Protein AF-A0A724WM43-F1 (afdb_monomer)

Organism: Salmonella enteritidis PT4 (strain P125109) (NCBI:txid550537)

pLDDT: mean 80.95, std 18.81, range [23.44, 98.94]

Secondary structure (DSSP, 8-state):
--------------------HHHHHHSPEEPPPPPTTT-EEEEEEE--TTSEEEEEEEGGGTTTT-SEEEEE--TT-EEEEESSHHHHHHT---GGGTTSSSEEEEETTB-SEEEEEEE-STT-EEEEEEEEE-PPPEESS-------PPP-EEEEEE-TT--HHHHHHHTT-SEEEEEETTTTEEEEE-SSHHHHHHHHHHHHTSTTEEEEEE-PPPPPS-S-TTGGG-TTT--SSGGGPPTT-S--HHHHHHHHTTS----EEEEEEES---TTBGGGTTTB-GGG-EETTTTEES---SSSHHHHHHHHHH--SSSSSS---S-TTEEEEEEE-S-TTS---HHHHHHHHHHHHHTT-SEEEE----B---HHHHHHHHHHHHTT-EEEEE--SS--SSPPBTTTSTTSEEEEEE-TTSPBPTT---STT--EEEE-SSEEEE-SSS-EEEE-SHHHHHHHHHHHHHHHHHH-TT--HHHHHHHHHHHSB--SSSSSBTTTBT-B--HHHHHHS--

Mean predicted aligned error: 13.03 Å

Sequence (519 aa):
MKQVIVSALIVSAFSTYTWDTTEAATTAKKVPVIEAKTKKGYIKGTFDASGKALFYFDTKMYLSGGTHLKFAFDASKKATVYTSQTEYKQKDPYARYANSKKTLFFPLTWSGRQYIEVTGTKNKAFTIPYKLERLEPIREYATKSTTTGQATSLVIRLNGATKASTLSRTSRAAHHETIDSMLRLEKFSYNSFIQAIAAKRQLEQTKGVRYVELDQPMKLLSTDPFQSVQWALKNTGQRGGVKGADIGYHAMVKRIANKSRSTVRVAVVDTGINPTYADFAGRVRMDLGYDFVHKRQLAYDDHGHGTHVAGVIAAASNNGYGMTGINDRASIIPIKVISRNNYASNSNIAKGILFAVKQKAKVINLSLGGGGVSLAIEDALAEARKKGIFVAAATGNEGASKLSYPARSKYAFSVGATNRSDKRASFSNYGEGLDLVAPGQDIASYLQDGESIFWSGTSMATPHVAGVASVLYSLKPSIKVTGVESILRKSAKDLGKKGRDTTYGYGRLNADRAVQLVK

Radius of gyration: 28.53 Å; Cα contacts (8 Å, |Δi|>4): 1258; chains: 1; bounding box: 98×51×84 Å

Structure (mmCIF, N/CA/C/O backbone):
data_AF-A0A724WM43-F1
#
_entry.id   AF-A0A724WM43-F1
#
loop_
_atom_site.group_PDB
_atom_site.id
_atom_site.type_symbol
_atom_site.label_atom_id
_atom_site.label_alt_id
_atom_site.label_comp_id
_atom_site.label_asym_id
_atom_site.label_entity_id
_atom_site.label_seq_id
_atom_site.pdbx_PDB_ins_code
_atom_site.Cartn_x
_atom_site.Cartn_y
_atom_site.Cartn_z
_atom_site.occupancy
_atom_site.B_iso_or_equiv
_atom_site.auth_seq_id
_atom_site.auth_comp_id
_atom_site.auth_asym_id
_atom_site.auth_atom_id
_atom_site.pdbx_PDB_model_num
ATOM 1 N N . MET A 1 1 ? -42.037 -28.091 -54.304 1.00 31.50 1 MET A N 1
ATOM 2 C CA . MET A 1 1 ? -41.041 -28.967 -54.969 1.00 31.50 1 MET A CA 1
ATOM 3 C C . MET A 1 1 ? -39.687 -28.268 -54.832 1.00 31.50 1 MET A C 1
ATOM 5 O O . MET A 1 1 ? -39.654 -27.085 -55.121 1.00 31.50 1 MET A O 1
ATOM 9 N N . LYS A 1 2 ? -38.702 -28.794 -54.073 1.00 31.80 2 LYS A N 1
ATOM 10 C CA . LYS A 1 2 ? -37.559 -29.630 -54.552 1.00 31.80 2 LYS A CA 1
ATOM 11 C C . LYS A 1 2 ? -36.864 -28.971 -55.771 1.00 31.80 2 LYS A C 1
ATOM 13 O O . LYS A 1 2 ? -37.578 -28.728 -56.727 1.00 31.80 2 LYS A O 1
ATOM 18 N N . GLN A 1 3 ? -35.568 -28.626 -55.851 1.00 27.11 3 GLN A N 1
ATOM 19 C CA . GLN A 1 3 ? -34.262 -29.075 -55.296 1.00 27.11 3 GLN A CA 1
ATOM 20 C C . GLN A 1 3 ? -33.271 -27.868 -55.311 1.00 27.11 3 GLN A C 1
ATOM 22 O O . GLN A 1 3 ? -33.480 -26.957 -56.100 1.00 27.11 3 GLN A O 1
ATOM 27 N N . VAL A 1 4 ? -32.336 -27.648 -54.369 1.00 31.52 4 VAL A N 1
ATOM 28 C CA . VAL A 1 4 ? -30.960 -28.198 -54.160 1.00 31.52 4 VAL A CA 1
ATOM 29 C C . VAL A 1 4 ? -29.993 -28.107 -55.365 1.00 31.52 4 VAL A C 1
ATOM 31 O O . VAL A 1 4 ? -30.295 -28.680 -56.404 1.00 31.52 4 VAL A O 1
ATOM 34 N N . ILE A 1 5 ? -28.812 -27.483 -55.135 1.00 30.23 5 ILE A N 1
ATOM 35 C CA . ILE A 1 5 ? -27.402 -27.802 -55.546 1.00 30.23 5 ILE A CA 1
ATOM 36 C C . ILE A 1 5 ? -26.625 -26.485 -55.872 1.00 30.23 5 ILE A C 1
ATOM 38 O O . ILE A 1 5 ? -26.970 -25.805 -56.825 1.00 30.23 5 ILE A O 1
ATOM 42 N N . VAL A 1 6 ? -25.804 -25.923 -54.960 1.00 27.05 6 VAL A N 1
ATOM 43 C CA . VAL A 1 6 ? -24.336 -26.095 -54.703 1.00 27.05 6 VAL A CA 1
ATOM 44 C C . VAL A 1 6 ? -23.407 -25.171 -55.537 1.00 27.05 6 VAL A C 1
ATOM 46 O O . VAL A 1 6 ? -23.340 -25.274 -56.751 1.00 27.05 6 VAL A O 1
ATOM 49 N N . SER A 1 7 ? -22.635 -24.356 -54.793 1.00 26.88 7 SER A N 1
ATOM 50 C CA . SER A 1 7 ? -21.276 -23.806 -55.025 1.00 26.88 7 SER A CA 1
ATOM 51 C C . SER A 1 7 ? -20.945 -22.896 -56.219 1.00 26.88 7 SER A C 1
ATOM 53 O O . SER A 1 7 ? -20.941 -23.335 -57.359 1.00 26.88 7 SER A O 1
ATOM 55 N N . ALA A 1 8 ? -20.397 -21.708 -55.922 1.00 26.59 8 ALA A N 1
ATOM 56 C CA . ALA A 1 8 ? -18.956 -21.439 -56.084 1.00 26.59 8 ALA A CA 1
ATOM 57 C C . ALA A 1 8 ? -18.552 -20.093 -55.447 1.00 26.59 8 ALA A C 1
ATOM 59 O O . ALA A 1 8 ? -19.118 -19.043 -55.740 1.00 26.59 8 ALA A O 1
ATOM 60 N N . LEU A 1 9 ? -17.552 -20.157 -54.563 1.00 30.98 9 LEU A N 1
ATOM 61 C CA . LEU A 1 9 ? -16.811 -19.025 -54.011 1.00 30.98 9 LEU A CA 1
ATOM 62 C C . LEU A 1 9 ? -16.132 -18.215 -55.124 1.00 30.98 9 LEU A C 1
ATOM 64 O O . LEU A 1 9 ? -15.391 -18.787 -55.918 1.00 30.98 9 LEU A O 1
ATOM 68 N N . ILE A 1 10 ? -16.218 -16.886 -55.045 1.00 27.44 10 ILE A N 1
ATOM 69 C CA . ILE A 1 10 ? -15.127 -15.998 -55.465 1.00 27.44 10 ILE A CA 1
ATOM 70 C C . ILE A 1 10 ? -14.916 -14.985 -54.337 1.00 27.44 10 ILE A C 1
ATOM 72 O O . ILE A 1 10 ? -15.606 -13.975 -54.234 1.00 27.44 10 ILE A O 1
ATOM 76 N N . VAL A 1 11 ? -13.970 -15.295 -53.448 1.00 26.62 11 VAL A N 1
ATOM 77 C CA . VAL A 1 11 ? -13.393 -14.326 -52.512 1.00 26.62 11 VAL A CA 1
ATOM 78 C C . VAL A 1 11 ? -12.260 -13.630 -53.257 1.00 26.62 11 VAL A C 1
ATOM 80 O O . VAL A 1 11 ? -11.219 -14.228 -53.519 1.00 26.62 11 VAL A O 1
ATOM 83 N N . SER A 1 12 ? -12.469 -12.368 -53.617 1.00 28.48 12 SER A N 1
ATOM 84 C CA . SER A 1 12 ? -11.410 -11.483 -54.094 1.00 28.48 12 SER A CA 1
ATOM 85 C C . SER A 1 12 ? -10.451 -11.176 -52.942 1.00 28.48 12 SER A C 1
ATOM 87 O O . SER A 1 12 ? -10.841 -10.579 -51.935 1.00 28.48 12 SER A O 1
ATOM 89 N N . ALA A 1 13 ? -9.201 -11.604 -53.093 1.00 27.84 13 ALA A N 1
ATOM 90 C CA . ALA A 1 13 ? -8.121 -11.386 -52.146 1.00 27.84 13 ALA A CA 1
ATOM 91 C C . ALA A 1 13 ? -7.763 -9.893 -52.037 1.00 27.84 13 ALA A C 1
ATOM 93 O O . ALA A 1 13 ? -7.089 -9.339 -52.901 1.00 27.84 13 ALA A O 1
ATOM 94 N N . PHE A 1 14 ? -8.155 -9.255 -50.934 1.00 29.22 14 PHE A N 1
ATOM 95 C CA . PHE A 1 14 ? -7.421 -8.110 -50.406 1.00 29.22 14 PHE A CA 1
ATOM 96 C C . PHE A 1 14 ? -6.330 -8.648 -49.484 1.00 29.22 14 PHE A C 1
ATOM 98 O O . PHE A 1 14 ? -6.606 -9.131 -48.387 1.00 29.22 14 PHE A O 1
ATOM 105 N N . SER A 1 15 ? -5.079 -8.580 -49.938 1.00 29.30 15 SER A N 1
ATOM 106 C CA . SER A 1 15 ? -3.906 -8.872 -49.121 1.00 29.30 15 SER A CA 1
ATOM 107 C C . SER A 1 15 ? -3.717 -7.770 -48.074 1.00 29.30 15 SER A C 1
ATOM 109 O O . SER A 1 15 ? -2.945 -6.828 -48.263 1.00 29.30 15 SER A O 1
ATOM 111 N N . THR A 1 16 ? -4.416 -7.866 -46.947 1.00 29.64 16 THR A N 1
ATOM 112 C CA . THR A 1 16 ? -3.960 -7.213 -45.723 1.00 29.64 16 THR A CA 1
ATOM 113 C C . THR A 1 16 ? -2.845 -8.083 -45.163 1.00 29.64 16 THR A C 1
ATOM 115 O O . THR A 1 16 ? -3.060 -9.194 -44.692 1.00 29.64 16 THR A O 1
ATOM 118 N N . TYR A 1 17 ? -1.610 -7.600 -45.277 1.00 27.83 17 TYR A N 1
ATOM 119 C CA . TYR A 1 17 ? -0.443 -8.216 -44.656 1.00 27.83 17 TYR A CA 1
ATOM 120 C C . TYR A 1 17 ? -0.576 -8.057 -43.132 1.00 27.83 17 TYR A C 1
ATOM 122 O O . TYR A 1 17 ? 0.009 -7.163 -42.518 1.00 27.83 17 TYR A O 1
ATOM 130 N N . THR A 1 18 ? -1.425 -8.876 -42.511 1.00 31.59 18 THR A N 1
ATOM 131 C CA . THR A 1 18 ? -1.494 -9.019 -41.063 1.00 31.59 18 THR A CA 1
ATOM 132 C C . THR A 1 18 ? -0.233 -9.753 -40.654 1.00 31.59 18 THR A C 1
ATOM 134 O O . THR A 1 18 ? -0.130 -10.964 -40.818 1.00 31.59 18 THR A O 1
ATOM 137 N N . TRP A 1 19 ? 0.756 -9.008 -40.164 1.00 33.44 19 TRP A N 1
ATOM 138 C CA . TRP A 1 19 ? 1.846 -9.600 -39.401 1.00 33.44 19 TRP A CA 1
ATOM 139 C C . TRP A 1 19 ? 1.241 -10.531 -38.353 1.00 33.44 19 TRP A C 1
ATOM 141 O O . TRP A 1 19 ? 0.520 -10.068 -37.465 1.00 33.44 19 TRP A O 1
ATOM 151 N N . ASP A 1 20 ? 1.517 -11.828 -38.465 1.00 38.72 20 ASP A N 1
ATOM 152 C CA . ASP A 1 20 ? 1.144 -12.805 -37.457 1.00 38.72 20 ASP A CA 1
ATOM 153 C C . ASP A 1 20 ? 1.942 -12.503 -36.181 1.00 38.72 20 ASP A C 1
ATOM 155 O O . ASP A 1 20 ? 3.096 -12.890 -35.989 1.00 38.72 20 ASP A O 1
ATOM 159 N N . THR A 1 21 ? 1.329 -11.724 -35.291 1.00 47.41 21 THR A N 1
ATOM 160 C CA . THR A 1 21 ? 1.903 -11.335 -33.995 1.00 47.41 21 THR A CA 1
ATOM 161 C C . THR A 1 21 ? 2.149 -12.532 -33.064 1.00 47.41 21 THR A C 1
ATOM 163 O O . THR A 1 21 ? 2.733 -12.371 -31.986 1.00 47.41 21 THR A O 1
ATOM 166 N N . THR A 1 22 ? 1.731 -13.736 -33.462 1.00 47.22 22 THR A N 1
ATOM 167 C CA . THR A 1 22 ? 2.006 -14.998 -32.770 1.00 47.22 22 THR A CA 1
ATOM 168 C C . THR A 1 22 ? 3.414 -15.507 -33.085 1.00 47.22 22 THR A C 1
ATOM 170 O O . THR A 1 22 ? 4.126 -15.884 -32.155 1.00 47.22 22 THR A O 1
ATOM 173 N N . GLU A 1 23 ? 3.858 -15.405 -34.341 1.00 47.28 23 GLU A N 1
ATOM 174 C CA . GLU A 1 23 ? 5.164 -15.888 -34.819 1.00 47.28 23 GLU A CA 1
ATOM 175 C C . GLU A 1 23 ? 6.332 -14.960 -34.411 1.00 47.28 23 GLU A C 1
ATOM 177 O O . GLU A 1 23 ? 7.438 -15.405 -34.072 1.00 47.28 23 GLU A O 1
ATOM 182 N N . ALA A 1 24 ? 6.074 -13.649 -34.329 1.00 50.44 24 ALA A N 1
ATOM 183 C CA . ALA A 1 24 ? 7.061 -12.653 -33.894 1.00 50.44 24 ALA A CA 1
ATOM 184 C C . ALA A 1 24 ? 7.479 -12.823 -32.418 1.00 50.44 24 ALA A C 1
ATOM 186 O O . ALA A 1 24 ? 8.639 -12.625 -32.061 1.00 50.44 24 ALA A O 1
ATOM 187 N N . ALA A 1 25 ? 6.556 -13.226 -31.538 1.00 54.16 25 ALA A N 1
ATOM 188 C CA . ALA A 1 25 ? 6.855 -13.416 -30.118 1.00 54.16 25 ALA A CA 1
ATOM 189 C C . ALA A 1 25 ? 7.645 -14.709 -29.833 1.00 54.16 25 ALA A C 1
ATOM 191 O O . ALA A 1 25 ? 8.426 -14.749 -28.883 1.00 54.16 25 ALA A O 1
ATOM 192 N N . THR A 1 26 ? 7.477 -15.747 -30.658 1.00 54.94 26 THR A N 1
ATOM 193 C CA . THR A 1 26 ? 8.260 -16.995 -30.597 1.00 54.94 26 THR A CA 1
ATOM 194 C C . THR A 1 26 ? 9.680 -16.837 -31.135 1.00 54.94 26 THR A C 1
ATOM 196 O O . THR A 1 26 ? 10.583 -17.534 -30.680 1.00 54.94 26 THR A O 1
ATOM 199 N N . THR A 1 27 ? 9.901 -15.892 -32.051 1.00 65.56 27 THR A N 1
ATOM 200 C CA . THR A 1 27 ? 11.216 -15.582 -32.645 1.00 65.56 27 THR A CA 1
ATOM 201 C C . THR A 1 27 ? 11.973 -14.467 -31.909 1.00 65.56 27 THR A C 1
ATOM 203 O O . THR A 1 27 ? 13.119 -14.157 -32.252 1.00 65.56 27 THR A O 1
ATOM 206 N N . ALA A 1 28 ? 11.369 -13.881 -30.866 1.00 79.00 28 ALA A N 1
ATOM 207 C CA . ALA A 1 28 ? 11.986 -12.843 -30.050 1.00 79.00 28 ALA A CA 1
ATOM 208 C C . ALA A 1 28 ? 13.302 -13.332 -29.424 1.00 79.00 28 ALA A C 1
ATOM 210 O O . ALA A 1 28 ? 13.372 -14.396 -28.805 1.00 79.00 28 ALA A O 1
ATOM 211 N N . LYS A 1 29 ? 14.360 -12.526 -29.530 1.00 83.88 29 LYS A N 1
ATOM 212 C CA . LYS A 1 29 ? 15.673 -12.874 -28.972 1.00 83.88 29 LYS A CA 1
ATOM 213 C C . LYS A 1 29 ? 15.736 -12.532 -27.487 1.00 83.88 29 LYS A C 1
ATOM 215 O O . LYS A 1 29 ? 15.302 -11.465 -27.065 1.00 83.88 29 LYS A O 1
ATOM 220 N N . LYS A 1 30 ? 16.319 -13.405 -26.668 1.00 84.38 30 LYS A N 1
ATOM 221 C CA . LYS A 1 30 ? 16.513 -13.105 -25.243 1.00 84.38 30 LYS A CA 1
ATOM 222 C C . LYS A 1 30 ? 17.508 -11.951 -25.088 1.00 84.38 30 LYS A C 1
ATOM 224 O O . LYS A 1 30 ? 18.604 -12.008 -25.646 1.00 84.38 30 LYS A O 1
ATOM 229 N N . VAL A 1 31 ? 17.153 -10.919 -24.323 1.00 82.06 31 VAL A N 1
ATOM 230 C CA . VAL A 1 31 ? 18.115 -9.893 -23.900 1.00 82.06 31 VAL A CA 1
ATOM 231 C C . VAL A 1 31 ? 19.168 -10.587 -23.032 1.00 82.06 31 VAL A C 1
ATOM 233 O O . VAL A 1 31 ? 18.798 -11.306 -22.099 1.00 82.06 31 VAL A O 1
ATOM 236 N N . PRO A 1 32 ? 20.472 -10.415 -23.315 1.00 78.75 32 PRO A N 1
ATOM 237 C CA . PRO A 1 32 ? 21.514 -11.030 -22.504 1.00 78.75 32 PRO A CA 1
ATOM 238 C C . PRO A 1 32 ? 21.365 -10.670 -21.020 1.00 78.75 32 PRO A C 1
ATOM 240 O O . PRO A 1 32 ? 20.872 -9.600 -20.664 1.00 78.75 32 PRO A O 1
ATOM 243 N N . VAL A 1 33 ? 21.779 -11.560 -20.128 1.00 67.88 33 VAL A N 1
ATOM 244 C CA . VAL A 1 33 ? 21.822 -11.235 -18.699 1.00 67.88 33 VAL A CA 1
ATOM 245 C C . VAL A 1 33 ? 23.097 -10.440 -18.454 1.00 67.88 33 VAL A C 1
ATOM 247 O O . VAL A 1 33 ? 24.173 -10.848 -18.884 1.00 67.88 33 VAL A O 1
ATOM 250 N N . ILE A 1 34 ? 22.987 -9.292 -17.789 1.00 66.69 34 ILE A N 1
ATOM 251 C CA . ILE A 1 34 ? 24.167 -8.526 -17.387 1.00 66.69 34 ILE A CA 1
ATOM 252 C C . ILE A 1 34 ? 24.803 -9.232 -16.189 1.00 66.69 34 ILE A C 1
ATOM 254 O O . ILE A 1 34 ? 24.153 -9.399 -15.157 1.00 66.69 34 ILE A O 1
ATOM 258 N N . GLU A 1 35 ? 26.086 -9.575 -16.280 1.00 56.59 35 GLU A N 1
ATOM 259 C CA . GLU A 1 35 ? 26.856 -9.971 -15.102 1.00 56.59 35 GLU A CA 1
ATOM 260 C C . GLU A 1 35 ? 26.930 -8.799 -14.110 1.00 56.59 35 GLU A C 1
ATOM 262 O O . GLU A 1 35 ? 27.321 -7.683 -14.465 1.00 56.59 35 GLU A O 1
ATOM 267 N N . ALA A 1 36 ? 26.573 -9.039 -12.842 1.00 50.69 36 ALA A N 1
ATOM 268 C CA . ALA A 1 36 ? 26.412 -8.003 -11.812 1.00 50.69 36 ALA A CA 1
ATOM 269 C C . ALA A 1 36 ? 27.627 -7.059 -11.642 1.00 50.69 36 ALA A C 1
ATOM 271 O O . ALA A 1 36 ? 27.470 -5.935 -11.158 1.00 50.69 36 ALA A O 1
ATOM 272 N N . LYS A 1 37 ? 28.820 -7.492 -12.073 1.00 48.84 37 LYS A N 1
ATOM 273 C CA . LYS A 1 37 ? 30.072 -6.725 -12.034 1.00 48.84 37 LYS A CA 1
ATOM 274 C C . LYS A 1 37 ? 30.109 -5.556 -13.025 1.00 48.84 37 LYS A C 1
ATOM 276 O O . LYS A 1 37 ? 30.627 -4.499 -12.680 1.00 48.84 37 LYS A O 1
ATOM 281 N N . THR A 1 38 ? 29.558 -5.700 -14.233 1.00 59.22 38 THR A N 1
ATOM 282 C CA . THR A 1 38 ? 29.660 -4.653 -15.271 1.00 59.22 38 THR A CA 1
ATOM 283 C C . THR A 1 38 ? 28.507 -3.654 -15.208 1.00 59.22 38 THR A C 1
ATOM 285 O O . THR A 1 38 ? 28.660 -2.504 -15.628 1.00 59.22 38 THR A O 1
ATOM 288 N N . LYS A 1 39 ? 27.340 -4.088 -14.701 1.00 65.44 39 LYS A N 1
ATOM 289 C CA . LYS A 1 39 ? 26.059 -3.352 -14.709 1.00 65.44 39 LYS A CA 1
ATOM 290 C C . LYS A 1 39 ? 25.657 -2.800 -16.084 1.00 65.44 39 LYS A C 1
ATOM 292 O O . LYS A 1 39 ? 24.734 -1.995 -16.154 1.00 65.44 39 LYS A O 1
ATOM 297 N N . LYS A 1 40 ? 26.311 -3.223 -17.168 1.00 73.00 40 LYS A N 1
ATOM 298 C CA . LYS A 1 40 ? 26.127 -2.743 -18.540 1.00 73.00 40 LYS A CA 1
ATOM 299 C C . LYS A 1 40 ? 26.083 -3.936 -19.488 1.00 73.00 40 LYS A C 1
ATOM 301 O O . LYS A 1 40 ? 26.872 -4.865 -19.350 1.00 73.00 40 LYS A O 1
ATOM 306 N N . GLY A 1 41 ? 25.191 -3.878 -20.463 1.00 82.12 41 GLY A N 1
ATOM 307 C CA . GLY A 1 41 ? 25.038 -4.871 -21.516 1.00 82.12 41 GLY A CA 1
ATOM 308 C C . GLY A 1 41 ? 24.711 -4.207 -22.846 1.00 82.12 41 GLY A C 1
ATOM 309 O O . GLY A 1 41 ? 24.496 -2.996 -22.925 1.00 82.12 41 GLY A O 1
ATOM 310 N N . TYR A 1 42 ? 24.679 -5.016 -23.899 1.00 84.75 42 TYR A N 1
ATOM 311 C CA . TYR A 1 42 ? 24.350 -4.560 -25.244 1.00 84.75 42 TYR A CA 1
ATOM 312 C C . TYR A 1 42 ? 23.334 -5.500 -25.877 1.00 84.75 42 TYR A C 1
ATOM 314 O O . TYR A 1 42 ? 23.524 -6.715 -25.870 1.00 84.75 42 TYR A O 1
ATOM 322 N N . ILE A 1 43 ? 22.267 -4.936 -26.434 1.00 86.75 43 ILE A N 1
ATOM 323 C CA . ILE A 1 43 ? 21.403 -5.645 -27.373 1.00 86.75 43 ILE A CA 1
ATOM 324 C C . ILE A 1 43 ? 22.023 -5.466 -28.755 1.00 86.75 43 ILE A C 1
ATOM 326 O O . ILE A 1 43 ? 22.248 -4.336 -29.184 1.00 86.75 43 ILE A O 1
ATOM 330 N N . LYS A 1 44 ? 22.320 -6.573 -29.436 1.00 87.50 44 LYS A N 1
ATOM 331 C CA . LYS A 1 44 ? 22.887 -6.583 -30.789 1.00 87.50 44 LYS A CA 1
ATOM 332 C C . LYS A 1 44 ? 21.986 -7.395 -31.711 1.00 87.50 44 LYS A C 1
ATOM 334 O O . LYS A 1 44 ? 21.448 -8.423 -31.299 1.00 87.50 44 LYS A O 1
ATOM 339 N N . GLY A 1 45 ? 21.835 -6.952 -32.951 1.00 86.12 45 GLY A N 1
ATOM 340 C CA . GLY A 1 45 ? 21.031 -7.657 -33.942 1.00 86.12 45 GLY A CA 1
ATOM 341 C C . GLY A 1 45 ? 21.051 -6.980 -35.302 1.00 86.12 45 GLY A C 1
ATOM 342 O O . GLY A 1 45 ? 21.747 -5.987 -35.498 1.00 86.12 45 GLY A O 1
ATOM 343 N N . THR A 1 46 ? 20.254 -7.523 -36.215 1.00 87.25 46 THR A N 1
ATOM 344 C CA . THR A 1 46 ? 19.990 -6.969 -37.545 1.00 87.25 46 THR A CA 1
ATOM 345 C C . THR A 1 46 ? 18.490 -6.759 -37.661 1.00 87.25 46 THR A C 1
ATOM 347 O O . THR A 1 46 ? 17.729 -7.624 -37.226 1.00 87.25 46 THR A O 1
ATOM 350 N N . PHE A 1 47 ? 18.075 -5.607 -38.185 1.00 86.94 47 PHE A N 1
ATOM 351 C CA . PHE A 1 47 ? 16.666 -5.337 -38.456 1.00 86.94 47 PHE A CA 1
ATOM 352 C C . PHE A 1 47 ? 16.153 -6.225 -39.590 1.00 86.94 47 PHE A C 1
ATOM 354 O O . PHE A 1 47 ? 16.861 -6.427 -40.575 1.00 86.94 47 PHE A O 1
ATOM 361 N N . ASP A 1 48 ? 14.926 -6.718 -39.465 1.00 86.25 48 ASP A N 1
ATOM 362 C CA . ASP A 1 48 ? 14.255 -7.479 -40.519 1.00 86.25 48 ASP A CA 1
ATOM 363 C C . ASP A 1 48 ? 13.850 -6.594 -41.721 1.00 86.25 48 ASP A C 1
ATOM 365 O O . ASP A 1 48 ? 14.114 -5.384 -41.768 1.00 86.25 48 ASP A O 1
ATOM 369 N N . ALA A 1 49 ? 13.173 -7.197 -42.703 1.00 85.75 49 ALA A N 1
ATOM 370 C CA . ALA A 1 49 ? 12.696 -6.518 -43.910 1.00 85.75 49 ALA A CA 1
ATOM 371 C C . ALA A 1 49 ? 11.670 -5.394 -43.635 1.00 85.75 49 ALA A C 1
ATOM 373 O O . ALA A 1 49 ? 11.461 -4.519 -44.481 1.00 85.75 49 ALA A O 1
ATOM 374 N N . SER A 1 50 ? 11.054 -5.369 -42.447 1.00 83.25 50 SER A N 1
ATOM 375 C CA . SER A 1 50 ? 10.185 -4.280 -41.982 1.00 83.25 50 SER A CA 1
ATOM 376 C C . SER A 1 50 ? 10.913 -3.217 -41.161 1.00 83.25 50 SER A C 1
ATOM 378 O O . SER A 1 50 ? 10.318 -2.196 -40.822 1.00 83.25 50 SER A O 1
ATOM 380 N N . GLY A 1 51 ? 12.205 -3.409 -40.885 1.00 85.88 51 GLY A N 1
ATOM 381 C CA . GLY A 1 51 ? 12.998 -2.498 -40.068 1.00 85.88 51 GLY A CA 1
ATOM 382 C C . GLY A 1 51 ? 12.852 -2.759 -38.571 1.00 85.88 51 GLY A C 1
ATOM 383 O O . GLY A 1 51 ? 13.105 -1.850 -37.781 1.00 85.88 51 GLY A O 1
ATOM 384 N N . LYS A 1 52 ? 12.432 -3.965 -38.166 1.00 86.56 52 LYS A N 1
ATOM 385 C CA . LYS A 1 52 ? 12.130 -4.306 -36.770 1.00 86.56 52 LYS A CA 1
ATOM 386 C C . LYS A 1 52 ? 13.044 -5.394 -36.216 1.00 86.56 52 LYS A C 1
ATOM 388 O O . LYS A 1 52 ? 13.641 -6.177 -36.949 1.00 86.56 52 LYS A O 1
ATOM 393 N N . ALA A 1 53 ? 13.181 -5.412 -34.896 1.00 87.75 53 ALA A N 1
ATOM 394 C CA . ALA A 1 53 ? 13.781 -6.504 -34.142 1.00 87.75 53 ALA A CA 1
ATOM 395 C C . ALA A 1 53 ? 13.103 -6.604 -32.771 1.00 87.75 53 ALA A C 1
ATOM 397 O O . ALA A 1 53 ? 12.964 -5.594 -32.078 1.00 87.75 53 ALA A O 1
ATOM 398 N N . LEU A 1 54 ? 12.698 -7.811 -32.371 1.00 89.12 54 LEU A N 1
ATOM 399 C CA . LEU A 1 54 ? 12.021 -8.051 -31.097 1.00 89.12 54 LEU A CA 1
ATOM 400 C C . LEU A 1 54 ? 12.930 -8.808 -30.131 1.00 89.12 54 LEU A C 1
ATOM 402 O O . LEU A 1 54 ? 13.527 -9.830 -30.482 1.00 89.12 54 LEU A O 1
ATOM 406 N N . PHE A 1 55 ? 13.001 -8.322 -28.895 1.00 90.31 55 PHE A N 1
ATOM 407 C CA . PHE A 1 55 ? 13.664 -9.020 -27.801 1.00 90.31 55 PHE A CA 1
ATOM 408 C C . PHE A 1 55 ? 12.723 -9.198 -26.623 1.00 90.31 55 PHE A C 1
ATOM 410 O O . PHE A 1 55 ? 11.750 -8.460 -26.480 1.00 90.31 55 PHE A O 1
ATOM 417 N N . TYR A 1 56 ? 13.051 -10.149 -25.753 1.00 89.44 56 TYR A N 1
ATOM 418 C CA . TYR A 1 56 ? 12.363 -10.332 -24.484 1.00 89.44 56 TYR A CA 1
ATOM 419 C C . TYR A 1 56 ? 13.341 -10.433 -23.317 1.00 89.44 56 TYR A C 1
ATOM 421 O O . TYR A 1 56 ? 14.480 -10.879 -23.470 1.00 89.44 56 TYR A O 1
ATOM 429 N N . PHE A 1 57 ? 12.880 -10.061 -22.131 1.00 84.31 57 PHE A N 1
ATOM 430 C CA . PHE A 1 57 ? 13.604 -10.258 -20.882 1.00 84.31 57 PHE A CA 1
ATOM 431 C C . PHE A 1 57 ? 12.643 -10.677 -19.772 1.00 84.31 57 PHE A C 1
ATOM 433 O O . PHE A 1 57 ? 11.453 -10.383 -19.829 1.00 84.31 57 PHE A O 1
ATOM 440 N N . ASP A 1 58 ? 13.164 -11.402 -18.786 1.00 83.31 58 ASP A N 1
ATOM 441 C CA . ASP A 1 58 ? 12.448 -11.728 -17.552 1.00 83.31 58 ASP A CA 1
ATOM 442 C C . ASP A 1 58 ? 13.067 -10.897 -16.432 1.00 83.31 58 ASP A C 1
ATOM 444 O O . ASP A 1 58 ? 14.256 -11.047 -16.125 1.00 83.31 58 ASP A O 1
ATOM 448 N N . THR A 1 59 ? 12.276 -10.001 -15.847 1.00 76.75 59 THR A N 1
ATOM 449 C CA . THR A 1 59 ? 12.715 -9.076 -14.793 1.00 76.75 59 THR A CA 1
ATOM 450 C C . THR A 1 59 ? 13.397 -9.781 -13.628 1.00 76.75 59 THR A C 1
ATOM 452 O O . THR A 1 59 ? 14.360 -9.231 -13.088 1.00 76.75 59 THR A O 1
ATOM 455 N N . LYS A 1 60 ? 12.990 -11.016 -13.288 1.00 75.19 60 LYS A N 1
ATOM 456 C CA . LYS A 1 60 ? 13.548 -11.795 -12.172 1.00 75.19 60 LYS A CA 1
ATOM 457 C C . LYS A 1 60 ? 15.057 -11.987 -12.299 1.00 75.19 60 LYS A C 1
ATOM 459 O O . LYS A 1 60 ? 15.763 -12.011 -11.293 1.00 75.19 60 LYS A O 1
ATOM 464 N N . MET A 1 61 ? 15.564 -12.070 -13.530 1.00 76.31 61 MET A N 1
ATOM 465 C CA . MET A 1 61 ? 16.993 -12.239 -13.811 1.00 76.31 61 MET A CA 1
ATOM 466 C C . MET A 1 61 ? 17.827 -10.987 -13.488 1.00 76.31 61 MET A C 1
ATOM 468 O O . MET A 1 61 ? 19.048 -11.073 -13.396 1.00 76.31 61 MET A O 1
ATOM 472 N N . TYR A 1 62 ? 17.181 -9.832 -13.312 1.00 76.50 62 TYR A N 1
ATOM 473 C CA . TYR A 1 62 ? 17.825 -8.524 -13.179 1.00 76.50 62 TYR A CA 1
ATOM 474 C C . TYR A 1 62 ? 17.638 -7.880 -11.791 1.00 76.50 62 TYR A C 1
ATOM 476 O O . TYR A 1 62 ? 18.359 -6.931 -11.464 1.00 76.50 62 TYR A O 1
ATOM 484 N N . LEU A 1 63 ? 16.731 -8.407 -10.953 1.00 70.12 63 LEU A N 1
ATOM 485 C CA . LEU A 1 63 ? 16.368 -7.847 -9.635 1.00 70.12 63 LEU A CA 1
ATOM 486 C C . LEU A 1 63 ? 17.552 -7.705 -8.666 1.00 70.12 63 LEU A C 1
ATOM 488 O O . LEU A 1 63 ? 17.601 -6.778 -7.856 1.00 70.12 63 LEU A O 1
ATOM 492 N N . SER A 1 64 ? 18.543 -8.598 -8.751 1.00 67.00 64 SER A N 1
ATOM 493 C CA . SER A 1 64 ? 19.733 -8.538 -7.891 1.00 67.00 64 SER A CA 1
ATOM 494 C C . SER A 1 64 ? 20.605 -7.310 -8.187 1.00 67.00 64 SER A C 1
ATOM 496 O O . SER A 1 64 ? 21.226 -6.744 -7.283 1.00 67.00 64 SER A O 1
ATOM 498 N N . GLY A 1 65 ? 20.628 -6.850 -9.442 1.00 65.81 65 GLY A N 1
ATOM 499 C CA . GLY A 1 65 ? 21.520 -5.786 -9.901 1.00 65.81 65 GLY A CA 1
ATOM 500 C C . GLY A 1 65 ? 20.897 -4.388 -9.938 1.00 65.81 65 GLY A C 1
ATOM 501 O O . GLY A 1 65 ? 21.641 -3.403 -9.943 1.00 65.81 65 GLY A O 1
ATOM 502 N N . GLY A 1 66 ? 19.566 -4.264 -9.909 1.00 72.94 66 GLY A N 1
ATOM 503 C CA . GLY A 1 66 ? 18.890 -2.970 -9.987 1.00 72.94 66 GLY A CA 1
ATOM 504 C C . GLY A 1 66 ? 17.371 -3.039 -9.846 1.00 72.94 66 GLY A C 1
ATOM 505 O O . GLY A 1 66 ? 16.789 -4.091 -9.629 1.00 72.94 66 GLY A O 1
ATOM 506 N N . THR A 1 67 ? 16.746 -1.873 -9.970 1.00 73.38 67 THR A N 1
ATOM 507 C CA . THR A 1 67 ? 15.282 -1.674 -9.983 1.00 73.38 67 THR A CA 1
ATOM 508 C C . THR A 1 67 ? 14.759 -1.356 -11.380 1.00 73.38 67 THR A C 1
ATOM 510 O O . THR A 1 67 ? 13.562 -1.435 -11.613 1.00 73.38 67 THR A O 1
ATOM 513 N N . HIS A 1 68 ? 15.653 -0.953 -12.289 1.00 82.44 68 HIS A N 1
ATOM 514 C CA . HIS A 1 68 ? 15.323 -0.475 -13.623 1.00 82.44 68 HIS A CA 1
ATOM 515 C C . HIS A 1 68 ? 16.339 -0.972 -14.648 1.00 82.44 68 HIS A C 1
ATOM 517 O O . HIS A 1 68 ? 17.544 -1.019 -14.369 1.00 82.44 68 HIS A O 1
ATOM 523 N N . LEU A 1 69 ? 15.860 -1.251 -15.858 1.00 81.50 69 LEU A N 1
ATOM 524 C CA . LEU A 1 69 ? 16.689 -1.332 -17.056 1.00 81.50 69 LEU A CA 1
ATOM 525 C C . LEU A 1 69 ? 16.646 0.012 -17.777 1.00 81.50 69 LEU A C 1
ATOM 527 O O . LEU A 1 69 ? 15.585 0.486 -18.176 1.00 81.50 69 LEU A O 1
ATOM 531 N N . LYS A 1 70 ? 17.814 0.625 -17.948 1.00 82.12 70 LYS A N 1
ATOM 532 C CA . LYS A 1 70 ? 17.972 1.847 -18.730 1.00 82.12 70 LYS A CA 1
ATOM 533 C C . LYS A 1 70 ? 18.569 1.510 -20.080 1.00 82.12 70 LYS A C 1
ATOM 535 O O . LYS A 1 70 ? 19.723 1.089 -20.136 1.00 82.12 70 LYS A O 1
ATOM 540 N N . PHE A 1 71 ? 17.835 1.776 -21.146 1.00 79.81 71 PHE A N 1
ATOM 541 C CA . PHE A 1 71 ? 18.304 1.658 -22.522 1.00 79.81 71 PHE A CA 1
ATOM 542 C C . PHE A 1 71 ? 18.680 3.039 -23.055 1.00 79.81 71 PHE A C 1
ATOM 544 O O . PHE A 1 71 ? 17.970 4.011 -22.794 1.00 79.81 71 PHE A O 1
ATOM 551 N N . ALA A 1 72 ? 19.786 3.145 -23.788 1.00 79.25 72 ALA A N 1
ATOM 552 C CA . ALA A 1 72 ? 20.186 4.385 -24.449 1.00 79.25 72 ALA A CA 1
ATOM 553 C C . ALA A 1 72 ? 20.103 4.225 -25.971 1.00 79.25 72 ALA A C 1
ATOM 555 O O . ALA A 1 72 ? 20.680 3.298 -26.538 1.00 79.25 72 ALA A O 1
ATOM 556 N N . PHE A 1 73 ? 19.381 5.143 -26.613 1.00 73.44 73 PHE A N 1
ATOM 557 C CA . PHE A 1 73 ? 19.103 5.130 -28.049 1.00 73.44 73 PHE A CA 1
ATOM 558 C C . PHE A 1 73 ? 19.711 6.357 -28.722 1.00 73.44 73 PHE A C 1
ATOM 560 O O . PHE A 1 73 ? 19.729 7.450 -28.152 1.00 73.44 73 PHE A O 1
ATOM 567 N N . ASP A 1 74 ? 20.203 6.176 -29.944 1.00 67.19 74 ASP A N 1
ATOM 568 C CA . ASP A 1 74 ? 20.571 7.291 -30.814 1.00 67.19 74 ASP A CA 1
ATOM 569 C C . ASP A 1 74 ? 19.345 7.813 -31.587 1.00 67.19 74 ASP A C 1
ATOM 571 O O . ASP A 1 74 ? 18.280 7.201 -31.579 1.00 67.19 74 ASP A O 1
ATOM 575 N N . ALA A 1 75 ? 19.484 8.957 -32.262 1.00 61.38 75 ALA A N 1
ATOM 576 C CA . ALA A 1 75 ? 18.380 9.591 -32.991 1.00 61.38 75 ALA A CA 1
ATOM 577 C C . ALA A 1 75 ? 17.849 8.763 -34.183 1.00 61.38 75 ALA A C 1
ATOM 579 O O . ALA A 1 75 ? 16.767 9.053 -34.684 1.00 61.38 75 ALA A O 1
ATOM 580 N N . SER A 1 76 ? 18.588 7.743 -34.636 1.00 63.12 76 SER A N 1
ATOM 581 C CA . SER A 1 76 ? 18.228 6.900 -35.786 1.00 63.12 76 SER A CA 1
ATOM 582 C C . SER A 1 76 ? 17.421 5.654 -35.409 1.00 63.12 76 SER A C 1
ATOM 584 O O . SER A 1 76 ? 16.966 4.929 -36.293 1.00 63.12 76 SER A O 1
ATOM 586 N N . LYS A 1 77 ? 17.261 5.371 -34.108 1.00 70.44 77 LYS A N 1
ATOM 587 C CA . LYS A 1 77 ? 16.620 4.154 -33.595 1.00 70.44 77 LYS A CA 1
ATOM 588 C C . LYS A 1 77 ? 15.558 4.521 -32.571 1.00 70.44 77 LYS A C 1
ATOM 590 O O . LYS A 1 77 ? 15.792 5.338 -31.684 1.00 70.44 77 LYS A O 1
ATOM 595 N N . LYS A 1 78 ? 14.400 3.871 -32.655 1.00 72.50 78 LYS A N 1
ATOM 596 C CA . LYS A 1 78 ? 13.365 3.940 -31.615 1.00 72.50 78 LYS A CA 1
ATOM 597 C C . LYS A 1 78 ? 13.248 2.578 -30.960 1.00 72.50 78 LYS A C 1
ATOM 599 O O . LYS A 1 78 ? 13.453 1.559 -31.617 1.00 72.50 78 LYS A O 1
ATOM 604 N N . ALA A 1 79 ? 12.922 2.563 -29.677 1.00 75.19 79 ALA A N 1
ATOM 605 C CA . ALA A 1 79 ? 12.494 1.339 -29.037 1.00 75.19 79 ALA A CA 1
ATOM 606 C C . ALA A 1 79 ? 11.250 1.569 -28.211 1.00 75.19 79 ALA A C 1
ATOM 608 O O . ALA A 1 79 ? 11.054 2.621 -27.600 1.00 75.19 79 ALA A O 1
ATOM 609 N N . THR A 1 80 ? 10.456 0.521 -28.182 1.00 76.75 80 THR A N 1
ATOM 610 C CA . THR A 1 80 ? 9.163 0.481 -27.544 1.00 76.75 80 THR A CA 1
ATOM 611 C C . THR A 1 80 ? 9.145 -0.748 -26.660 1.00 76.75 80 THR A C 1
ATOM 613 O O . THR A 1 80 ? 9.485 -1.842 -27.108 1.00 76.75 80 THR A O 1
ATOM 616 N N . VAL A 1 81 ? 8.802 -0.561 -25.390 1.00 77.31 81 VAL A N 1
ATOM 617 C CA . VAL A 1 81 ? 8.762 -1.654 -24.419 1.00 77.31 81 VAL A CA 1
ATOM 618 C C . VAL A 1 81 ? 7.316 -1.969 -24.077 1.00 77.31 81 VAL A C 1
ATOM 620 O O . VAL A 1 81 ? 6.486 -1.068 -24.013 1.00 77.31 81 VAL A O 1
ATOM 623 N N . TYR A 1 82 ? 7.037 -3.247 -23.863 1.00 78.56 82 TYR A N 1
ATOM 624 C CA . TYR A 1 82 ? 5.732 -3.803 -23.534 1.00 78.56 82 TYR A CA 1
ATOM 625 C C . TYR A 1 82 ? 5.875 -4.645 -22.268 1.00 78.56 82 TYR A C 1
ATOM 627 O O . TYR A 1 82 ? 6.855 -5.387 -22.120 1.00 78.56 82 TYR A O 1
ATOM 635 N N . THR A 1 83 ? 4.919 -4.541 -21.347 1.00 75.12 83 THR A N 1
ATOM 636 C CA . THR A 1 83 ? 5.000 -5.222 -20.046 1.00 75.12 83 THR A CA 1
ATOM 637 C C . THR A 1 83 ? 4.630 -6.705 -20.148 1.00 75.12 83 THR A C 1
ATOM 639 O O . THR A 1 83 ? 5.013 -7.507 -19.292 1.00 75.12 83 THR A O 1
ATOM 642 N N . SER A 1 84 ? 3.948 -7.090 -21.234 1.00 72.62 84 SER A N 1
ATOM 643 C CA . SER A 1 84 ? 3.537 -8.463 -21.523 1.00 72.62 84 SER A CA 1
ATOM 644 C C . SER A 1 84 ? 3.474 -8.766 -23.025 1.00 72.62 84 SER A C 1
ATOM 646 O O . SER A 1 84 ? 3.509 -7.877 -23.878 1.00 72.62 84 SER A O 1
ATOM 648 N N . GLN A 1 85 ? 3.337 -10.053 -23.362 1.00 77.56 85 GLN A N 1
ATOM 649 C CA . GLN A 1 85 ? 3.100 -10.489 -24.743 1.00 77.56 85 GLN A CA 1
ATOM 650 C C . GLN A 1 85 ? 1.746 -9.996 -25.268 1.00 77.56 85 GLN A C 1
ATOM 652 O O . GLN A 1 85 ? 1.626 -9.665 -26.443 1.00 77.56 85 GLN A O 1
ATOM 657 N N . THR A 1 86 ? 0.730 -9.951 -24.404 1.00 73.62 86 THR A N 1
ATOM 658 C CA . THR A 1 86 ? -0.613 -9.475 -24.756 1.00 73.62 86 THR A CA 1
ATOM 659 C C . THR A 1 86 ? -0.573 -8.015 -25.192 1.00 73.62 86 THR A C 1
ATOM 661 O O . THR A 1 86 ? -1.065 -7.695 -26.270 1.00 73.62 86 THR A O 1
ATOM 664 N N . GLU A 1 87 ? 0.100 -7.159 -24.423 1.00 74.19 87 GLU A N 1
ATOM 665 C CA . GLU A 1 87 ? 0.299 -5.745 -24.772 1.00 74.19 87 GLU A CA 1
ATOM 666 C C . GLU A 1 87 ? 1.076 -5.575 -26.081 1.00 74.19 87 GLU A C 1
ATOM 668 O O . GLU A 1 87 ? 0.714 -4.754 -26.923 1.00 74.19 87 GLU A O 1
ATOM 673 N N . TYR A 1 88 ? 2.105 -6.400 -26.309 1.00 78.69 88 TYR A N 1
ATOM 674 C CA . TYR A 1 88 ? 2.823 -6.406 -27.583 1.00 78.69 88 TYR A CA 1
ATOM 675 C C . TYR A 1 88 ? 1.900 -6.716 -28.772 1.00 78.69 88 TYR A C 1
ATOM 677 O O . TYR A 1 88 ? 1.960 -6.029 -29.798 1.00 78.69 88 TYR A O 1
ATOM 685 N N . LYS A 1 89 ? 1.030 -7.727 -28.637 1.00 74.88 89 LYS A N 1
ATOM 686 C CA . LYS A 1 89 ? 0.054 -8.102 -29.673 1.00 74.88 89 LYS A CA 1
ATOM 687 C C . LYS A 1 89 ? -0.978 -6.999 -29.911 1.00 74.88 89 LYS A C 1
ATOM 689 O O . LYS A 1 89 ? -1.332 -6.740 -31.054 1.00 74.88 89 LYS A O 1
ATOM 694 N N . GLN A 1 90 ? -1.407 -6.325 -28.847 1.00 75.00 90 GLN A N 1
ATOM 695 C CA . GLN A 1 90 ? -2.363 -5.214 -28.895 1.00 75.00 90 GLN A CA 1
ATOM 696 C C . GLN A 1 90 ? -1.733 -3.881 -29.324 1.00 75.00 90 GLN A C 1
ATOM 698 O O . GLN A 1 90 ? -2.456 -2.914 -29.540 1.00 75.00 90 GLN A O 1
ATOM 703 N N . LYS A 1 91 ? -0.400 -3.830 -29.473 1.00 73.56 91 LYS A N 1
ATOM 704 C CA . LYS A 1 91 ? 0.369 -2.608 -29.743 1.00 73.56 91 LYS A CA 1
ATOM 705 C C . LYS A 1 91 ? 0.107 -1.508 -28.706 1.00 73.56 91 LYS A C 1
ATOM 707 O O . LYS A 1 91 ? 0.078 -0.335 -29.062 1.00 73.56 91 LYS A O 1
ATOM 712 N N . ASP A 1 92 ? 0.007 -1.898 -27.436 1.00 68.69 92 ASP A N 1
ATOM 713 C CA . ASP A 1 92 ? -0.182 -1.004 -26.287 1.00 68.69 92 ASP A CA 1
ATOM 714 C C . ASP A 1 92 ? 1.135 -0.858 -25.497 1.00 68.69 92 ASP A C 1
ATOM 716 O O . ASP A 1 92 ? 1.476 -1.724 -24.690 1.00 68.69 92 ASP A O 1
ATOM 720 N N . PRO A 1 93 ? 1.977 0.144 -25.805 1.00 69.94 93 PRO A N 1
ATOM 721 C CA . PRO A 1 93 ? 3.316 0.237 -25.245 1.00 69.94 93 PRO A CA 1
ATOM 722 C C . PRO A 1 93 ? 3.349 0.876 -23.855 1.00 69.94 93 PRO A C 1
ATOM 724 O O . PRO A 1 93 ? 2.556 1.755 -23.523 1.00 69.94 93 PRO A O 1
ATOM 727 N N . TYR A 1 94 ? 4.395 0.562 -23.088 1.00 65.88 94 TYR A N 1
ATOM 728 C CA . TYR A 1 94 ? 4.725 1.292 -21.869 1.00 65.88 94 TYR A CA 1
ATOM 729 C C . TYR A 1 94 ? 5.027 2.770 -22.184 1.00 65.88 94 TYR A C 1
ATOM 731 O O . TYR A 1 94 ? 6.090 3.126 -22.703 1.00 65.88 94 TYR A O 1
ATOM 739 N N . ALA A 1 95 ? 4.070 3.644 -21.871 1.00 55.09 95 ALA A N 1
ATOM 740 C CA . ALA A 1 95 ? 4.021 5.007 -22.394 1.00 55.09 95 ALA A CA 1
ATOM 741 C C . ALA A 1 95 ? 4.963 6.014 -21.699 1.00 55.09 95 ALA A C 1
ATOM 743 O O . ALA A 1 95 ? 5.252 7.069 -22.269 1.00 55.09 95 ALA A O 1
ATOM 744 N N . ARG A 1 96 ? 5.470 5.731 -20.485 1.00 54.06 96 ARG A N 1
ATOM 745 C CA . ARG A 1 96 ? 5.999 6.783 -19.587 1.00 54.06 96 ARG A CA 1
ATOM 746 C C . ARG A 1 96 ? 7.298 7.470 -20.036 1.00 54.06 96 ARG A C 1
ATOM 748 O O . ARG A 1 96 ? 7.594 8.557 -19.557 1.00 54.06 96 ARG A O 1
ATOM 755 N N . TYR A 1 97 ? 8.054 6.931 -20.989 1.00 51.12 97 TYR A N 1
ATOM 756 C CA . TYR A 1 97 ? 9.253 7.607 -21.523 1.00 51.12 97 TYR A CA 1
ATOM 757 C C . TYR A 1 97 ? 9.438 7.413 -23.029 1.00 51.12 97 TYR A C 1
ATOM 759 O O . TYR A 1 97 ? 10.534 7.594 -23.557 1.00 51.12 97 TYR A O 1
ATOM 767 N N . ALA A 1 98 ? 8.356 7.072 -23.732 1.00 46.50 98 ALA A N 1
ATOM 768 C CA . ALA A 1 98 ? 8.409 6.703 -25.139 1.00 46.50 98 ALA A CA 1
ATOM 769 C C . ALA A 1 98 ? 8.720 7.879 -26.089 1.00 46.50 98 ALA A C 1
ATOM 771 O O . ALA A 1 98 ? 9.084 7.622 -27.230 1.00 46.50 98 ALA A O 1
ATOM 772 N N . ASN A 1 99 ? 8.618 9.148 -25.658 1.00 42.66 99 ASN A N 1
ATOM 773 C CA . ASN A 1 99 ? 8.533 10.264 -26.614 1.00 42.66 99 ASN A CA 1
ATOM 774 C C . ASN A 1 99 ? 9.259 11.586 -26.277 1.00 42.66 99 ASN A C 1
ATOM 776 O O . ASN A 1 99 ? 8.848 12.628 -26.777 1.00 42.66 99 ASN A O 1
ATOM 780 N N . SER A 1 100 ? 10.363 11.616 -25.514 1.00 43.81 100 SER A N 1
ATOM 781 C CA . SER A 1 100 ? 11.151 12.878 -25.476 1.00 43.81 100 SER A CA 1
ATOM 782 C C . SER A 1 100 ? 12.641 12.815 -25.143 1.00 43.81 100 SER A C 1
ATOM 784 O O . SER A 1 100 ? 13.296 13.857 -25.151 1.00 43.81 100 SER A O 1
ATOM 786 N N . LYS A 1 101 ? 13.242 11.652 -24.861 1.00 51.00 101 LYS A N 1
ATOM 787 C CA . LYS A 1 101 ? 14.668 11.591 -24.489 1.00 51.00 101 LYS A CA 1
ATOM 788 C C . LYS A 1 101 ? 15.342 10.384 -25.130 1.00 51.00 101 LYS A C 1
ATOM 790 O O . LYS A 1 101 ? 14.728 9.337 -25.277 1.00 51.00 101 LYS A O 1
ATOM 795 N N . LYS A 1 102 ? 16.630 10.523 -25.462 1.00 63.06 102 LYS A N 1
ATOM 796 C CA . LYS A 1 102 ? 17.559 9.497 -25.998 1.00 63.06 102 LYS A CA 1
ATOM 797 C C . LYS A 1 102 ? 17.744 8.270 -25.070 1.00 63.06 102 LYS A C 1
ATOM 799 O O . LYS A 1 102 ? 18.770 7.594 -25.091 1.00 63.06 102 LYS A O 1
ATOM 804 N N . THR A 1 103 ? 16.829 8.032 -24.134 1.00 68.75 103 THR A N 1
ATOM 805 C CA . THR A 1 103 ? 16.967 7.093 -23.025 1.00 68.75 103 THR A CA 1
ATOM 806 C C . THR A 1 103 ? 15.594 6.650 -22.529 1.00 68.75 103 THR A C 1
ATOM 808 O O . THR A 1 103 ? 14.775 7.493 -22.170 1.00 68.75 103 THR A O 1
ATOM 811 N N . LEU A 1 104 ? 15.389 5.336 -22.443 1.00 72.25 104 LEU A N 1
ATOM 812 C CA . LEU A 1 104 ? 14.190 4.705 -21.890 1.00 72.25 104 LEU A CA 1
ATOM 813 C C . LEU A 1 104 ? 14.533 4.021 -20.570 1.00 72.25 104 LEU A C 1
ATOM 815 O O . LEU A 1 104 ? 15.552 3.336 -20.474 1.00 72.25 104 LEU A O 1
ATOM 819 N N . PHE A 1 105 ? 13.663 4.176 -19.577 1.00 74.19 105 PHE A N 1
ATOM 820 C CA . PHE A 1 105 ? 13.749 3.481 -18.297 1.00 74.19 105 PHE A CA 1
ATOM 821 C C . PHE A 1 105 ? 12.574 2.524 -18.178 1.00 74.19 105 PHE A C 1
ATOM 823 O O . PHE A 1 105 ? 11.434 2.926 -18.390 1.00 74.19 105 PHE A O 1
ATOM 830 N N . PHE A 1 106 ? 12.865 1.267 -17.863 1.00 76.75 106 PHE A N 1
ATOM 831 C CA . PHE A 1 106 ? 11.861 0.235 -17.665 1.00 76.75 106 PHE A CA 1
ATOM 832 C C . PHE A 1 106 ? 11.927 -0.296 -16.226 1.00 76.75 106 PHE A C 1
ATOM 834 O O . PHE A 1 106 ? 12.991 -0.801 -15.843 1.00 76.75 106 PHE A O 1
ATOM 841 N N . PRO A 1 107 ? 10.849 -0.188 -15.428 1.00 75.69 107 PRO A N 1
ATOM 842 C CA . PRO A 1 107 ? 10.837 -0.673 -14.053 1.00 75.69 107 PRO A CA 1
ATOM 843 C C . PRO A 1 107 ? 10.796 -2.203 -13.996 1.00 75.69 107 PRO A C 1
ATOM 845 O O . PRO A 1 107 ? 10.123 -2.872 -14.775 1.00 75.69 107 PRO A O 1
ATOM 848 N N . LEU A 1 108 ? 11.526 -2.780 -13.042 1.00 79.75 108 LEU A N 1
ATOM 849 C CA . LEU A 1 108 ? 11.626 -4.230 -12.839 1.00 79.75 108 LEU A CA 1
ATOM 850 C C . LEU A 1 108 ? 10.570 -4.766 -11.859 1.00 79.75 108 LEU A C 1
ATOM 852 O O . LEU A 1 108 ? 10.824 -5.701 -11.107 1.00 79.75 108 LEU A O 1
ATOM 856 N N . THR A 1 109 ? 9.393 -4.147 -11.829 1.00 76.38 109 THR A N 1
ATOM 857 C CA . THR A 1 109 ? 8.315 -4.424 -10.864 1.00 76.38 109 THR A CA 1
ATOM 858 C C . THR A 1 109 ? 7.260 -5.403 -11.383 1.00 76.38 109 THR A C 1
ATOM 860 O O . THR A 1 109 ? 6.488 -5.946 -10.591 1.00 76.38 109 THR A O 1
ATOM 863 N N . TRP A 1 110 ? 7.238 -5.669 -12.691 1.00 78.19 110 TRP A N 1
ATOM 864 C CA . TRP A 1 110 ? 6.383 -6.678 -13.320 1.00 78.19 110 TRP A CA 1
ATOM 865 C C . TRP A 1 110 ? 7.013 -8.065 -13.282 1.00 78.19 110 TRP A C 1
ATOM 867 O O . TRP A 1 110 ? 8.233 -8.198 -13.311 1.00 78.19 110 TRP A O 1
ATOM 877 N N . SER A 1 111 ? 6.179 -9.102 -13.249 1.00 70.25 111 SER A N 1
ATOM 878 C CA . SER A 1 111 ? 6.616 -10.498 -13.375 1.00 70.25 111 SER A CA 1
ATOM 879 C C . SER A 1 111 ? 6.399 -11.016 -14.801 1.00 70.25 111 SER A C 1
ATOM 881 O O . SER A 1 111 ? 5.648 -10.429 -15.576 1.00 70.25 111 SER A O 1
ATOM 883 N N . GLY A 1 112 ? 7.053 -12.121 -15.161 1.00 74.38 112 GLY A N 1
ATOM 884 C CA . GLY A 1 112 ? 6.898 -12.755 -16.475 1.00 74.38 112 GLY A CA 1
ATOM 885 C C . GLY A 1 112 ? 7.822 -12.177 -17.547 1.00 74.38 112 GLY A C 1
ATOM 886 O O . GLY A 1 112 ? 8.809 -11.525 -17.228 1.00 74.38 112 GLY A O 1
ATOM 887 N N . ARG A 1 113 ? 7.522 -12.449 -18.825 1.00 82.31 113 ARG A N 1
ATOM 888 C CA . ARG A 1 113 ? 8.309 -11.942 -19.963 1.00 82.31 113 ARG A CA 1
ATOM 889 C C . ARG A 1 113 ? 7.811 -10.578 -20.419 1.00 82.31 113 ARG A C 1
ATOM 891 O O . ARG A 1 113 ? 6.648 -10.434 -20.796 1.00 82.31 113 ARG A O 1
ATOM 898 N N . GLN A 1 114 ? 8.737 -9.635 -20.475 1.00 85.50 114 GLN A N 1
ATOM 899 C CA . GLN A 1 114 ? 8.568 -8.304 -21.045 1.00 85.50 114 GLN A CA 1
ATOM 900 C C . GLN A 1 114 ? 9.232 -8.264 -22.417 1.00 85.50 114 GLN A C 1
ATOM 902 O O . GLN A 1 114 ? 10.177 -9.016 -22.670 1.00 85.50 114 GLN A O 1
ATOM 907 N N . TYR A 1 115 ? 8.759 -7.383 -23.297 1.00 85.38 115 TYR A N 1
ATOM 908 C CA . TYR A 1 115 ? 9.209 -7.320 -24.689 1.00 85.38 115 TYR A CA 1
ATOM 909 C C . TYR A 1 115 ? 9.721 -5.930 -25.042 1.00 85.38 115 TYR A C 1
ATOM 911 O O . TYR A 1 115 ? 9.151 -4.932 -24.617 1.00 85.38 115 TYR A O 1
ATOM 919 N N . ILE A 1 116 ? 10.770 -5.860 -25.855 1.00 87.25 116 ILE A N 1
ATOM 920 C CA . ILE A 1 116 ? 11.300 -4.620 -26.427 1.00 87.25 116 ILE A CA 1
ATOM 921 C C . ILE A 1 116 ? 11.359 -4.758 -27.950 1.00 87.25 116 ILE A C 1
ATOM 923 O O . ILE A 1 116 ? 12.125 -5.561 -28.484 1.00 87.25 116 ILE A O 1
ATOM 927 N N . GLU A 1 117 ? 10.526 -3.985 -28.645 1.00 87.25 117 GLU A N 1
ATOM 928 C CA . GLU A 1 117 ? 10.570 -3.821 -30.100 1.00 87.25 117 GLU A CA 1
ATOM 929 C C . GLU A 1 117 ? 11.520 -2.663 -30.410 1.00 87.25 117 GLU A C 1
ATOM 931 O O . GLU A 1 117 ? 11.351 -1.555 -29.903 1.00 87.25 117 GLU A O 1
ATOM 936 N N . VAL A 1 118 ? 12.534 -2.917 -31.230 1.00 86.50 118 VAL A N 1
ATOM 937 C CA . VAL A 1 118 ? 13.454 -1.898 -31.737 1.00 86.50 118 VAL A CA 1
ATOM 938 C C . VAL A 1 118 ? 13.155 -1.680 -33.211 1.00 86.50 118 VAL A C 1
ATOM 940 O O . VAL A 1 118 ? 13.063 -2.644 -33.970 1.00 86.50 118 VAL A O 1
ATOM 943 N N . THR A 1 119 ? 13.061 -0.421 -33.628 1.00 84.75 119 THR A N 1
ATOM 944 C CA . THR A 1 119 ? 12.856 -0.040 -35.028 1.00 84.75 119 THR A CA 1
ATOM 945 C C . THR A 1 119 ? 14.026 0.788 -35.551 1.00 84.75 119 THR A C 1
ATOM 947 O O . THR A 1 119 ? 14.499 1.697 -34.858 1.00 84.75 119 THR A O 1
ATOM 950 N N . GLY A 1 120 ? 14.450 0.523 -36.784 1.00 84.81 120 GLY A N 1
ATOM 951 C CA . GLY A 1 120 ? 15.517 1.249 -37.470 1.00 84.81 120 GLY A CA 1
ATOM 952 C C . GLY A 1 1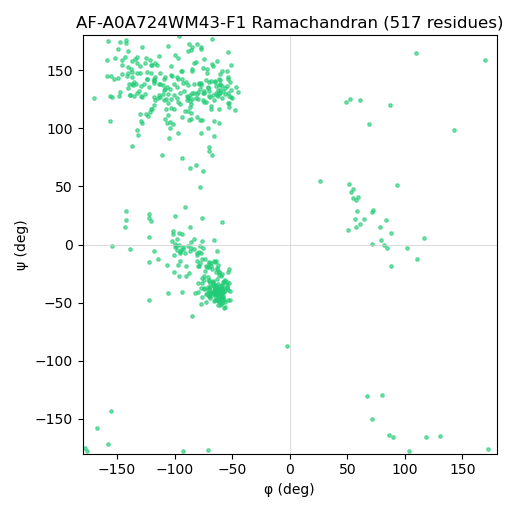20 ? 15.568 0.934 -38.966 1.00 84.81 120 GLY A C 1
ATOM 953 O O . GLY A 1 120 ? 14.578 0.521 -39.567 1.00 84.81 120 GLY A O 1
ATOM 954 N N . THR A 1 121 ? 16.725 1.152 -39.592 1.00 86.12 121 THR A N 1
ATOM 955 C CA . THR A 1 121 ? 16.904 0.933 -41.035 1.00 86.12 121 THR A CA 1
ATOM 956 C C . THR A 1 121 ? 16.853 -0.556 -41.388 1.00 86.12 121 THR A C 1
ATOM 958 O O . THR A 1 121 ? 17.619 -1.350 -40.842 1.00 86.12 121 THR A O 1
ATOM 961 N N . LYS A 1 122 ? 15.993 -0.923 -42.344 1.00 88.12 122 LYS A N 1
ATOM 962 C CA . LYS A 1 122 ? 15.820 -2.296 -42.854 1.00 88.12 122 LYS A CA 1
ATOM 963 C C . LYS A 1 122 ? 17.158 -2.972 -43.162 1.00 88.12 122 LYS A C 1
ATOM 965 O O . LYS A 1 122 ? 18.033 -2.355 -43.771 1.00 88.12 122 LYS A O 1
ATOM 970 N N . ASN A 1 123 ? 17.303 -4.235 -42.758 1.00 84.00 123 ASN A N 1
ATOM 971 C CA . ASN A 1 123 ? 18.480 -5.076 -43.015 1.00 84.00 123 ASN A CA 1
ATOM 972 C C . ASN A 1 123 ? 19.823 -4.514 -42.501 1.00 84.00 123 ASN A C 1
ATOM 974 O O . ASN A 1 123 ? 20.886 -4.988 -42.904 1.00 84.00 123 ASN A O 1
ATOM 978 N N . LYS A 1 124 ? 19.820 -3.506 -41.615 1.00 88.25 124 LYS A N 1
ATOM 979 C CA . LYS A 1 124 ? 21.044 -2.969 -41.000 1.00 88.25 124 LYS A CA 1
ATOM 980 C C . LYS A 1 124 ? 21.277 -3.561 -39.615 1.00 88.25 124 LYS A C 1
ATOM 982 O O . LYS A 1 124 ? 20.344 -3.800 -38.849 1.00 88.25 124 LYS A O 1
ATOM 987 N N . ALA A 1 125 ? 22.549 -3.776 -39.292 1.00 87.75 125 ALA A N 1
ATOM 988 C CA . ALA A 1 125 ? 22.972 -4.165 -37.956 1.00 87.75 125 ALA A CA 1
ATOM 989 C C . ALA A 1 125 ? 22.833 -2.992 -36.972 1.00 87.75 125 ALA A C 1
ATOM 991 O O . ALA A 1 125 ? 22.968 -1.824 -37.343 1.00 87.75 125 ALA A O 1
ATOM 992 N N . PHE A 1 126 ? 22.601 -3.299 -35.699 1.00 86.44 126 PHE A N 1
ATOM 993 C CA . PHE A 1 126 ? 22.534 -2.310 -34.631 1.00 86.44 126 PHE A CA 1
ATOM 994 C C . PHE A 1 126 ? 23.141 -2.826 -33.329 1.00 86.44 126 PHE A C 1
ATOM 996 O O . PHE A 1 126 ? 23.306 -4.025 -33.095 1.00 86.44 126 PHE A O 1
ATOM 1003 N N . THR A 1 127 ? 23.460 -1.879 -32.451 1.00 86.56 127 THR A N 1
ATOM 1004 C CA . THR A 1 127 ? 23.861 -2.127 -31.069 1.00 86.56 127 THR A CA 1
ATOM 1005 C C . THR A 1 127 ? 23.192 -1.088 -30.179 1.00 86.56 127 THR A C 1
ATOM 1007 O O . THR A 1 127 ? 23.277 0.105 -30.458 1.00 86.56 127 THR A O 1
ATOM 1010 N N . ILE A 1 128 ? 22.525 -1.536 -29.118 1.00 84.25 128 ILE A N 1
ATOM 1011 C CA . ILE A 1 128 ? 21.867 -0.679 -28.128 1.00 84.25 128 ILE A CA 1
ATOM 1012 C C . ILE A 1 128 ? 22.470 -0.971 -26.755 1.00 84.25 128 ILE A C 1
ATOM 1014 O O . ILE A 1 128 ? 22.298 -2.082 -26.242 1.00 84.25 128 ILE A O 1
ATOM 1018 N N . PRO A 1 129 ? 23.175 -0.008 -26.142 1.00 85.31 129 PRO A N 1
ATOM 1019 C CA . PRO A 1 129 ? 23.629 -0.148 -24.771 1.00 85.31 129 PRO A CA 1
ATOM 1020 C C . PRO A 1 129 ? 22.450 -0.085 -23.801 1.00 85.31 129 PRO A C 1
ATOM 1022 O O . PRO A 1 129 ? 21.555 0.758 -23.917 1.00 85.31 129 PRO A O 1
ATOM 1025 N N . TYR A 1 130 ? 22.494 -0.941 -22.788 1.00 85.19 130 TYR A N 1
ATOM 1026 C CA . TYR A 1 130 ? 21.596 -0.872 -21.648 1.00 85.19 130 TYR A CA 1
ATOM 1027 C C . TYR A 1 130 ? 22.348 -1.114 -20.343 1.00 85.19 130 TYR A C 1
ATOM 1029 O O . TYR A 1 130 ? 23.446 -1.672 -20.325 1.00 85.19 130 TYR A O 1
ATOM 1037 N N . LYS A 1 131 ? 21.789 -0.646 -19.231 1.00 83.69 131 LYS A N 1
ATOM 1038 C CA . LYS A 1 131 ? 22.393 -0.816 -17.912 1.00 83.69 131 LYS A CA 1
ATOM 1039 C C . LYS A 1 131 ? 21.361 -0.993 -16.816 1.00 83.69 131 LYS A C 1
ATOM 1041 O O . LYS A 1 131 ? 20.242 -0.494 -16.925 1.00 83.69 131 LYS A O 1
ATOM 1046 N N . LEU A 1 132 ? 21.776 -1.661 -15.745 1.00 81.12 132 LEU A N 1
ATOM 1047 C CA . LEU A 1 132 ? 20.988 -1.761 -14.524 1.00 81.12 132 LEU A CA 1
ATOM 1048 C C . LEU A 1 132 ? 21.172 -0.501 -13.690 1.00 81.12 132 LEU A C 1
ATOM 1050 O O . LEU A 1 132 ? 22.296 -0.114 -13.358 1.00 81.12 132 LEU A O 1
ATOM 1054 N N . GLU A 1 133 ? 20.058 0.130 -13.340 1.00 72.88 133 GLU A N 1
ATOM 1055 C CA . GLU A 1 133 ? 20.031 1.253 -12.413 1.00 72.88 133 GLU A CA 1
ATOM 1056 C C . GLU A 1 133 ? 19.197 0.915 -11.176 1.00 72.88 133 GLU A C 1
ATOM 1058 O O . GLU A 1 133 ? 18.166 0.238 -11.233 1.00 72.88 133 GLU A O 1
ATOM 1063 N N . ARG A 1 134 ? 19.671 1.397 -10.026 1.00 74.38 134 ARG A N 1
ATOM 1064 C CA . ARG A 1 134 ? 18.920 1.389 -8.775 1.00 74.38 134 ARG A CA 1
ATOM 1065 C C . ARG A 1 134 ? 18.430 2.809 -8.537 1.00 74.38 134 ARG A C 1
ATOM 1067 O O . ARG A 1 134 ? 19.218 3.664 -8.143 1.00 74.38 134 ARG A O 1
ATOM 1074 N N . LEU A 1 135 ? 17.167 3.040 -8.856 1.00 70.69 135 LEU A N 1
ATOM 1075 C CA . LEU A 1 135 ? 16.490 4.308 -8.644 1.00 70.69 135 LEU A CA 1
ATOM 1076 C C . LEU A 1 135 ? 15.703 4.206 -7.341 1.00 70.69 135 LEU A C 1
ATOM 1078 O O . LEU A 1 135 ? 15.175 3.148 -7.017 1.00 70.69 135 LEU A O 1
ATOM 1082 N N . GLU A 1 136 ? 15.675 5.291 -6.581 1.00 68.50 136 GLU A N 1
ATOM 1083 C CA . GLU A 1 136 ? 14.755 5.447 -5.453 1.00 68.50 136 GLU A CA 1
ATOM 1084 C C . GLU A 1 136 ? 13.338 5.718 -5.984 1.00 68.50 136 GLU A C 1
ATOM 1086 O O . GLU A 1 136 ? 13.214 6.190 -7.119 1.00 68.50 136 GLU A O 1
ATOM 1091 N N . PRO A 1 137 ? 12.278 5.493 -5.181 1.00 72.56 137 PRO A N 1
ATOM 1092 C CA . PRO A 1 137 ? 10.946 5.951 -5.549 1.00 72.56 137 PRO A CA 1
ATOM 1093 C C . PRO A 1 137 ? 10.953 7.448 -5.867 1.00 72.56 137 PRO A C 1
ATOM 1095 O O . PRO A 1 137 ? 11.676 8.233 -5.237 1.00 72.56 137 PRO A O 1
ATOM 1098 N N . ILE A 1 138 ? 10.136 7.833 -6.844 1.00 64.44 138 ILE A N 1
ATOM 1099 C CA . ILE A 1 138 ? 9.998 9.212 -7.300 1.00 64.44 138 ILE A CA 1
ATOM 1100 C C . ILE A 1 138 ? 9.628 10.086 -6.096 1.00 64.44 138 ILE A C 1
ATOM 1102 O O . ILE A 1 138 ? 8.793 9.722 -5.268 1.00 64.44 138 ILE A O 1
ATOM 1106 N N . ARG A 1 139 ? 10.286 11.236 -5.973 1.00 58.69 139 ARG A N 1
ATOM 1107 C CA . ARG A 1 139 ? 9.918 12.278 -5.013 1.00 58.69 139 ARG A CA 1
ATOM 1108 C C . ARG A 1 139 ? 9.235 13.395 -5.777 1.00 58.69 139 ARG A C 1
ATOM 1110 O O . ARG A 1 139 ? 9.769 13.837 -6.793 1.00 58.69 139 ARG A O 1
ATOM 1117 N N . GLU A 1 140 ? 8.109 13.878 -5.273 1.00 46.50 140 GLU A N 1
ATOM 1118 C CA . GLU A 1 140 ? 7.650 15.219 -5.634 1.00 46.50 140 GLU A CA 1
ATOM 1119 C C . GLU A 1 140 ? 8.730 16.215 -5.172 1.00 46.50 140 GLU A C 1
ATOM 1121 O O . GLU A 1 140 ? 9.310 16.060 -4.095 1.00 46.50 140 GLU A O 1
ATOM 1126 N N . TYR A 1 141 ? 9.139 17.120 -6.061 1.00 28.97 141 TYR A N 1
ATOM 1127 C CA . TYR A 1 141 ? 10.432 17.808 -5.995 1.00 28.97 141 TYR A CA 1
ATOM 1128 C C . TYR A 1 141 ? 10.733 18.488 -4.644 1.00 28.97 141 TYR A C 1
ATOM 1130 O O . TYR A 1 141 ? 10.076 19.445 -4.255 1.00 28.97 141 TYR A O 1
ATOM 1138 N N . ALA A 1 142 ? 11.845 18.076 -4.025 1.00 26.00 142 ALA A N 1
ATOM 1139 C CA . ALA A 1 142 ? 12.804 18.944 -3.339 1.00 26.00 142 ALA A CA 1
ATOM 1140 C C . ALA A 1 142 ? 14.210 18.315 -3.460 1.00 26.00 142 ALA A C 1
ATOM 1142 O O . ALA A 1 142 ? 14.367 17.094 -3.509 1.00 26.00 142 ALA A O 1
ATOM 1143 N N . THR A 1 143 ? 15.218 19.168 -3.616 1.00 26.03 143 THR A N 1
ATOM 1144 C CA . THR A 1 143 ? 16.547 18.927 -4.204 1.00 26.03 143 THR A CA 1
ATOM 1145 C C . THR A 1 143 ? 17.475 17.921 -3.495 1.00 26.03 143 THR A C 1
ATOM 1147 O O . THR A 1 143 ? 17.363 17.642 -2.307 1.00 26.03 143 THR A O 1
ATOM 1150 N N . LYS A 1 144 ? 18.425 17.395 -4.290 1.00 30.02 144 LYS A N 1
ATOM 1151 C CA . LYS A 1 144 ? 19.452 16.363 -4.019 1.00 30.02 144 LYS A CA 1
ATOM 1152 C C . LYS A 1 144 ? 20.323 16.573 -2.766 1.00 30.02 144 LYS A C 1
ATOM 1154 O O . LYS A 1 144 ? 20.730 17.691 -2.487 1.00 30.02 144 LYS A O 1
ATOM 1159 N N . SER A 1 145 ? 20.841 15.461 -2.227 1.00 26.44 145 SER A N 1
ATOM 1160 C CA . SER A 1 145 ? 22.296 15.260 -2.048 1.00 26.44 145 SER A CA 1
ATOM 1161 C C . SER A 1 145 ? 22.650 13.767 -1.908 1.00 26.44 145 SER A C 1
ATOM 1163 O O . SER A 1 145 ? 21.873 12.980 -1.369 1.00 26.44 145 SER A O 1
ATOM 1165 N N . THR A 1 146 ? 23.811 13.381 -2.441 1.00 28.23 146 THR A N 1
ATOM 1166 C CA . THR A 1 146 ? 24.384 12.025 -2.482 1.00 28.23 146 THR A CA 1
ATOM 1167 C C . THR A 1 146 ? 25.640 11.934 -1.624 1.00 28.23 146 THR A C 1
ATOM 1169 O O . THR A 1 146 ? 26.531 12.759 -1.794 1.00 28.23 146 THR A O 1
ATOM 1172 N N . THR A 1 147 ? 25.793 10.839 -0.878 1.00 26.45 147 THR A N 1
ATOM 1173 C CA . THR A 1 147 ? 27.101 10.272 -0.504 1.00 26.45 147 THR A CA 1
ATOM 1174 C C . THR A 1 147 ? 26.988 8.747 -0.385 1.00 26.45 147 THR A C 1
ATOM 1176 O O . THR A 1 147 ? 26.112 8.223 0.299 1.00 26.45 147 THR A O 1
ATOM 1179 N N . THR A 1 148 ? 27.868 8.014 -1.071 1.00 35.78 148 THR A N 1
ATOM 1180 C CA . THR A 1 148 ? 28.070 6.563 -0.910 1.00 35.78 148 THR A CA 1
ATOM 1181 C C . THR A 1 148 ? 29.423 6.337 -0.244 1.00 35.78 148 THR A C 1
ATOM 1183 O O . THR A 1 148 ? 30.428 6.816 -0.767 1.00 35.78 148 THR A O 1
ATOM 1186 N N . GLY A 1 149 ? 29.458 5.619 0.882 1.00 42.91 149 GLY A N 1
ATOM 1187 C CA . GLY A 1 149 ? 30.702 5.254 1.567 1.00 42.91 149 GLY A CA 1
ATOM 1188 C C . GLY A 1 149 ? 31.612 4.408 0.671 1.00 42.91 149 GLY A C 1
ATOM 1189 O O . GLY A 1 149 ? 31.155 3.452 0.045 1.00 42.91 149 GLY A O 1
ATOM 1190 N N . GLN A 1 150 ? 32.883 4.791 0.576 1.00 50.44 150 GLN A N 1
ATOM 1191 C CA . GLN A 1 150 ? 33.918 4.083 -0.179 1.00 50.44 150 GLN A CA 1
ATOM 1192 C C . GLN A 1 150 ? 34.663 3.109 0.755 1.00 50.44 150 GLN A C 1
ATOM 1194 O O . GLN A 1 150 ? 34.887 3.434 1.918 1.00 50.44 150 GLN A O 1
ATOM 1199 N N . ALA A 1 151 ? 35.031 1.919 0.268 1.00 49.16 151 ALA A N 1
ATOM 1200 C CA . ALA A 1 151 ? 35.677 0.874 1.074 1.00 49.16 151 ALA A CA 1
ATOM 1201 C C . ALA A 1 151 ? 37.139 1.224 1.408 1.00 49.16 151 ALA A C 1
ATOM 1203 O O . ALA A 1 151 ? 37.939 1.412 0.498 1.00 49.16 151 ALA A O 1
ATOM 1204 N N . THR A 1 152 ? 37.509 1.289 2.688 1.00 68.56 152 THR A N 1
ATOM 1205 C CA . THR A 1 152 ? 38.859 1.701 3.129 1.00 68.56 152 THR A CA 1
ATOM 1206 C C . THR A 1 152 ? 39.773 0.538 3.532 1.00 68.56 152 THR A C 1
ATOM 1208 O O . THR A 1 152 ? 40.868 0.771 4.039 1.00 68.56 152 THR A O 1
ATOM 1211 N N . SER A 1 153 ? 39.359 -0.706 3.288 1.00 65.81 153 SER A N 1
ATOM 1212 C CA . SER A 1 153 ? 40.130 -1.914 3.610 1.00 65.81 153 SER A CA 1
ATOM 1213 C C . SER A 1 153 ? 40.443 -2.734 2.357 1.00 65.81 153 SER A C 1
ATOM 1215 O O . SER A 1 153 ? 39.726 -2.664 1.356 1.00 65.81 153 SER A O 1
ATOM 1217 N N . LEU A 1 154 ? 41.525 -3.508 2.417 1.00 70.38 154 LEU A N 1
ATOM 1218 C CA . LEU A 1 154 ? 41.995 -4.412 1.372 1.00 70.38 154 LEU A CA 1
ATOM 1219 C C . LEU A 1 154 ? 41.997 -5.854 1.876 1.00 70.38 154 LEU A C 1
ATOM 1221 O O . LEU A 1 154 ? 42.416 -6.087 3.006 1.00 70.38 154 LEU A O 1
ATOM 1225 N N . VAL A 1 155 ? 41.609 -6.797 1.018 1.00 67.00 155 VAL A N 1
ATOM 1226 C CA . VAL A 1 155 ? 41.831 -8.239 1.192 1.00 67.00 155 VAL A CA 1
ATOM 1227 C C . VAL A 1 155 ? 43.031 -8.645 0.344 1.00 67.00 155 VAL A C 1
ATOM 1229 O O . VAL A 1 155 ? 43.109 -8.323 -0.843 1.00 67.00 155 VAL A O 1
ATOM 1232 N N . ILE A 1 156 ? 43.988 -9.335 0.954 1.00 87.25 156 ILE A N 1
ATOM 1233 C CA . ILE A 1 156 ? 45.286 -9.656 0.365 1.00 87.25 156 ILE A CA 1
ATOM 1234 C C . ILE A 1 156 ? 45.533 -11.152 0.501 1.00 87.25 156 ILE A C 1
ATOM 1236 O O . ILE A 1 156 ? 45.501 -11.694 1.601 1.00 87.25 156 ILE A O 1
ATOM 1240 N N . ARG A 1 157 ? 45.844 -11.827 -0.605 1.00 82.38 157 ARG A N 1
ATOM 1241 C CA . ARG A 1 157 ? 46.296 -13.224 -0.591 1.00 82.38 157 ARG A CA 1
ATOM 1242 C C . ARG A 1 157 ? 47.794 -13.271 -0.792 1.00 82.38 157 ARG A C 1
ATOM 1244 O O . ARG A 1 157 ? 48.289 -12.777 -1.802 1.00 82.38 157 ARG A O 1
ATOM 1251 N N . LEU A 1 158 ? 48.511 -13.918 0.118 1.00 82.06 158 LEU A N 1
ATOM 1252 C CA . LEU A 1 158 ? 49.963 -14.069 0.026 1.00 82.06 158 LEU A CA 1
ATOM 1253 C C . LEU A 1 158 ? 50.367 -15.391 -0.644 1.00 82.06 158 LEU A C 1
ATOM 1255 O O . LEU A 1 158 ? 49.679 -16.407 -0.516 1.00 82.06 158 LEU A O 1
ATOM 1259 N N . ASN A 1 159 ? 51.506 -15.386 -1.341 1.00 78.06 159 ASN A N 1
ATOM 1260 C CA . ASN A 1 159 ? 52.217 -16.576 -1.822 1.00 78.06 159 ASN A CA 1
ATOM 1261 C C . ASN A 1 159 ? 53.658 -16.614 -1.249 1.00 78.06 159 ASN A C 1
ATOM 1263 O O . ASN A 1 159 ? 54.175 -15.618 -0.748 1.00 78.06 159 ASN A O 1
ATOM 1267 N N . GLY A 1 160 ? 54.302 -17.788 -1.206 1.00 71.19 160 GLY A N 1
ATOM 1268 C CA . GLY A 1 160 ? 55.694 -17.927 -0.717 1.00 71.19 160 GLY A CA 1
ATOM 1269 C C . GLY A 1 160 ? 55.886 -17.757 0.803 1.00 71.19 160 GLY A C 1
ATOM 1270 O O . GLY A 1 160 ? 54.981 -18.054 1.562 1.00 71.19 160 GLY A O 1
ATOM 1271 N N . ALA A 1 161 ? 57.036 -17.283 1.288 1.00 77.38 161 ALA A N 1
ATOM 1272 C CA . ALA A 1 161 ? 57.315 -17.123 2.731 1.00 77.38 161 ALA A CA 1
ATOM 1273 C C . ALA A 1 161 ? 57.058 -15.698 3.281 1.00 77.38 161 ALA A C 1
ATOM 1275 O O . ALA A 1 161 ? 57.434 -15.382 4.409 1.00 77.38 161 ALA A O 1
ATOM 1276 N N . THR A 1 162 ? 56.437 -14.809 2.496 1.00 82.69 162 THR A N 1
ATOM 1277 C CA . THR A 1 162 ? 56.288 -13.388 2.856 1.00 82.69 162 THR A CA 1
ATOM 1278 C C . THR A 1 162 ? 55.424 -13.177 4.104 1.00 82.69 162 THR A C 1
ATOM 1280 O O . THR A 1 162 ? 54.316 -13.709 4.203 1.00 82.69 162 THR A O 1
ATOM 1283 N N . LYS A 1 163 ? 55.922 -12.376 5.056 1.00 87.12 163 LYS A N 1
ATOM 1284 C CA . LYS A 1 163 ? 55.230 -12.060 6.315 1.00 87.12 163 LYS A CA 1
ATOM 1285 C C . LYS A 1 163 ? 54.252 -10.895 6.133 1.00 87.12 163 LYS A C 1
ATOM 1287 O O . LYS A 1 163 ? 54.655 -9.801 5.734 1.00 87.12 163 LYS A O 1
ATOM 1292 N N . ALA A 1 164 ? 52.987 -11.113 6.494 1.00 84.00 164 ALA A N 1
ATOM 1293 C CA . ALA A 1 164 ? 51.925 -10.106 6.428 1.00 84.00 164 ALA A CA 1
ATOM 1294 C C . ALA A 1 164 ? 52.257 -8.835 7.227 1.00 84.00 164 ALA A C 1
ATOM 1296 O O . ALA A 1 164 ? 52.042 -7.729 6.740 1.00 84.00 164 ALA A O 1
ATOM 1297 N N . SER A 1 165 ? 52.891 -8.986 8.395 1.00 84.94 165 SER A N 1
ATOM 1298 C CA . SER A 1 165 ? 53.322 -7.873 9.253 1.00 84.94 165 SER A CA 1
ATOM 1299 C C . SER A 1 165 ? 54.374 -6.963 8.608 1.00 84.94 165 SER A C 1
ATOM 1301 O O . SER A 1 165 ? 54.432 -5.766 8.881 1.00 84.94 165 SER A O 1
ATOM 1303 N N . THR A 1 166 ? 55.216 -7.503 7.723 1.00 86.69 166 THR A N 1
ATOM 1304 C CA . THR A 1 166 ? 56.167 -6.689 6.958 1.00 86.69 166 THR A CA 1
ATOM 1305 C C . THR A 1 166 ? 55.437 -5.866 5.901 1.00 86.69 166 THR A C 1
ATOM 1307 O O . THR A 1 166 ? 55.717 -4.678 5.759 1.00 86.69 166 THR A O 1
A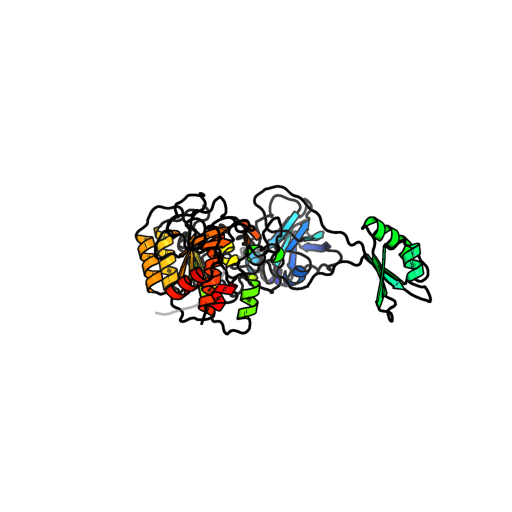TOM 1310 N N . LEU A 1 167 ? 54.470 -6.474 5.207 1.00 87.38 167 LEU A N 1
ATOM 1311 C CA . LEU A 1 167 ? 53.689 -5.824 4.154 1.00 87.38 167 LEU A CA 1
ATOM 1312 C C . LEU A 1 167 ? 52.706 -4.777 4.686 1.00 87.38 167 LEU A C 1
ATOM 1314 O O . LEU A 1 167 ? 52.517 -3.738 4.054 1.00 87.38 167 LEU A O 1
ATOM 1318 N N . SER A 1 168 ? 52.095 -5.009 5.848 1.00 89.12 168 SER A N 1
ATOM 1319 C CA . SER A 1 168 ? 51.197 -4.034 6.476 1.00 89.12 168 SER A CA 1
ATOM 1320 C C . SER A 1 168 ? 51.959 -2.768 6.865 1.00 89.12 168 SER A C 1
ATOM 1322 O O . SER A 1 168 ? 51.496 -1.660 6.600 1.00 89.12 168 SER A O 1
ATOM 1324 N N . ARG A 1 169 ? 53.190 -2.916 7.369 1.00 87.31 169 ARG A N 1
ATOM 1325 C CA . ARG A 1 169 ? 54.069 -1.788 7.697 1.00 87.31 169 ARG A CA 1
ATOM 1326 C C . ARG A 1 169 ? 54.565 -1.040 6.456 1.00 87.31 169 ARG A C 1
ATOM 1328 O O . ARG A 1 169 ? 54.516 0.187 6.437 1.00 87.31 169 ARG A O 1
ATOM 1335 N N . THR A 1 170 ? 55.020 -1.739 5.412 1.00 85.69 170 THR A N 1
ATOM 1336 C CA . THR A 1 170 ? 55.538 -1.087 4.188 1.00 85.69 170 THR A CA 1
ATOM 1337 C C . THR A 1 170 ? 54.448 -0.428 3.349 1.00 85.69 170 THR A C 1
ATOM 1339 O O . THR A 1 170 ? 54.725 0.563 2.675 1.00 85.69 170 THR A O 1
ATOM 1342 N N . SER A 1 171 ? 53.216 -0.934 3.417 1.00 85.75 171 SER A N 1
ATOM 1343 C CA . SER A 1 171 ? 52.043 -0.315 2.788 1.00 85.75 171 SER A CA 1
ATOM 1344 C C . SER A 1 171 ? 51.330 0.707 3.678 1.00 85.75 171 SER A C 1
ATOM 1346 O O . SER A 1 171 ? 50.369 1.325 3.229 1.00 85.75 171 SER A O 1
ATOM 1348 N N . ARG A 1 172 ? 51.808 0.926 4.915 1.00 90.69 172 ARG A N 1
ATOM 1349 C CA . ARG A 1 172 ? 51.251 1.874 5.899 1.00 90.69 172 ARG A CA 1
ATOM 1350 C C . ARG A 1 172 ? 49.789 1.592 6.275 1.00 90.69 172 ARG A C 1
ATOM 1352 O O . ARG A 1 172 ? 48.985 2.516 6.394 1.00 90.69 172 ARG A O 1
ATOM 1359 N N . ALA A 1 173 ? 49.435 0.321 6.448 1.00 87.25 173 ALA A N 1
ATOM 1360 C CA . ALA A 1 173 ? 48.134 -0.062 6.985 1.00 87.25 173 ALA A CA 1
ATOM 1361 C C . ALA A 1 173 ? 47.981 0.438 8.431 1.00 87.25 173 ALA A C 1
ATOM 1363 O O . ALA A 1 173 ? 48.900 0.309 9.237 1.00 87.25 173 ALA A O 1
ATOM 1364 N N . ALA A 1 174 ? 46.811 0.984 8.763 1.00 86.06 174 ALA A N 1
ATOM 1365 C CA . ALA A 1 174 ? 46.474 1.401 10.124 1.00 86.06 174 ALA A CA 1
ATOM 1366 C C . ALA A 1 174 ? 46.173 0.197 11.030 1.00 86.06 174 ALA A C 1
ATOM 1368 O O . ALA A 1 174 ? 46.428 0.237 12.229 1.00 86.06 174 ALA A O 1
ATOM 1369 N N . HIS A 1 175 ? 45.643 -0.881 10.449 1.00 84.31 175 HIS A N 1
ATOM 1370 C CA . HIS A 1 175 ? 45.378 -2.142 11.134 1.00 84.31 175 HIS A CA 1
ATOM 1371 C C . HIS A 1 175 ? 45.597 -3.317 10.180 1.00 84.31 175 HIS A C 1
ATOM 1373 O O . HIS A 1 175 ? 45.318 -3.209 8.982 1.00 84.31 175 HIS A O 1
ATOM 1379 N N . HIS A 1 176 ? 46.059 -4.442 10.719 1.00 88.62 176 HIS A N 1
ATOM 1380 C CA . HIS A 1 176 ? 46.225 -5.705 10.008 1.00 88.62 176 HIS A CA 1
ATOM 1381 C C . HIS A 1 176 ? 45.585 -6.833 10.818 1.00 88.62 176 HIS A C 1
ATOM 1383 O O . HIS A 1 176 ? 45.829 -6.947 12.014 1.00 88.62 176 HIS A O 1
ATOM 1389 N N . GLU A 1 177 ? 44.785 -7.661 10.151 1.00 85.00 177 GLU A N 1
ATOM 1390 C CA . GLU A 1 177 ? 44.277 -8.929 10.681 1.00 85.00 177 GLU A CA 1
ATOM 1391 C C . GLU A 1 177 ? 44.504 -10.064 9.677 1.00 85.00 177 GLU A C 1
ATOM 1393 O O . GLU A 1 177 ? 44.451 -9.854 8.462 1.00 85.00 177 GLU A O 1
ATOM 1398 N N . THR A 1 178 ? 44.725 -11.275 10.184 1.00 88.25 178 THR A N 1
ATOM 1399 C CA . THR A 1 178 ? 44.707 -12.491 9.367 1.00 88.25 178 THR A CA 1
ATOM 1400 C C . THR A 1 178 ? 43.277 -13.000 9.276 1.00 88.25 178 THR A C 1
ATOM 1402 O O . THR A 1 178 ? 42.674 -13.335 10.291 1.00 88.25 178 THR A O 1
ATOM 1405 N N . ILE A 1 179 ? 42.738 -13.050 8.056 1.00 68.06 179 ILE A N 1
ATOM 1406 C CA . ILE A 1 179 ? 41.399 -13.577 7.772 1.00 68.06 179 ILE A CA 1
ATOM 1407 C C . ILE A 1 179 ? 41.424 -15.108 7.823 1.00 68.06 179 ILE A C 1
ATOM 1409 O O . ILE A 1 179 ? 40.533 -15.717 8.403 1.00 68.06 179 ILE A O 1
ATOM 1413 N N . ASP A 1 180 ? 42.437 -15.727 7.208 1.00 78.62 180 ASP A N 1
ATOM 1414 C CA . ASP A 1 180 ? 42.589 -17.183 7.186 1.00 78.62 180 ASP A CA 1
ATOM 1415 C C . ASP A 1 180 ? 44.062 -17.581 7.009 1.00 78.62 180 ASP A C 1
ATOM 1417 O O . ASP A 1 180 ? 44.740 -17.120 6.087 1.00 78.62 180 ASP A O 1
ATOM 1421 N N . SER A 1 181 ? 44.578 -18.435 7.893 1.00 78.50 181 SER A N 1
ATOM 1422 C CA . SER A 1 181 ? 45.994 -18.826 7.913 1.00 78.50 181 SER A CA 1
ATOM 1423 C C . SER A 1 181 ? 46.344 -19.885 6.862 1.00 78.50 181 SER A C 1
ATOM 1425 O O . SER A 1 181 ? 47.433 -19.839 6.284 1.00 78.50 181 SER A O 1
ATOM 1427 N N . MET A 1 182 ? 45.421 -20.796 6.542 1.00 73.00 182 MET A N 1
ATOM 1428 C CA . MET A 1 182 ? 45.605 -21.843 5.527 1.00 73.00 182 MET A CA 1
ATOM 1429 C C . MET A 1 182 ? 45.630 -21.230 4.121 1.00 73.00 182 MET A C 1
ATOM 1431 O O . MET A 1 182 ? 46.502 -21.491 3.285 1.00 73.00 182 MET A O 1
ATOM 1435 N N . LEU A 1 183 ? 44.695 -20.320 3.888 1.00 62.62 183 LEU A N 1
ATOM 1436 C CA . LEU A 1 183 ? 44.579 -19.487 2.717 1.00 62.62 183 LEU A CA 1
ATOM 1437 C C . LEU A 1 183 ? 45.393 -18.205 2.833 1.00 62.62 183 LEU A C 1
ATOM 1439 O O . LEU A 1 183 ? 45.181 -17.343 1.994 1.00 62.62 183 LEU A O 1
ATOM 1443 N N . ARG A 1 184 ? 46.334 -18.067 3.780 1.00 86.50 184 ARG A N 1
ATOM 1444 C CA . ARG A 1 184 ? 47.211 -16.885 3.982 1.00 86.50 184 ARG A CA 1
ATOM 1445 C C . ARG A 1 184 ? 46.596 -15.583 3.463 1.00 86.50 184 ARG A C 1
ATOM 1447 O O . ARG A 1 184 ? 47.129 -14.949 2.540 1.00 86.50 184 ARG A O 1
ATOM 1454 N N . LEU A 1 185 ? 45.393 -15.327 3.960 1.00 76.44 185 LEU A N 1
ATOM 1455 C CA . LEU A 1 185 ? 44.504 -14.266 3.543 1.00 76.44 185 LEU A CA 1
ATOM 1456 C C . LEU A 1 185 ? 44.528 -13.235 4.660 1.00 76.44 185 LEU A C 1
ATOM 1458 O O . LEU A 1 185 ? 44.285 -13.559 5.818 1.00 76.44 185 LEU A O 1
ATOM 1462 N N . GLU A 1 186 ? 44.841 -12.003 4.310 1.00 88.06 186 GLU A N 1
ATOM 1463 C CA . GLU A 1 186 ? 45.067 -10.914 5.248 1.00 88.06 186 GLU A CA 1
ATOM 1464 C C . GLU A 1 186 ? 44.130 -9.765 4.901 1.00 88.06 186 GLU A C 1
ATOM 1466 O O . GLU A 1 186 ? 43.836 -9.530 3.726 1.00 88.06 186 GLU A O 1
ATOM 1471 N N . LYS A 1 187 ? 43.704 -9.006 5.905 1.00 87.06 187 LYS A N 1
ATOM 1472 C CA . LYS A 1 187 ? 43.020 -7.735 5.707 1.00 87.06 187 LYS A CA 1
ATOM 1473 C C . LYS A 1 187 ? 43.869 -6.602 6.237 1.00 87.06 187 LYS A C 1
ATOM 1475 O O . LYS A 1 187 ? 44.249 -6.600 7.409 1.00 87.06 187 LYS A O 1
ATOM 1480 N N . PHE A 1 188 ? 44.115 -5.608 5.392 1.00 91.06 188 PHE A N 1
ATOM 1481 C CA . PHE A 1 188 ? 44.746 -4.352 5.792 1.00 91.06 188 PHE A CA 1
ATOM 1482 C C . PHE A 1 188 ? 43.717 -3.224 5.728 1.00 91.06 188 PHE A C 1
ATOM 1484 O O . PHE A 1 188 ? 43.040 -3.053 4.715 1.00 91.06 188 PHE A O 1
ATOM 1491 N N . SER A 1 189 ? 43.601 -2.441 6.797 1.00 82.62 189 SER A N 1
ATOM 1492 C CA . SER A 1 189 ? 42.670 -1.311 6.881 1.00 82.62 189 SER A CA 1
ATOM 1493 C C . SER A 1 189 ? 43.413 0.018 6.854 1.00 82.62 189 SER A C 1
ATOM 1495 O O . SER A 1 189 ? 44.478 0.155 7.456 1.00 82.62 189 SER A O 1
ATOM 1497 N N . TYR A 1 190 ? 42.829 1.006 6.179 1.00 85.38 190 TYR A N 1
ATOM 1498 C CA . TYR A 1 190 ? 43.391 2.341 5.994 1.00 85.38 190 TYR A CA 1
ATOM 1499 C C . TYR A 1 190 ? 42.404 3.411 6.466 1.00 85.38 190 TYR A C 1
ATOM 1501 O O . TYR A 1 190 ? 41.191 3.194 6.480 1.00 85.38 190 TYR A O 1
ATOM 1509 N N . ASN A 1 191 ? 42.916 4.593 6.814 1.00 79.62 191 ASN A N 1
ATOM 1510 C CA . ASN A 1 191 ? 42.091 5.680 7.353 1.00 79.62 191 ASN A CA 1
ATOM 1511 C C . ASN A 1 191 ? 41.268 6.394 6.266 1.00 79.62 191 ASN A C 1
ATOM 1513 O O . ASN A 1 191 ? 40.367 7.168 6.581 1.00 79.62 191 ASN A O 1
ATOM 1517 N N . SER A 1 192 ? 41.557 6.157 4.980 1.00 71.69 192 SER A N 1
ATOM 1518 C CA . SER A 1 192 ? 40.783 6.708 3.865 1.00 71.69 192 SER A CA 1
ATOM 1519 C C . SER A 1 192 ? 40.828 5.831 2.612 1.00 71.69 192 SER A C 1
ATOM 1521 O O . SER A 1 192 ? 41.738 5.024 2.417 1.00 71.69 192 SER A O 1
ATOM 1523 N N . PHE A 1 193 ? 39.857 6.031 1.715 1.00 61.56 193 PHE A N 1
ATOM 1524 C CA . PHE A 1 193 ? 39.805 5.342 0.420 1.00 61.56 193 PHE A CA 1
ATOM 1525 C C . PHE A 1 193 ? 41.040 5.639 -0.441 1.00 61.56 193 PHE A C 1
ATOM 1527 O O . PHE A 1 193 ? 41.576 4.745 -1.089 1.00 61.56 193 PHE A O 1
ATOM 1534 N N . ILE A 1 194 ? 41.532 6.882 -0.410 1.00 67.75 194 ILE A N 1
ATOM 1535 C CA . ILE A 1 194 ? 42.733 7.280 -1.156 1.00 67.75 194 ILE A CA 1
ATOM 1536 C C . ILE A 1 194 ? 43.958 6.497 -0.665 1.00 67.75 194 ILE A C 1
ATOM 1538 O O . ILE A 1 194 ? 44.729 6.003 -1.488 1.00 67.75 194 ILE A O 1
ATOM 1542 N N . GLN A 1 195 ? 44.107 6.315 0.653 1.00 73.50 195 GLN A N 1
ATOM 1543 C CA . GLN A 1 195 ? 45.186 5.502 1.223 1.00 73.50 195 GLN A CA 1
ATOM 1544 C C . GLN A 1 195 ? 45.066 4.029 0.813 1.00 73.50 195 GLN A C 1
ATOM 1546 O O . GLN A 1 195 ? 46.056 3.441 0.384 1.00 73.50 195 GLN A O 1
ATOM 1551 N N . ALA A 1 196 ? 43.855 3.462 0.852 1.00 63.91 196 ALA A N 1
ATOM 1552 C CA . ALA A 1 196 ? 43.614 2.082 0.433 1.00 63.91 196 ALA A CA 1
ATOM 1553 C C . ALA A 1 196 ? 43.959 1.849 -1.050 1.00 63.91 196 ALA A C 1
ATOM 1555 O O . ALA A 1 196 ? 44.568 0.841 -1.396 1.00 63.91 196 ALA A O 1
ATOM 1556 N N . ILE A 1 197 ? 43.637 2.791 -1.943 1.00 65.94 197 ILE A N 1
ATOM 1557 C CA . ILE A 1 197 ? 43.973 2.677 -3.372 1.00 65.94 197 ILE A CA 1
ATOM 1558 C C . ILE A 1 197 ? 45.479 2.816 -3.625 1.00 65.94 197 ILE A C 1
ATOM 1560 O O . ILE A 1 197 ? 46.026 2.075 -4.444 1.00 65.94 197 ILE A O 1
ATOM 1564 N N . ALA A 1 198 ? 46.156 3.736 -2.933 1.00 73.25 198 ALA A N 1
ATOM 1565 C CA . ALA A 1 198 ? 47.605 3.888 -3.046 1.00 73.25 198 ALA A CA 1
ATOM 1566 C C . ALA A 1 198 ? 48.334 2.616 -2.580 1.00 73.25 198 ALA A C 1
ATOM 1568 O O . ALA A 1 198 ? 49.177 2.083 -3.304 1.00 73.25 198 ALA A O 1
ATOM 1569 N N . ALA A 1 199 ? 47.939 2.079 -1.423 1.00 79.06 199 ALA A N 1
ATOM 1570 C CA . ALA A 1 199 ? 48.497 0.851 -0.876 1.00 79.06 199 ALA A CA 1
ATOM 1571 C C . ALA A 1 199 ? 48.195 -0.377 -1.745 1.00 79.06 199 ALA A C 1
ATOM 1573 O O . ALA A 1 199 ? 49.072 -1.215 -1.949 1.00 79.06 199 ALA A O 1
ATOM 1574 N N . LYS A 1 200 ? 46.992 -0.461 -2.329 1.00 73.50 200 LYS A N 1
ATOM 1575 C CA . LYS A 1 200 ? 46.634 -1.524 -3.275 1.00 73.50 200 LYS A CA 1
ATOM 1576 C C . LYS A 1 200 ? 47.600 -1.571 -4.459 1.00 73.50 200 LYS A C 1
ATOM 1578 O O . LYS A 1 200 ? 48.145 -2.632 -4.735 1.00 73.50 200 LYS A O 1
ATOM 1583 N N . ARG A 1 201 ? 47.873 -0.429 -5.106 1.00 71.19 201 ARG A N 1
ATOM 1584 C CA . ARG A 1 201 ? 48.797 -0.357 -6.257 1.00 71.19 201 ARG A CA 1
ATOM 1585 C C . ARG A 1 201 ? 50.209 -0.824 -5.903 1.00 71.19 201 ARG A C 1
ATOM 1587 O O . ARG A 1 201 ? 50.832 -1.526 -6.690 1.00 71.19 201 ARG A O 1
ATOM 1594 N N . GLN A 1 202 ? 50.695 -0.449 -4.721 1.00 86.88 202 GLN A N 1
ATOM 1595 C CA . GLN A 1 202 ? 51.999 -0.880 -4.216 1.00 86.88 202 GLN A CA 1
ATOM 1596 C C . GLN A 1 202 ? 52.031 -2.395 -3.951 1.00 86.88 202 GLN A C 1
ATOM 1598 O O . GLN A 1 202 ? 52.954 -3.091 -4.376 1.00 86.88 202 GLN A O 1
ATOM 1603 N N . LEU A 1 203 ? 51.021 -2.920 -3.254 1.00 84.06 203 LEU A N 1
ATOM 1604 C CA . LEU A 1 203 ? 50.959 -4.329 -2.865 1.00 84.06 203 LEU A CA 1
ATOM 1605 C C . LEU A 1 203 ? 50.751 -5.258 -4.071 1.00 84.06 203 LEU A C 1
ATOM 1607 O O . LEU A 1 203 ? 51.319 -6.345 -4.089 1.00 84.06 203 LEU A O 1
ATOM 1611 N N . GLU A 1 204 ? 50.027 -4.821 -5.106 1.00 74.69 204 GLU A N 1
ATOM 1612 C CA . GLU A 1 204 ? 49.872 -5.566 -6.368 1.00 74.69 204 GLU A CA 1
ATOM 1613 C C . GLU A 1 204 ? 51.202 -5.801 -7.098 1.00 74.69 204 GLU A C 1
ATOM 1615 O O . GLU A 1 204 ? 51.332 -6.774 -7.835 1.00 74.69 204 GLU A O 1
ATOM 1620 N N . GLN A 1 205 ? 52.196 -4.939 -6.875 1.00 81.31 205 GLN A N 1
ATOM 1621 C CA . GLN A 1 205 ? 53.532 -5.048 -7.469 1.00 81.31 205 GLN A CA 1
ATOM 1622 C C . GLN A 1 205 ? 54.540 -5.748 -6.542 1.00 81.31 205 GLN A C 1
ATOM 1624 O O . GLN A 1 205 ? 55.707 -5.913 -6.897 1.00 81.31 205 GLN A O 1
ATOM 1629 N N . THR A 1 206 ? 54.125 -6.155 -5.338 1.00 87.00 206 THR A N 1
ATOM 1630 C CA . THR A 1 206 ? 55.039 -6.688 -4.325 1.00 87.00 206 THR A CA 1
ATOM 1631 C C . THR A 1 206 ? 55.224 -8.202 -4.461 1.00 87.00 206 THR A C 1
ATOM 1633 O O . THR A 1 206 ? 54.267 -8.977 -4.430 1.00 87.00 206 THR A O 1
ATOM 1636 N N . LYS A 1 207 ? 56.483 -8.655 -4.542 1.00 85.06 207 LYS A N 1
ATOM 1637 C CA . LYS A 1 207 ? 56.834 -10.085 -4.565 1.00 85.06 207 LYS A CA 1
ATOM 1638 C C . LYS A 1 207 ? 56.319 -10.779 -3.296 1.00 85.06 207 LYS A C 1
ATOM 1640 O O . LYS A 1 207 ? 56.624 -10.352 -2.183 1.00 85.06 207 LYS A O 1
ATOM 1645 N N . GLY A 1 208 ? 55.557 -11.860 -3.451 1.00 83.62 208 GLY A N 1
ATOM 1646 C CA . GLY A 1 208 ? 54.913 -12.542 -2.320 1.00 83.62 208 GLY A CA 1
ATOM 1647 C C . GLY A 1 208 ? 53.420 -12.247 -2.152 1.00 83.62 208 GLY A C 1
ATOM 1648 O O . GLY A 1 208 ? 52.785 -12.810 -1.259 1.00 83.62 208 GLY A O 1
ATOM 1649 N N . VAL A 1 209 ? 52.851 -11.377 -2.990 1.00 84.69 209 VAL A N 1
ATOM 1650 C CA . VAL A 1 209 ? 51.418 -11.081 -3.029 1.00 84.69 209 VAL A CA 1
ATOM 1651 C C . VAL A 1 209 ? 50.810 -11.735 -4.268 1.00 84.69 209 VAL A C 1
ATOM 1653 O O . VAL A 1 209 ? 51.234 -11.490 -5.393 1.00 84.69 209 VAL A O 1
ATOM 1656 N N . ARG A 1 210 ? 49.822 -12.610 -4.064 1.00 75.56 210 ARG A N 1
ATOM 1657 C CA . ARG A 1 210 ? 49.088 -13.298 -5.136 1.00 75.56 210 ARG A CA 1
ATOM 1658 C C . ARG A 1 210 ? 47.981 -12.420 -5.709 1.00 75.56 210 ARG A C 1
ATOM 1660 O O . ARG A 1 210 ? 47.780 -12.425 -6.916 1.00 75.56 210 ARG A O 1
ATOM 1667 N N . TYR A 1 211 ? 47.249 -11.718 -4.850 1.00 64.94 211 TYR A N 1
ATOM 1668 C CA . TYR A 1 211 ? 46.301 -10.682 -5.254 1.00 64.94 211 TYR A CA 1
ATOM 1669 C C . TYR A 1 211 ? 46.023 -9.720 -4.103 1.00 64.94 211 TYR A C 1
ATOM 1671 O O . TYR A 1 211 ? 46.200 -10.062 -2.931 1.00 64.94 211 TYR A O 1
ATOM 1679 N N . VAL A 1 212 ? 45.544 -8.533 -4.468 1.00 69.50 212 VAL A N 1
ATOM 1680 C CA . VAL A 1 212 ? 45.037 -7.510 -3.554 1.00 69.50 212 VAL A CA 1
ATOM 1681 C C . VAL A 1 212 ? 43.743 -6.976 -4.135 1.00 69.50 212 VAL A C 1
ATOM 1683 O O . VAL A 1 212 ? 43.707 -6.536 -5.283 1.00 69.50 212 VAL A O 1
ATOM 1686 N N . GLU A 1 213 ? 42.684 -6.970 -3.346 1.00 52.81 213 GLU A N 1
ATOM 1687 C CA . GLU A 1 213 ? 41.399 -6.402 -3.732 1.00 52.81 213 GLU A CA 1
ATOM 1688 C C . GLU A 1 213 ? 40.849 -5.504 -2.629 1.00 52.81 213 GLU A C 1
ATOM 1690 O O . GLU A 1 213 ? 41.299 -5.553 -1.489 1.00 52.81 213 GLU A O 1
ATOM 1695 N N . LEU A 1 214 ? 39.899 -4.637 -2.975 1.00 51.03 214 LEU A N 1
ATOM 1696 C CA . LEU A 1 214 ? 39.163 -3.880 -1.965 1.00 51.03 214 LEU A CA 1
ATOM 1697 C C . LEU A 1 214 ? 38.236 -4.840 -1.215 1.00 51.03 214 LEU A C 1
ATOM 1699 O O . LEU A 1 214 ? 37.521 -5.606 -1.861 1.00 51.03 214 LEU A O 1
ATOM 1703 N N . ASP A 1 215 ? 38.193 -4.730 0.112 1.00 52.56 215 ASP A N 1
ATOM 1704 C CA . ASP A 1 215 ? 37.191 -5.387 0.958 1.00 52.56 215 ASP A CA 1
ATOM 1705 C C . ASP A 1 215 ? 35.831 -4.712 0.722 1.00 52.56 215 ASP A C 1
ATOM 1707 O O . ASP A 1 215 ? 35.426 -3.759 1.396 1.00 52.56 215 ASP A O 1
ATOM 1711 N N . GLN A 1 216 ? 35.187 -5.110 -0.373 1.00 40.81 216 GLN A N 1
ATOM 1712 C CA . GLN A 1 216 ? 33.938 -4.525 -0.831 1.00 40.81 216 GLN A CA 1
ATOM 1713 C C . GLN A 1 216 ? 32.799 -5.027 0.061 1.00 40.81 216 GLN A C 1
ATOM 1715 O O . GLN A 1 216 ? 32.638 -6.239 0.208 1.00 40.81 216 GLN A O 1
ATOM 1720 N N . PRO A 1 217 ? 31.938 -4.140 0.591 1.00 37.78 217 PRO A N 1
ATOM 1721 C CA . PRO A 1 217 ? 30.796 -4.583 1.374 1.00 37.78 217 PRO A CA 1
ATOM 1722 C C . PRO A 1 217 ? 29.875 -5.451 0.507 1.00 37.78 217 PRO A C 1
ATOM 1724 O O . PRO A 1 217 ? 29.281 -4.978 -0.467 1.00 37.78 217 PRO A O 1
ATOM 1727 N N . MET A 1 218 ? 29.731 -6.723 0.877 1.00 28.09 218 MET A N 1
ATOM 1728 C CA . MET A 1 218 ? 28.714 -7.611 0.316 1.00 28.09 218 MET A CA 1
ATOM 1729 C C . MET A 1 218 ? 27.350 -7.281 0.940 1.00 28.09 218 MET A C 1
ATOM 1731 O O . MET A 1 218 ? 27.242 -7.041 2.142 1.00 28.09 218 MET A O 1
ATOM 1735 N N . LYS A 1 219 ? 26.289 -7.238 0.125 1.00 31.64 219 LYS A N 1
ATOM 1736 C CA . LYS A 1 219 ? 24.903 -7.033 0.587 1.00 31.64 219 LYS A CA 1
ATOM 1737 C C . LYS A 1 219 ? 24.141 -8.355 0.570 1.00 31.64 219 LYS A C 1
ATOM 1739 O O . LYS A 1 219 ? 24.346 -9.155 -0.338 1.00 31.64 219 LYS A O 1
ATOM 1744 N N . LEU A 1 220 ? 23.225 -8.535 1.530 1.00 23.44 220 LEU A N 1
ATOM 1745 C CA . LEU A 1 220 ? 22.262 -9.639 1.524 1.00 23.44 220 LEU A CA 1
ATOM 1746 C C . LEU A 1 220 ? 21.533 -9.716 0.172 1.00 23.44 220 LEU A C 1
ATOM 1748 O O . LEU A 1 220 ? 21.032 -8.710 -0.335 1.00 23.44 220 LEU A O 1
ATOM 1752 N N . LEU A 1 221 ? 21.456 -10.924 -0.381 1.00 30.64 221 LEU A N 1
ATOM 1753 C CA . LEU A 1 221 ? 20.597 -11.256 -1.511 1.00 30.64 221 LEU A CA 1
ATOM 1754 C C . LEU A 1 221 ? 19.236 -11.701 -0.946 1.00 30.64 221 LEU A C 1
ATOM 1756 O O . LEU A 1 221 ? 19.204 -12.581 -0.097 1.00 30.64 221 LEU A O 1
ATOM 1760 N N . SER A 1 222 ? 18.148 -11.092 -1.439 1.00 37.22 222 SER A N 1
ATOM 1761 C CA . SER A 1 222 ? 16.722 -11.281 -1.070 1.00 37.22 222 SER A CA 1
ATOM 1762 C C . SER A 1 222 ? 16.104 -10.354 0.002 1.00 37.22 222 SER A C 1
ATOM 1764 O O . SER A 1 222 ? 15.414 -10.808 0.912 1.00 37.22 222 SER A O 1
ATOM 1766 N N . THR A 1 223 ? 16.240 -9.034 -0.145 1.00 50.59 223 THR A N 1
ATOM 1767 C CA . THR A 1 223 ? 15.252 -8.094 0.427 1.00 50.59 223 THR A CA 1
ATOM 1768 C C . THR A 1 223 ? 14.600 -7.295 -0.691 1.00 50.59 223 THR A C 1
ATOM 1770 O O . THR A 1 223 ? 15.292 -6.897 -1.633 1.00 50.59 223 THR A O 1
ATOM 1773 N N . ASP A 1 224 ? 13.297 -7.044 -0.577 1.00 57.78 224 ASP A N 1
ATOM 1774 C CA . ASP A 1 224 ? 12.541 -6.201 -1.509 1.00 57.78 224 ASP A CA 1
ATOM 1775 C C . ASP A 1 224 ? 13.287 -4.857 -1.674 1.00 57.78 224 ASP A C 1
ATOM 1777 O O . ASP A 1 224 ? 13.681 -4.240 -0.673 1.00 57.78 224 ASP A O 1
ATOM 1781 N N . PRO A 1 225 ? 13.593 -4.409 -2.908 1.00 53.59 225 PRO A N 1
ATOM 1782 C CA . PRO A 1 225 ? 14.582 -3.361 -3.156 1.00 53.59 225 PRO A CA 1
ATOM 1783 C C . PRO A 1 225 ? 14.220 -2.003 -2.541 1.00 53.59 225 PRO A C 1
ATOM 1785 O O . PRO A 1 225 ? 15.126 -1.190 -2.340 1.00 53.59 225 PRO A O 1
ATOM 1788 N N . PHE A 1 226 ? 12.942 -1.770 -2.223 1.00 77.12 226 PHE A N 1
ATOM 1789 C CA . PHE A 1 226 ? 12.454 -0.555 -1.570 1.00 77.12 226 PHE A CA 1
ATOM 1790 C C . PHE A 1 226 ? 12.175 -0.719 -0.068 1.00 77.12 226 PHE A C 1
ATOM 1792 O O . PHE A 1 226 ? 11.785 0.245 0.590 1.00 77.12 226 PHE A O 1
ATOM 1799 N N . GLN A 1 227 ? 12.439 -1.883 0.531 1.00 74.88 227 GLN A N 1
ATOM 1800 C CA . GLN A 1 227 ? 12.211 -2.090 1.965 1.00 74.88 227 GLN A CA 1
ATOM 1801 C C . GLN A 1 227 ? 13.006 -1.096 2.833 1.00 74.88 227 GLN A C 1
ATOM 1803 O O . GLN A 1 227 ? 12.506 -0.602 3.843 1.00 74.88 227 GLN A O 1
ATOM 1808 N N . SER A 1 228 ? 14.225 -0.732 2.419 1.00 78.06 228 SER A N 1
ATOM 1809 C CA . SER A 1 228 ? 15.076 0.233 3.134 1.00 78.06 228 SER A CA 1
ATOM 1810 C C . SER A 1 228 ? 14.479 1.643 3.212 1.00 78.06 228 SER A C 1
ATOM 1812 O O . SER A 1 228 ? 14.858 2.425 4.088 1.00 78.06 228 SER A O 1
ATOM 1814 N N . VAL A 1 229 ? 13.548 1.978 2.314 1.00 81.38 229 VAL A N 1
ATOM 1815 C CA . VAL A 1 229 ? 12.911 3.296 2.259 1.00 81.38 229 VAL A CA 1
ATOM 1816 C C . VAL A 1 229 ? 11.524 3.317 2.904 1.00 81.38 229 VAL A C 1
ATOM 1818 O O . VAL A 1 229 ? 10.984 4.399 3.136 1.00 81.38 229 VAL A O 1
ATOM 1821 N N . GLN A 1 230 ? 10.979 2.151 3.269 1.00 91.88 230 GLN A N 1
ATOM 1822 C CA . GLN A 1 230 ? 9.703 1.999 3.973 1.00 91.88 230 GLN A CA 1
ATOM 1823 C C . GLN A 1 230 ? 9.861 2.234 5.482 1.00 91.88 230 GLN A C 1
ATOM 1825 O O . GLN A 1 230 ? 9.703 1.328 6.304 1.00 91.88 230 GLN A O 1
ATOM 1830 N N . TRP A 1 231 ? 10.146 3.485 5.859 1.00 95.00 231 TRP A N 1
ATOM 1831 C CA . TRP A 1 231 ? 10.332 3.881 7.261 1.00 95.00 231 TRP A CA 1
ATOM 1832 C C . TRP A 1 231 ? 9.145 3.491 8.151 1.00 95.00 231 TRP A C 1
ATOM 1834 O O . TRP A 1 231 ? 9.345 3.129 9.304 1.00 95.00 231 TRP A O 1
ATOM 1844 N N . ALA A 1 232 ? 7.929 3.488 7.598 1.00 96.75 232 ALA A N 1
ATOM 1845 C CA . ALA A 1 232 ? 6.711 3.096 8.296 1.00 96.75 232 ALA A CA 1
ATOM 1846 C C . ALA A 1 232 ? 6.735 1.653 8.833 1.00 96.75 232 ALA A C 1
ATOM 1848 O O . ALA A 1 232 ? 6.066 1.365 9.825 1.00 96.75 232 ALA A O 1
ATOM 1849 N N . LEU A 1 233 ? 7.509 0.756 8.203 1.00 96.25 233 LEU A N 1
ATOM 1850 C CA . LEU A 1 233 ? 7.677 -0.642 8.621 1.00 96.25 233 LEU A CA 1
ATOM 1851 C C . LEU A 1 233 ? 8.928 -0.857 9.485 1.00 96.25 233 LEU A C 1
ATOM 1853 O O . LEU A 1 233 ? 8.986 -1.809 10.273 1.00 96.25 233 LEU A O 1
ATOM 1857 N N . LYS A 1 234 ? 9.946 -0.008 9.301 1.00 95.38 234 LYS A N 1
ATOM 1858 C CA . LYS A 1 234 ? 11.194 -0.015 10.067 1.00 95.38 234 LYS A CA 1
ATOM 1859 C C . LYS A 1 234 ? 11.855 1.354 10.036 1.00 95.38 234 LYS A C 1
ATOM 1861 O O . LYS A 1 234 ? 12.491 1.740 9.052 1.00 95.38 234 LYS A O 1
ATOM 1866 N N . ASN A 1 235 ? 11.770 2.052 11.153 1.00 95.19 235 ASN A N 1
ATOM 1867 C CA . ASN A 1 235 ? 12.424 3.324 11.357 1.00 95.19 235 ASN A CA 1
ATOM 1868 C C . ASN A 1 235 ? 13.649 3.122 12.248 1.00 95.19 235 ASN A C 1
ATOM 1870 O O . ASN A 1 235 ? 13.556 2.905 13.456 1.00 95.19 235 ASN A O 1
ATOM 1874 N N . THR A 1 236 ? 14.824 3.179 11.636 1.00 92.81 236 THR A N 1
ATOM 1875 C CA . THR A 1 236 ? 16.123 3.107 12.306 1.00 92.81 236 THR A CA 1
ATOM 1876 C C . THR A 1 236 ? 16.678 4.493 12.641 1.00 92.81 236 THR A C 1
ATOM 1878 O O . THR A 1 236 ? 17.839 4.592 13.022 1.00 92.81 236 THR A O 1
ATOM 1881 N N . GLY A 1 237 ? 15.884 5.555 12.468 1.00 89.25 237 GLY A N 1
ATOM 1882 C CA . GLY A 1 237 ? 16.335 6.947 12.507 1.00 89.25 237 GLY A CA 1
ATOM 1883 C C . GLY A 1 237 ? 16.819 7.472 11.151 1.00 89.25 237 GLY A C 1
ATOM 1884 O O . GLY A 1 237 ? 17.403 8.552 11.060 1.00 89.25 237 GLY A O 1
ATOM 1885 N N . GLN A 1 238 ? 16.594 6.717 10.069 1.00 83.94 238 GLN A N 1
ATOM 1886 C CA . GLN A 1 238 ? 17.035 7.117 8.739 1.00 83.94 238 GLN A CA 1
ATOM 1887 C C . GLN A 1 238 ? 16.393 8.444 8.322 1.00 83.94 238 GLN A C 1
ATOM 1889 O O . GLN A 1 238 ? 15.211 8.690 8.566 1.00 83.94 238 GLN A O 1
ATOM 1894 N N . ARG A 1 239 ? 17.179 9.291 7.645 1.00 82.12 239 ARG A N 1
ATOM 1895 C CA . ARG A 1 239 ? 16.723 10.578 7.094 1.00 82.12 239 ARG A CA 1
ATOM 1896 C C . ARG A 1 239 ? 16.036 11.476 8.145 1.00 82.12 239 ARG A C 1
ATOM 1898 O O . ARG A 1 239 ? 14.970 12.026 7.865 1.00 82.12 239 ARG A O 1
ATOM 1905 N N . GLY A 1 240 ? 16.627 11.583 9.339 1.00 84.94 240 GLY A N 1
ATOM 1906 C CA . GLY A 1 240 ? 16.163 12.468 10.419 1.00 84.94 240 GLY A CA 1
ATOM 1907 C C . GLY A 1 240 ? 14.964 11.947 11.219 1.00 84.94 240 GLY A C 1
ATOM 1908 O O . GLY A 1 240 ? 14.303 12.727 11.902 1.00 84.94 240 GLY A O 1
ATOM 1909 N N . GLY A 1 241 ? 14.647 10.654 11.104 1.00 91.56 241 GLY A N 1
ATOM 1910 C CA . GLY A 1 241 ? 13.582 10.025 11.882 1.00 91.56 241 GLY A CA 1
ATOM 1911 C C . GLY A 1 241 ? 13.972 9.717 13.327 1.00 91.56 241 GLY A C 1
ATOM 1912 O O . GLY A 1 241 ? 15.141 9.759 13.706 1.00 91.56 241 GLY A O 1
ATOM 1913 N N . VAL A 1 242 ? 12.976 9.341 14.124 1.00 96.19 242 VAL A N 1
ATOM 1914 C CA . VAL A 1 242 ? 13.159 8.797 15.472 1.00 96.19 242 VAL A CA 1
ATOM 1915 C C . VAL A 1 242 ? 13.083 7.276 15.393 1.00 96.19 242 VAL A C 1
ATOM 1917 O O . VAL A 1 242 ? 12.117 6.715 14.878 1.00 96.19 242 VAL A O 1
ATOM 1920 N N . LYS A 1 243 ? 14.102 6.580 15.903 1.00 96.25 243 LYS A N 1
ATOM 1921 C CA . LYS A 1 243 ? 14.121 5.112 15.916 1.00 96.25 243 LYS A CA 1
ATOM 1922 C C . LYS A 1 243 ? 12.879 4.563 16.632 1.00 96.25 243 LYS A C 1
ATOM 1924 O O . LYS A 1 243 ? 12.586 4.965 17.754 1.00 96.25 243 LYS A O 1
ATOM 1929 N N . GLY A 1 244 ? 12.173 3.628 15.996 1.00 94.94 244 GLY A N 1
ATOM 1930 C CA . GLY A 1 244 ? 10.932 3.048 16.529 1.00 94.94 244 GLY A CA 1
ATOM 1931 C C . GLY A 1 244 ? 9.676 3.914 16.347 1.00 94.94 244 GLY A C 1
ATOM 1932 O O . GLY A 1 244 ? 8.593 3.510 16.788 1.00 94.94 244 GLY A O 1
ATOM 1933 N N . ALA A 1 245 ? 9.784 5.064 15.668 1.00 97.62 245 ALA A N 1
ATOM 1934 C CA . ALA A 1 245 ? 8.646 5.792 15.108 1.00 97.62 245 ALA A CA 1
ATOM 1935 C C . ALA A 1 245 ? 8.135 5.081 13.840 1.00 97.62 245 ALA A C 1
ATOM 1937 O O . ALA A 1 245 ? 8.259 5.592 12.728 1.00 97.62 245 ALA A O 1
ATOM 1938 N N . ASP A 1 246 ? 7.654 3.848 14.008 1.00 98.06 246 ASP A N 1
ATOM 1939 C CA . ASP A 1 246 ? 7.120 2.952 12.977 1.00 98.06 246 ASP A CA 1
ATOM 1940 C C . ASP A 1 246 ? 6.007 2.061 13.558 1.00 98.06 246 ASP A C 1
ATOM 1942 O O . ASP A 1 246 ? 5.734 2.077 14.761 1.00 98.06 246 ASP A O 1
ATOM 1946 N N . ILE A 1 247 ? 5.324 1.272 12.728 1.00 98.44 247 ILE A N 1
ATOM 1947 C CA . ILE A 1 247 ? 4.196 0.453 13.205 1.00 98.44 247 ILE A CA 1
ATOM 1948 C C . ILE A 1 247 ? 4.626 -0.823 13.948 1.00 98.44 247 ILE A C 1
ATOM 1950 O O . ILE A 1 247 ? 3.763 -1.587 14.369 1.00 98.44 247 ILE A O 1
ATOM 1954 N N . GLY A 1 248 ? 5.922 -1.118 14.087 1.00 97.88 248 GLY A N 1
ATOM 1955 C CA . GLY A 1 248 ? 6.395 -2.380 14.662 1.00 97.88 248 GLY A CA 1
ATOM 1956 C C . GLY A 1 248 ? 6.189 -3.602 13.755 1.00 97.88 248 GLY A C 1
ATOM 1957 O O . GLY A 1 248 ? 6.047 -4.718 14.253 1.00 97.88 248 GLY A O 1
ATOM 1958 N N . TYR A 1 249 ? 6.172 -3.419 12.429 1.00 97.62 249 TYR A N 1
ATOM 1959 C CA . TYR A 1 249 ? 5.883 -4.477 11.445 1.00 97.62 249 TYR A CA 1
ATOM 1960 C C . TYR A 1 249 ? 6.768 -5.721 11.613 1.00 97.62 249 TYR A C 1
ATOM 1962 O O . TYR A 1 249 ? 6.270 -6.841 11.665 1.00 97.62 249 TYR A O 1
ATOM 1970 N N . HIS A 1 250 ? 8.081 -5.543 11.756 1.00 95.25 250 HIS A N 1
ATOM 1971 C CA . HIS A 1 250 ? 9.015 -6.670 11.843 1.00 95.25 250 HIS A CA 1
ATOM 1972 C C . HIS A 1 250 ? 8.794 -7.523 13.102 1.00 95.25 250 HIS A C 1
ATOM 1974 O O . HIS A 1 250 ? 8.892 -8.750 13.050 1.00 95.25 250 HIS A O 1
ATOM 1980 N N . ALA A 1 251 ? 8.459 -6.884 14.228 1.00 97.50 251 ALA A N 1
ATOM 1981 C CA . ALA A 1 251 ? 8.114 -7.587 15.460 1.00 97.50 251 ALA A CA 1
ATOM 1982 C C . ALA A 1 251 ? 6.780 -8.339 15.310 1.00 97.50 251 ALA A C 1
ATOM 1984 O O . ALA A 1 251 ? 6.708 -9.516 15.669 1.00 97.50 251 ALA A O 1
ATOM 1985 N N . MET A 1 252 ? 5.781 -7.712 14.673 1.00 98.00 252 MET A N 1
ATOM 1986 C CA . MET A 1 252 ? 4.511 -8.358 14.329 1.00 98.00 252 MET A CA 1
ATOM 1987 C C . MET A 1 252 ? 4.734 -9.613 13.475 1.00 98.00 252 MET A C 1
ATOM 1989 O O . MET A 1 252 ? 4.266 -10.685 13.852 1.00 98.00 252 MET A O 1
ATOM 1993 N N . VAL A 1 253 ? 5.466 -9.504 12.358 1.00 96.19 253 VAL A N 1
ATOM 1994 C CA . VAL A 1 253 ? 5.739 -10.628 11.444 1.00 96.19 253 VAL A CA 1
ATOM 1995 C C . VAL A 1 253 ? 6.418 -11.777 12.181 1.00 96.19 253 VAL A C 1
ATOM 1997 O O . VAL A 1 253 ? 5.957 -12.913 12.092 1.00 96.19 253 VAL A O 1
ATOM 2000 N N . LYS A 1 254 ? 7.456 -11.487 12.979 1.00 96.19 254 LYS A N 1
ATOM 2001 C CA . LYS A 1 254 ? 8.138 -12.504 13.792 1.00 96.19 254 LYS A CA 1
ATOM 2002 C C . LYS A 1 254 ? 7.167 -13.218 14.736 1.00 96.19 254 LYS A C 1
ATOM 2004 O O . LYS A 1 254 ? 7.239 -14.433 14.889 1.00 96.19 254 LYS A O 1
ATOM 2009 N N . ARG A 1 255 ? 6.246 -12.479 15.358 1.00 96.25 255 ARG A N 1
ATOM 2010 C CA . ARG A 1 255 ? 5.286 -13.027 16.324 1.00 96.25 255 ARG A CA 1
ATOM 2011 C C . ARG A 1 255 ? 4.221 -13.917 15.688 1.00 96.25 255 ARG A C 1
ATOM 2013 O O . ARG A 1 255 ? 3.727 -14.833 16.344 1.00 96.25 255 ARG A O 1
ATOM 2020 N N . ILE A 1 256 ? 3.835 -13.638 14.446 1.00 96.25 256 ILE A N 1
ATOM 2021 C CA . ILE A 1 256 ? 2.764 -14.368 13.752 1.00 96.25 256 ILE A CA 1
ATOM 2022 C C . ILE A 1 256 ? 3.281 -15.429 12.773 1.00 96.25 256 ILE A C 1
ATOM 2024 O O . ILE A 1 256 ? 2.462 -16.132 12.191 1.00 96.25 256 ILE A O 1
ATOM 2028 N N . ALA A 1 257 ? 4.602 -15.567 12.604 1.00 93.38 257 ALA A N 1
ATOM 2029 C CA . ALA A 1 257 ? 5.226 -16.437 11.601 1.00 93.38 257 ALA A CA 1
ATOM 2030 C C . ALA A 1 257 ? 4.718 -17.891 11.634 1.00 93.38 257 ALA A C 1
ATOM 2032 O O . ALA A 1 257 ? 4.457 -18.471 10.585 1.00 93.38 257 ALA A O 1
ATOM 2033 N N . ASN A 1 258 ? 4.502 -18.442 12.833 1.00 92.19 258 ASN A N 1
ATOM 2034 C CA . ASN A 1 258 ? 4.061 -19.830 13.033 1.00 92.19 258 ASN A CA 1
ATOM 2035 C C . ASN A 1 258 ? 2.562 -19.950 13.354 1.00 92.19 258 ASN A C 1
ATOM 2037 O O . ASN A 1 258 ? 2.104 -20.999 13.799 1.00 92.19 258 ASN A O 1
ATOM 2041 N N . LYS A 1 259 ? 1.785 -18.874 13.185 1.00 94.62 259 LYS A N 1
ATOM 2042 C CA . LYS A 1 259 ? 0.343 -18.896 13.441 1.00 94.62 259 LYS A CA 1
ATOM 2043 C C . LYS A 1 259 ? -0.417 -19.231 12.162 1.00 94.62 259 LYS A C 1
ATOM 2045 O O . LYS A 1 259 ? -0.124 -18.689 11.095 1.00 94.62 259 LYS A O 1
ATOM 2050 N N . SER A 1 260 ? -1.447 -20.069 12.284 1.00 94.19 260 SER A N 1
ATOM 2051 C CA . SER A 1 260 ? -2.414 -20.261 11.201 1.00 94.19 260 SER A CA 1
ATOM 2052 C C . SER A 1 260 ? -3.131 -18.941 10.911 1.00 94.19 260 SER A C 1
ATOM 2054 O O . SER A 1 260 ? -3.545 -18.233 11.832 1.00 94.19 260 SER A O 1
ATOM 2056 N N . ARG A 1 261 ? -3.237 -18.588 9.626 1.00 96.50 261 ARG A N 1
ATOM 2057 C CA . ARG A 1 261 ? -3.868 -17.349 9.164 1.00 96.50 261 ARG A CA 1
ATOM 2058 C C . ARG A 1 261 ? -4.709 -17.603 7.926 1.00 96.50 261 ARG A C 1
ATOM 2060 O O . ARG A 1 261 ? -4.228 -18.153 6.934 1.00 96.50 261 ARG A O 1
ATOM 2067 N N . SER A 1 262 ? -5.954 -17.154 7.984 1.00 97.06 262 SER A N 1
ATOM 2068 C CA . SER A 1 262 ? -6.886 -17.207 6.859 1.00 97.06 262 SER A CA 1
ATOM 2069 C C . SER A 1 262 ? -6.669 -16.049 5.881 1.00 97.06 262 SER A C 1
ATOM 2071 O O . SER A 1 262 ? -6.146 -14.993 6.245 1.00 97.06 262 SER A O 1
ATOM 2073 N N . THR A 1 263 ? -7.092 -16.237 4.633 1.00 97.69 263 THR A N 1
ATOM 2074 C CA . THR A 1 263 ? -7.146 -15.158 3.642 1.00 97.69 263 THR A CA 1
ATOM 2075 C C . THR A 1 263 ? -8.247 -14.165 4.002 1.00 97.69 263 THR A C 1
ATOM 2077 O O . THR A 1 263 ? -9.386 -14.559 4.255 1.00 97.69 263 THR A O 1
ATOM 2080 N N . VAL A 1 264 ? -7.935 -12.868 3.972 1.00 98.44 264 VAL A N 1
ATOM 2081 C CA . VAL A 1 264 ? -8.873 -11.800 4.346 1.00 98.44 264 VAL A CA 1
ATOM 2082 C C . VAL A 1 264 ? -9.162 -10.907 3.154 1.00 98.44 264 VAL A C 1
ATOM 2084 O O . VAL A 1 264 ? -8.252 -10.323 2.577 1.00 98.44 264 VAL A O 1
ATOM 2087 N N . ARG A 1 265 ? -10.443 -10.760 2.806 1.00 98.62 265 ARG A N 1
ATOM 2088 C CA . ARG A 1 265 ? -10.876 -9.825 1.764 1.00 98.62 265 ARG A CA 1
ATOM 2089 C C . ARG A 1 265 ? -10.820 -8.387 2.270 1.00 98.62 265 ARG A C 1
ATOM 2091 O O . ARG A 1 265 ? -11.495 -8.057 3.250 1.00 98.62 265 ARG A O 1
ATOM 2098 N N . VAL A 1 266 ? -10.061 -7.545 1.581 1.00 98.88 266 VAL A N 1
ATOM 2099 C CA . VAL A 1 266 ? -9.913 -6.115 1.872 1.00 98.88 266 VAL A CA 1
ATOM 2100 C C . VAL A 1 266 ? -10.364 -5.327 0.651 1.00 98.88 266 VAL A C 1
ATOM 2102 O O . VAL A 1 266 ? -9.777 -5.451 -0.417 1.00 98.88 266 VAL A O 1
ATOM 2105 N N . ALA A 1 267 ? -11.415 -4.530 0.789 1.00 98.88 267 ALA A N 1
ATOM 2106 C CA . ALA A 1 267 ? -11.884 -3.660 -0.276 1.00 98.88 267 ALA A CA 1
ATOM 2107 C C . ALA A 1 267 ? -11.144 -2.320 -0.243 1.00 98.88 267 ALA A C 1
ATOM 2109 O O . ALA A 1 267 ? -11.091 -1.658 0.795 1.00 98.88 267 ALA A O 1
ATOM 2110 N N . VAL A 1 268 ? -10.604 -1.916 -1.388 1.00 98.81 268 VAL A N 1
ATOM 2111 C CA . VAL A 1 268 ? -9.994 -0.601 -1.599 1.00 98.81 268 VAL A CA 1
ATOM 2112 C C . VAL A 1 268 ? -10.955 0.200 -2.469 1.00 98.81 268 VAL A C 1
ATOM 2114 O O . VAL A 1 268 ? -11.097 -0.081 -3.659 1.00 98.81 268 VAL A O 1
ATOM 2117 N N . VAL A 1 269 ? -11.662 1.146 -1.846 1.00 98.06 269 VAL A N 1
ATOM 2118 C CA . VAL A 1 269 ? -12.653 2.008 -2.505 1.00 98.06 269 VAL A CA 1
ATOM 2119 C C . VAL A 1 269 ? -11.964 3.326 -2.852 1.00 98.06 269 VAL A C 1
ATOM 2121 O O . VAL A 1 269 ? -11.807 4.187 -1.992 1.00 98.06 269 VAL A O 1
ATOM 2124 N N . ASP A 1 270 ? -11.477 3.438 -4.087 1.00 96.88 270 ASP A N 1
ATOM 2125 C CA . ASP A 1 270 ? -10.496 4.457 -4.482 1.00 96.88 270 ASP A CA 1
ATOM 2126 C C . ASP A 1 270 ? -10.557 4.759 -6.002 1.00 96.88 270 ASP A C 1
ATOM 2128 O O . ASP A 1 270 ? -11.633 4.772 -6.602 1.00 96.88 270 ASP A O 1
ATOM 2132 N N . THR A 1 271 ? -9.417 5.013 -6.640 1.00 85.69 271 THR A N 1
ATOM 2133 C CA . THR A 1 271 ? -9.215 5.305 -8.068 1.00 85.69 271 THR A CA 1
ATOM 2134 C C . THR A 1 271 ? -9.067 4.053 -8.941 1.00 85.69 271 THR A C 1
ATOM 2136 O O . THR A 1 271 ? -8.933 4.174 -10.154 1.00 85.69 271 THR A O 1
ATOM 2139 N N . GLY A 1 272 ? -9.177 2.855 -8.362 1.00 91.38 272 GLY A N 1
ATOM 2140 C CA . GLY A 1 272 ? -8.899 1.578 -9.031 1.00 91.38 272 GLY A CA 1
ATOM 2141 C C . GLY A 1 272 ? -7.550 1.001 -8.605 1.00 91.38 272 GLY A C 1
ATOM 2142 O O . GLY A 1 272 ? -6.890 1.552 -7.732 1.00 91.38 272 GLY A O 1
ATOM 2143 N N . ILE A 1 273 ? -7.145 -0.137 -9.169 1.00 93.19 273 ILE A N 1
ATOM 2144 C CA . ILE A 1 273 ? -5.826 -0.738 -8.908 1.00 93.19 273 ILE A CA 1
ATOM 2145 C C . ILE A 1 273 ? -5.221 -1.204 -10.229 1.00 93.19 273 ILE A C 1
ATOM 2147 O O . ILE A 1 273 ? -5.912 -1.821 -11.037 1.00 93.19 273 ILE A O 1
ATOM 2151 N N . ASN A 1 274 ? -3.928 -0.954 -10.439 1.00 86.31 274 ASN A N 1
ATOM 2152 C CA . ASN A 1 274 ? -3.160 -1.669 -11.447 1.00 86.31 274 ASN A CA 1
ATOM 2153 C C . ASN A 1 274 ? -2.732 -3.041 -10.878 1.00 86.31 274 ASN A C 1
ATOM 2155 O O . ASN A 1 274 ? -1.856 -3.090 -10.014 1.00 86.31 274 ASN A O 1
ATOM 2159 N N . PRO A 1 275 ? -3.300 -4.165 -11.356 1.00 81.88 275 PRO A N 1
ATOM 2160 C CA . PRO A 1 275 ? -3.000 -5.494 -10.826 1.00 81.88 275 PRO A CA 1
ATOM 2161 C C . PRO A 1 275 ? -1.692 -6.091 -11.368 1.00 81.88 275 PRO A C 1
ATOM 2163 O O . PRO A 1 275 ? -1.304 -7.173 -10.938 1.00 81.88 275 PRO A O 1
ATOM 2166 N N . THR A 1 276 ? -1.042 -5.447 -12.342 1.00 77.94 276 THR A N 1
ATOM 2167 C CA . THR A 1 276 ? 0.047 -6.061 -13.125 1.00 77.94 276 THR A CA 1
ATOM 2168 C C . THR A 1 276 ? 1.350 -6.230 -12.342 1.00 77.94 276 THR A C 1
ATOM 2170 O O . THR A 1 276 ? 2.185 -7.053 -12.718 1.00 77.94 276 THR A O 1
ATOM 2173 N N . TYR A 1 277 ? 1.527 -5.507 -11.233 1.00 81.12 277 TYR A N 1
ATOM 2174 C CA . TYR A 1 277 ? 2.696 -5.640 -10.364 1.00 81.12 277 TYR A CA 1
ATOM 2175 C C . TYR A 1 277 ? 2.904 -7.085 -9.899 1.00 81.12 277 TYR A C 1
ATOM 2177 O O . TYR A 1 277 ? 1.971 -7.744 -9.438 1.00 81.12 277 TYR A O 1
ATOM 2185 N N . ALA A 1 278 ? 4.155 -7.554 -9.932 1.00 82.06 278 ALA A N 1
ATOM 2186 C CA . ALA A 1 278 ? 4.527 -8.871 -9.410 1.00 82.06 278 ALA A CA 1
ATOM 2187 C C . ALA A 1 278 ? 4.083 -9.050 -7.948 1.00 82.06 278 ALA A C 1
ATOM 2189 O O . ALA A 1 278 ? 3.636 -10.126 -7.551 1.00 82.06 278 ALA A O 1
ATOM 2190 N N . ASP A 1 279 ? 4.131 -7.967 -7.170 1.00 86.12 279 ASP A N 1
ATOM 2191 C CA . ASP A 1 279 ? 3.738 -7.959 -5.762 1.00 86.12 279 ASP A CA 1
ATOM 2192 C C . ASP A 1 279 ? 2.234 -8.157 -5.544 1.00 86.12 279 ASP A C 1
ATOM 2194 O O . ASP A 1 279 ? 1.815 -8.599 -4.470 1.00 86.12 279 ASP A O 1
ATOM 2198 N N . PHE A 1 280 ? 1.421 -7.929 -6.576 1.00 89.19 280 PHE A N 1
ATOM 2199 C CA . PHE A 1 280 ? -0.026 -8.128 -6.557 1.00 89.19 280 PHE A CA 1
ATOM 2200 C C . PHE A 1 280 ? -0.489 -9.455 -7.153 1.00 89.19 280 PHE A C 1
ATOM 2202 O O . PHE A 1 280 ? -1.681 -9.771 -7.048 1.00 89.19 280 PHE A O 1
ATOM 2209 N N . ALA A 1 281 ? 0.419 -10.256 -7.716 1.00 81.56 281 ALA A N 1
ATOM 2210 C CA . ALA A 1 281 ? 0.088 -11.550 -8.301 1.00 81.56 281 ALA A CA 1
ATOM 2211 C C . ALA A 1 281 ? -0.671 -12.437 -7.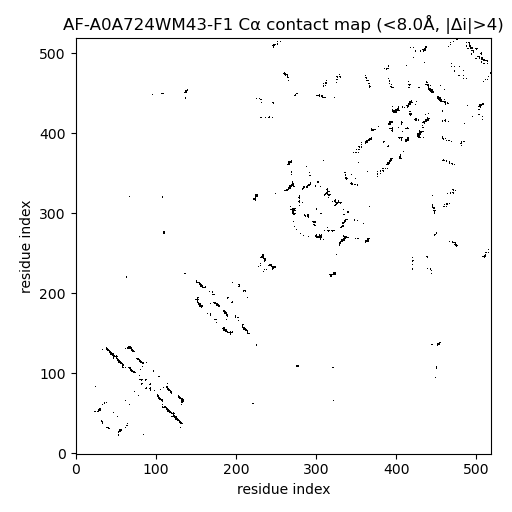295 1.00 81.56 281 ALA A C 1
ATOM 2213 O O . ALA A 1 281 ? -0.204 -12.699 -6.185 1.00 81.56 281 ALA A O 1
ATOM 2214 N N . GLY A 1 282 ? -1.881 -12.863 -7.674 1.00 82.56 282 GLY A N 1
ATOM 2215 C CA . GLY A 1 282 ? -2.767 -13.681 -6.835 1.00 82.56 282 GLY A CA 1
ATOM 2216 C C . GLY A 1 282 ? -3.409 -12.959 -5.641 1.00 82.56 282 GLY A C 1
ATOM 2217 O O . GLY A 1 282 ? -4.176 -13.579 -4.905 1.00 82.56 282 GLY A O 1
ATOM 2218 N N . ARG A 1 283 ? -3.141 -11.661 -5.442 1.00 90.62 283 ARG A N 1
ATOM 2219 C CA . ARG A 1 283 ? -3.669 -10.867 -4.319 1.00 90.62 283 ARG A CA 1
ATOM 2220 C C . ARG A 1 283 ? -4.766 -9.903 -4.736 1.00 90.62 283 ARG A C 1
ATOM 2222 O O . ARG A 1 283 ? -5.764 -9.803 -4.026 1.00 90.62 283 ARG A O 1
ATOM 2229 N N . VAL A 1 284 ? -4.614 -9.222 -5.872 1.00 94.44 284 VAL A N 1
ATOM 2230 C CA . VAL A 1 284 ? -5.632 -8.294 -6.390 1.00 94.44 284 VAL A CA 1
ATOM 2231 C C . VAL A 1 284 ? -6.667 -9.063 -7.211 1.00 94.44 284 VAL A C 1
ATOM 2233 O O . VAL A 1 284 ? -6.375 -9.604 -8.275 1.00 94.44 284 VAL A O 1
ATOM 2236 N N . ARG A 1 285 ? -7.899 -9.115 -6.704 1.00 95.06 285 ARG A N 1
ATOM 2237 C CA . ARG A 1 285 ? -9.044 -9.826 -7.282 1.00 95.06 285 ARG A CA 1
ATOM 2238 C C . ARG A 1 285 ? -9.866 -8.901 -8.167 1.00 95.06 285 ARG A C 1
ATOM 2240 O O . ARG A 1 285 ? -10.948 -8.458 -7.784 1.00 95.06 285 ARG A O 1
ATOM 2247 N N . MET A 1 286 ? -9.337 -8.600 -9.354 1.00 92.94 286 MET A N 1
ATOM 2248 C CA . MET A 1 286 ? -10.030 -7.777 -10.359 1.00 92.94 286 MET A CA 1
ATOM 2249 C C . MET A 1 286 ? -11.403 -8.345 -10.740 1.00 92.94 286 MET A C 1
ATOM 2251 O O . MET A 1 286 ? -12.322 -7.580 -11.014 1.00 92.94 286 MET A O 1
ATOM 2255 N N . ASP A 1 287 ? -11.551 -9.670 -10.690 1.00 92.25 287 ASP A N 1
ATOM 2256 C CA . ASP A 1 287 ? -12.797 -10.402 -10.927 1.00 92.25 287 ASP A CA 1
ATOM 2257 C C . ASP A 1 287 ? -13.895 -10.101 -9.892 1.00 92.25 287 ASP A C 1
ATOM 2259 O O . ASP A 1 287 ? -15.079 -10.244 -10.184 1.00 92.25 287 ASP A O 1
ATOM 2263 N N . LEU A 1 288 ? -13.517 -9.650 -8.691 1.00 95.25 288 LEU A N 1
ATOM 2264 C CA . LEU A 1 288 ? -14.451 -9.211 -7.649 1.00 95.25 288 LEU A CA 1
ATOM 2265 C C . LEU A 1 288 ? -14.680 -7.693 -7.660 1.00 95.25 288 LEU A C 1
ATOM 2267 O O . LEU A 1 288 ? -15.499 -7.197 -6.885 1.00 95.25 288 LEU A O 1
ATOM 2271 N N . GLY A 1 289 ? -13.929 -6.954 -8.479 1.00 96.06 289 GLY A N 1
ATOM 2272 C CA . GLY A 1 289 ? -13.921 -5.497 -8.503 1.00 96.06 289 GLY A CA 1
ATOM 2273 C C . GLY A 1 289 ? -14.962 -4.874 -9.430 1.00 96.06 289 GLY A C 1
ATOM 2274 O O . GLY A 1 289 ? -15.552 -5.541 -10.280 1.00 96.06 289 GLY A O 1
ATOM 2275 N N . TYR A 1 290 ? -15.178 -3.566 -9.280 1.00 96.81 290 TYR A N 1
ATOM 2276 C CA . TYR A 1 290 ? -16.095 -2.813 -10.141 1.00 96.81 290 TYR A CA 1
ATOM 2277 C C . TYR A 1 290 ? -15.718 -1.335 -10.260 1.00 96.81 290 TYR A C 1
ATOM 2279 O O . TYR A 1 290 ? -15.292 -0.710 -9.285 1.00 96.81 290 TYR A O 1
ATOM 2287 N N . ASP A 1 291 ? -15.899 -0.779 -11.457 1.00 93.25 291 ASP A N 1
ATOM 2288 C CA . ASP A 1 291 ? -15.675 0.629 -11.765 1.00 93.25 291 ASP A CA 1
ATOM 2289 C C . ASP A 1 291 ? -17.005 1.391 -11.804 1.00 93.25 291 ASP A C 1
ATOM 2291 O O . ASP A 1 291 ? -17.764 1.304 -12.770 1.00 93.25 291 ASP A O 1
ATOM 2295 N N . PHE A 1 292 ? -17.296 2.155 -10.749 1.00 85.00 292 PHE A N 1
ATOM 2296 C CA . PHE A 1 292 ? -18.493 2.996 -10.658 1.00 85.00 292 PHE A CA 1
ATOM 2297 C C . PHE A 1 292 ? -18.361 4.328 -11.402 1.00 85.00 292 PHE A C 1
ATOM 2299 O O . PHE A 1 292 ? -19.374 4.990 -11.628 1.00 85.00 292 PHE A O 1
ATOM 2306 N N . VAL A 1 293 ? -17.148 4.722 -11.798 1.00 75.25 293 VAL A N 1
ATOM 2307 C CA . VAL A 1 293 ? -16.908 5.939 -12.586 1.00 75.25 293 VAL A CA 1
ATOM 2308 C C . VAL A 1 293 ? -17.291 5.684 -14.040 1.00 75.25 293 VAL A C 1
ATOM 2310 O O . VAL A 1 293 ? -18.099 6.419 -14.600 1.00 75.25 293 VAL A O 1
ATOM 2313 N N . HIS A 1 294 ? -16.781 4.596 -14.619 1.00 82.25 294 HIS A N 1
ATOM 2314 C CA . HIS A 1 294 ? -17.025 4.229 -16.017 1.00 82.25 294 HIS A CA 1
ATOM 2315 C C . HIS A 1 294 ? -18.110 3.159 -16.195 1.00 82.25 294 HIS A C 1
ATOM 2317 O O . HIS A 1 294 ? -18.403 2.769 -17.320 1.00 82.25 294 HIS A O 1
ATOM 2323 N N . LYS A 1 295 ? -18.717 2.689 -15.097 1.00 89.94 295 LYS A N 1
ATOM 2324 C CA . LYS A 1 295 ? -19.803 1.692 -15.079 1.00 89.94 295 LYS A CA 1
ATOM 2325 C C . LYS A 1 295 ? -19.434 0.397 -15.813 1.00 89.94 295 LYS A C 1
ATOM 2327 O O . LYS A 1 295 ? -20.206 -0.104 -16.626 1.00 89.94 295 LYS A O 1
ATOM 2332 N N . ARG A 1 296 ? -18.254 -0.146 -15.517 1.00 88.19 296 ARG A N 1
ATOM 2333 C CA . ARG A 1 296 ? -17.731 -1.355 -16.165 1.00 88.19 296 ARG A CA 1
ATOM 2334 C C . ARG A 1 296 ? -17.147 -2.343 -15.166 1.00 88.19 296 ARG A C 1
ATOM 2336 O O . ARG A 1 296 ? -16.784 -1.991 -14.042 1.00 88.19 296 ARG A O 1
ATOM 2343 N N . GLN A 1 297 ? -17.050 -3.594 -15.606 1.00 78.81 297 GLN A N 1
ATOM 2344 C CA . GLN A 1 297 ? -16.241 -4.596 -14.921 1.00 78.81 297 GLN A CA 1
ATOM 2345 C C . GLN A 1 297 ? -14.756 -4.223 -15.026 1.00 78.81 297 GLN A C 1
ATOM 2347 O O . GLN A 1 297 ? -14.351 -3.565 -15.982 1.00 78.81 297 GLN A O 1
ATOM 2352 N N . LEU A 1 298 ? -13.965 -4.684 -14.052 1.00 85.94 298 LEU A N 1
ATOM 2353 C CA . LEU A 1 298 ? -12.530 -4.410 -13.904 1.00 85.94 298 LEU A CA 1
ATOM 2354 C C . LEU A 1 298 ? -12.220 -2.946 -13.533 1.00 85.94 298 LEU A C 1
ATOM 2356 O O . LEU A 1 298 ? -12.232 -2.030 -14.352 1.00 85.94 298 LEU A O 1
ATOM 2360 N N . ALA A 1 299 ? -11.892 -2.737 -12.259 1.00 91.12 299 ALA A N 1
ATOM 2361 C CA . ALA A 1 299 ? -11.577 -1.433 -11.679 1.00 91.12 299 ALA A CA 1
ATOM 2362 C C . ALA A 1 299 ? -10.096 -1.058 -11.850 1.00 91.12 299 ALA A C 1
ATOM 2364 O O . ALA A 1 299 ? -9.352 -0.989 -10.870 1.00 91.12 299 ALA A O 1
ATOM 2365 N N . TYR A 1 300 ? -9.666 -0.856 -13.097 1.00 85.56 300 TYR A N 1
ATOM 2366 C CA . TYR A 1 300 ? -8.301 -0.420 -13.396 1.00 85.56 300 TYR A CA 1
ATOM 2367 C C . TYR A 1 300 ? -8.029 0.983 -12.859 1.00 85.56 300 TYR A C 1
ATOM 2369 O O . TYR A 1 300 ? -8.893 1.860 -12.916 1.00 85.56 300 TYR A O 1
ATOM 2377 N N . ASP A 1 301 ? -6.821 1.171 -12.339 1.00 81.12 301 ASP A N 1
ATOM 2378 C CA . ASP A 1 301 ? -6.343 2.486 -11.932 1.00 81.12 301 ASP A CA 1
ATOM 2379 C C . ASP A 1 301 ? -5.899 3.289 -13.156 1.00 81.12 301 ASP A C 1
ATOM 2381 O O . ASP A 1 301 ? -5.187 2.769 -14.010 1.00 81.12 301 ASP A O 1
ATOM 2385 N N . ASP A 1 302 ? -6.330 4.544 -13.218 1.00 75.69 302 ASP A N 1
ATOM 2386 C CA . ASP A 1 302 ? -5.932 5.543 -14.216 1.00 75.69 302 ASP A CA 1
ATOM 2387 C C . ASP A 1 302 ? -5.313 6.799 -13.564 1.00 75.69 302 ASP A C 1
ATOM 2389 O O . ASP A 1 302 ? -5.025 7.787 -14.248 1.00 75.69 302 ASP A O 1
ATOM 2393 N N . HIS A 1 303 ? -5.104 6.759 -12.241 1.00 76.44 303 HIS A N 1
ATOM 2394 C CA . HIS A 1 303 ? -4.569 7.843 -11.416 1.00 76.44 303 HIS A CA 1
ATOM 2395 C C . HIS A 1 303 ? -3.294 7.426 -10.664 1.00 76.44 303 HIS A C 1
ATOM 2397 O O . HIS A 1 303 ? -2.295 8.140 -10.678 1.00 76.44 303 HIS A O 1
ATOM 2403 N N . GLY A 1 304 ? -3.308 6.263 -10.010 1.00 74.19 304 GLY A N 1
ATOM 2404 C CA . GLY A 1 304 ? -2.211 5.712 -9.206 1.00 74.19 304 GLY A CA 1
ATOM 2405 C C . GLY A 1 304 ? -2.480 5.681 -7.702 1.00 74.19 304 GLY A C 1
ATOM 2406 O O . GLY A 1 304 ? -1.746 5.016 -6.974 1.00 74.19 304 GLY A O 1
ATOM 2407 N N . HIS A 1 305 ? -3.521 6.367 -7.217 1.00 84.69 305 HIS A N 1
ATOM 2408 C CA . HIS A 1 305 ? -3.781 6.503 -5.777 1.00 84.69 305 HIS A CA 1
ATOM 2409 C C . HIS A 1 305 ? -4.237 5.186 -5.145 1.00 84.69 305 HIS A C 1
ATOM 2411 O O . HIS A 1 305 ? -3.693 4.761 -4.124 1.00 84.69 305 HIS A O 1
ATOM 2417 N N . GLY A 1 306 ? -5.143 4.476 -5.807 1.00 88.44 306 GLY A N 1
ATOM 2418 C CA . GLY A 1 306 ? -5.661 3.200 -5.341 1.00 88.44 306 GLY A CA 1
ATOM 2419 C C . GLY A 1 306 ? -4.600 2.102 -5.406 1.00 88.44 306 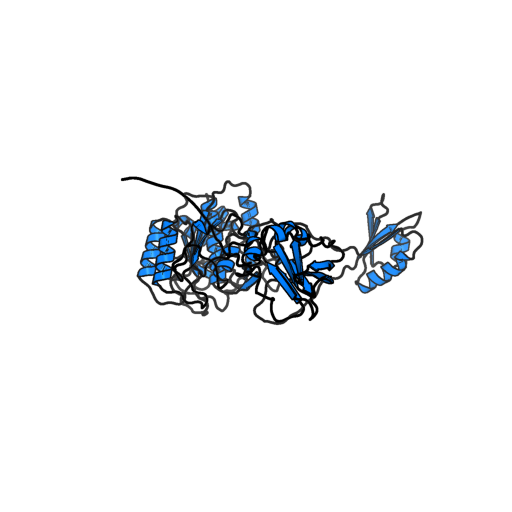GLY A C 1
ATOM 2420 O O . GLY A 1 306 ? -4.489 1.288 -4.487 1.00 88.44 306 GLY A O 1
ATOM 2421 N N . THR A 1 307 ? -3.743 2.133 -6.431 1.00 90.06 307 THR A N 1
ATOM 2422 C CA . THR A 1 307 ? -2.579 1.240 -6.529 1.00 90.06 307 THR A CA 1
ATOM 2423 C C . THR A 1 307 ? -1.581 1.478 -5.391 1.00 90.06 307 THR A C 1
ATOM 2425 O O . THR A 1 307 ? -1.100 0.519 -4.779 1.00 90.06 307 THR A O 1
ATOM 2428 N N . HIS A 1 308 ? -1.323 2.742 -5.041 1.00 89.62 308 HIS A N 1
ATOM 2429 C CA . HIS A 1 308 ? -0.429 3.115 -3.941 1.00 89.62 308 HIS A CA 1
ATOM 2430 C C . HIS A 1 308 ? -0.923 2.569 -2.600 1.00 89.62 308 HIS A C 1
ATOM 2432 O O . HIS A 1 308 ? -0.194 1.844 -1.913 1.00 89.62 308 HIS A O 1
ATOM 2438 N N . VAL A 1 309 ? -2.186 2.830 -2.252 1.00 94.44 309 VAL A N 1
ATOM 2439 C CA . VAL A 1 309 ? -2.760 2.368 -0.977 1.00 94.44 309 VAL A CA 1
ATOM 2440 C C . VAL A 1 309 ? -2.873 0.840 -0.922 1.00 94.44 309 VAL A C 1
ATOM 2442 O O . VAL A 1 309 ? -2.615 0.247 0.126 1.00 94.44 309 VAL A O 1
ATOM 2445 N N . ALA A 1 310 ? -3.167 0.175 -2.045 1.00 97.38 310 ALA A N 1
ATOM 2446 C CA . ALA A 1 310 ? -3.184 -1.286 -2.124 1.00 97.38 310 ALA A CA 1
ATOM 2447 C C . ALA A 1 310 ? -1.796 -1.905 -1.892 1.00 97.38 310 ALA A C 1
ATOM 2449 O O . ALA A 1 310 ? -1.692 -2.935 -1.222 1.00 97.38 310 ALA A O 1
ATOM 2450 N N . GLY A 1 311 ? -0.735 -1.250 -2.378 1.00 95.12 311 GLY A N 1
ATOM 2451 C CA . GLY A 1 311 ? 0.657 -1.641 -2.134 1.00 95.12 311 GLY A CA 1
ATOM 2452 C C . GLY A 1 311 ? 1.005 -1.667 -0.648 1.00 95.12 311 GLY A C 1
ATOM 2453 O O . GLY A 1 311 ? 1.537 -2.661 -0.156 1.00 95.12 311 GLY A O 1
ATOM 2454 N N . VAL A 1 312 ? 0.600 -0.634 0.098 1.00 97.31 312 VAL A N 1
ATOM 2455 C CA . VAL A 1 312 ? 0.805 -0.566 1.555 1.00 97.31 312 VAL A CA 1
ATOM 2456 C C . VAL A 1 312 ? 0.107 -1.728 2.275 1.00 97.31 312 VAL A C 1
ATOM 2458 O O . VAL A 1 312 ? 0.666 -2.316 3.202 1.00 97.31 312 VAL A O 1
ATOM 2461 N N . ILE A 1 313 ? -1.102 -2.102 1.845 1.00 98.38 313 ILE A N 1
ATOM 2462 C CA . ILE A 1 313 ? -1.868 -3.183 2.481 1.00 98.38 313 ILE A CA 1
ATOM 2463 C C . ILE A 1 313 ? -1.264 -4.555 2.161 1.00 98.38 313 ILE A C 1
ATOM 2465 O O . ILE A 1 313 ? -1.094 -5.364 3.075 1.00 98.38 313 ILE A O 1
ATOM 2469 N N . ALA A 1 314 ? -0.987 -4.836 0.885 1.00 96.06 314 ALA A N 1
ATOM 2470 C CA . ALA A 1 314 ? -0.888 -6.211 0.392 1.00 96.06 314 ALA A CA 1
ATOM 2471 C C . ALA A 1 314 ? 0.188 -6.459 -0.673 1.00 96.06 314 ALA A C 1
ATOM 2473 O O . ALA A 1 314 ? 0.132 -7.502 -1.326 1.00 96.06 314 ALA A O 1
ATOM 2474 N N . ALA A 1 315 ? 1.157 -5.559 -0.879 1.00 92.00 315 ALA A N 1
ATOM 2475 C CA . ALA A 1 315 ? 2.329 -5.930 -1.670 1.00 92.00 315 ALA A CA 1
ATOM 2476 C C . ALA A 1 315 ? 2.970 -7.209 -1.093 1.00 92.00 315 ALA A C 1
ATOM 2478 O O . ALA A 1 315 ? 2.970 -7.429 0.125 1.00 92.00 315 ALA A O 1
ATOM 2479 N N . ALA A 1 316 ? 3.463 -8.083 -1.972 1.00 86.38 316 ALA A N 1
ATOM 2480 C CA . ALA A 1 316 ? 4.211 -9.267 -1.574 1.00 86.38 316 ALA A CA 1
ATOM 2481 C C . ALA A 1 316 ? 5.373 -8.898 -0.654 1.00 86.38 316 ALA A C 1
ATOM 2483 O O . ALA A 1 316 ? 5.745 -7.747 -0.511 1.00 86.38 316 ALA A O 1
ATOM 2484 N N . SER A 1 317 ? 5.961 -9.874 0.015 1.00 84.12 317 SER A N 1
ATOM 2485 C CA . SER A 1 317 ? 7.165 -9.613 0.793 1.00 84.12 317 SER A CA 1
ATOM 2486 C C . SER A 1 317 ? 8.158 -10.722 0.560 1.00 84.12 317 SER A C 1
ATOM 2488 O O . SER A 1 317 ? 7.760 -11.882 0.428 1.00 84.12 317 SER A O 1
ATOM 2490 N N . ASN A 1 318 ? 9.439 -10.366 0.539 1.00 77.75 318 ASN A N 1
ATOM 2491 C CA . ASN A 1 318 ? 10.554 -11.292 0.345 1.00 77.75 318 ASN A CA 1
ATOM 2492 C C . ASN A 1 318 ? 10.477 -12.077 -0.977 1.00 77.75 318 ASN A C 1
ATOM 2494 O O . ASN A 1 318 ? 10.970 -13.201 -1.065 1.00 77.75 318 ASN A O 1
ATOM 2498 N N . ASN A 1 319 ? 9.859 -11.506 -2.012 1.00 68.69 319 ASN A N 1
ATOM 2499 C CA . ASN A 1 319 ? 9.848 -12.083 -3.360 1.00 68.69 319 ASN A CA 1
ATOM 2500 C C . ASN A 1 319 ? 10.900 -11.424 -4.274 1.00 68.69 319 ASN A C 1
ATOM 2502 O O . ASN A 1 319 ? 11.047 -11.834 -5.425 1.00 68.69 319 ASN A O 1
ATOM 2506 N N . GLY A 1 320 ? 11.637 -10.429 -3.758 1.00 61.97 320 GLY A N 1
ATOM 2507 C CA . GLY A 1 320 ? 12.702 -9.722 -4.471 1.00 61.97 320 GLY A CA 1
ATOM 2508 C C . GLY A 1 320 ? 12.198 -8.620 -5.401 1.00 61.97 320 GLY A C 1
ATOM 2509 O O . GLY A 1 320 ? 13.014 -7.939 -6.024 1.00 61.97 320 GLY A O 1
ATOM 2510 N N . TYR A 1 321 ? 10.882 -8.432 -5.478 1.00 65.31 321 TYR A N 1
ATOM 2511 C CA . TYR A 1 321 ? 10.232 -7.365 -6.222 1.00 65.31 321 TYR A CA 1
ATOM 2512 C C . TYR A 1 321 ? 9.899 -6.199 -5.286 1.00 65.31 321 TYR A C 1
ATOM 2514 O O . TYR A 1 321 ? 9.934 -6.326 -4.070 1.00 65.31 321 TYR A O 1
ATOM 2522 N N . GLY A 1 322 ? 9.691 -5.031 -5.894 1.00 80.50 322 GLY A N 1
ATOM 2523 C CA . GLY A 1 322 ? 9.470 -3.721 -5.275 1.00 80.50 322 GLY A CA 1
ATOM 2524 C C . GLY A 1 322 ? 9.416 -3.621 -3.742 1.00 80.50 322 GLY A C 1
ATOM 2525 O O . GLY A 1 322 ? 10.413 -3.201 -3.142 1.00 80.50 322 GLY A O 1
ATOM 2526 N N . MET A 1 323 ? 8.234 -3.827 -3.152 1.00 84.31 323 MET A N 1
ATOM 2527 C CA . MET A 1 323 ? 7.852 -3.274 -1.844 1.00 84.31 323 MET A CA 1
ATOM 2528 C C . MET A 1 323 ? 7.230 -4.316 -0.921 1.00 84.31 323 MET A C 1
ATOM 2530 O O . MET A 1 323 ? 6.623 -5.268 -1.364 1.00 84.31 323 MET A O 1
ATOM 2534 N N . THR A 1 324 ? 7.298 -4.089 0.387 1.00 91.00 324 THR A N 1
ATOM 2535 C CA . THR A 1 324 ? 6.693 -4.968 1.393 1.00 91.00 324 THR A CA 1
ATOM 2536 C C . THR A 1 324 ? 5.314 -4.431 1.813 1.00 91.00 324 THR A C 1
ATOM 2538 O O . THR A 1 324 ? 5.225 -3.303 2.303 1.00 91.00 324 THR A O 1
ATOM 2541 N N . GLY A 1 325 ? 4.243 -5.216 1.664 1.00 94.31 325 GLY A N 1
ATOM 2542 C CA . GLY A 1 325 ? 2.915 -4.908 2.215 1.00 94.31 325 GLY A CA 1
ATOM 2543 C C . GLY A 1 325 ? 2.744 -5.379 3.664 1.00 94.31 325 GLY A C 1
ATOM 2544 O O . GLY A 1 325 ? 3.539 -6.156 4.184 1.00 94.31 325 GLY A O 1
ATOM 2545 N N . ILE A 1 326 ? 1.690 -4.922 4.344 1.00 97.56 326 ILE A N 1
ATOM 2546 C CA . ILE A 1 326 ? 1.461 -5.245 5.766 1.00 97.56 326 ILE A CA 1
ATOM 2547 C C . ILE A 1 326 ? 0.907 -6.657 5.979 1.00 97.56 326 ILE A C 1
ATOM 2549 O O . ILE A 1 326 ? 1.253 -7.304 6.969 1.00 97.56 326 ILE A O 1
ATOM 2553 N N . ASN A 1 327 ? 0.024 -7.128 5.096 1.00 96.88 327 ASN A N 1
ATOM 2554 C CA . ASN A 1 327 ? -0.611 -8.435 5.221 1.00 96.88 327 ASN A CA 1
ATOM 2555 C C . ASN A 1 327 ? -0.471 -9.253 3.935 1.00 96.88 327 ASN A C 1
ATOM 2557 O O . ASN A 1 327 ? -1.220 -9.085 2.975 1.00 96.88 327 ASN A O 1
ATOM 2561 N N . ASP A 1 328 ? 0.423 -10.232 3.962 1.00 92.94 328 ASP A N 1
ATOM 2562 C CA . ASP A 1 328 ? 0.619 -11.221 2.900 1.00 92.94 328 ASP A CA 1
ATOM 2563 C C . ASP A 1 328 ? -0.596 -12.146 2.666 1.00 92.94 328 ASP A C 1
ATOM 2565 O O . ASP A 1 328 ? -0.653 -12.809 1.630 1.00 92.94 328 ASP A O 1
ATOM 2569 N N . ARG A 1 329 ? -1.574 -12.182 3.589 1.00 95.88 329 ARG A N 1
ATOM 2570 C CA . ARG A 1 329 ? -2.855 -12.911 3.467 1.00 95.88 329 ARG A CA 1
ATOM 2571 C C . ARG A 1 329 ? -4.028 -12.032 3.028 1.00 95.88 329 ARG A C 1
ATOM 2573 O O . ARG A 1 329 ? -5.167 -12.507 2.998 1.00 95.88 329 ARG A O 1
ATOM 2580 N N . ALA A 1 330 ? -3.794 -10.763 2.706 1.00 97.81 330 ALA A N 1
ATOM 2581 C CA . ALA A 1 330 ? -4.842 -9.897 2.183 1.00 97.81 330 ALA A CA 1
ATOM 2582 C C . ALA A 1 330 ? -5.167 -10.239 0.718 1.00 97.81 330 ALA A C 1
ATOM 2584 O O . ALA A 1 330 ? -4.287 -10.351 -0.133 1.00 97.81 330 ALA A O 1
ATOM 2585 N N . SER A 1 331 ? -6.460 -10.375 0.430 1.00 98.06 331 SER A N 1
ATOM 2586 C CA . SER A 1 331 ? -7.023 -10.482 -0.913 1.00 98.06 331 SER A CA 1
ATOM 2587 C C . SER A 1 331 ? -7.757 -9.181 -1.224 1.00 98.06 331 SER A C 1
ATOM 2589 O O . SER A 1 331 ? -8.792 -8.885 -0.626 1.00 98.06 331 SER A O 1
ATOM 2591 N N . ILE A 1 332 ? -7.182 -8.370 -2.107 1.00 98.62 332 ILE A N 1
ATOM 2592 C CA . ILE A 1 332 ? -7.646 -7.015 -2.387 1.00 98.62 332 ILE A CA 1
ATOM 2593 C C . ILE A 1 332 ? -8.792 -7.033 -3.398 1.00 98.62 332 ILE A C 1
ATOM 2595 O O . ILE A 1 332 ? -8.664 -7.628 -4.465 1.00 98.62 332 ILE A O 1
ATOM 2599 N N . ILE A 1 333 ? -9.886 -6.339 -3.088 1.00 98.56 333 ILE A N 1
ATOM 2600 C CA . ILE A 1 333 ? -11.009 -6.092 -3.996 1.00 98.56 333 ILE A CA 1
ATOM 2601 C C . ILE A 1 333 ? -10.928 -4.629 -4.460 1.00 98.56 333 ILE A C 1
ATOM 2603 O O . ILE A 1 333 ? -11.134 -3.732 -3.636 1.00 98.56 333 ILE A O 1
ATOM 2607 N N . PRO A 1 334 ? -10.628 -4.362 -5.743 1.00 98.19 334 PRO A N 1
ATOM 2608 C CA . PRO A 1 334 ? -10.555 -3.005 -6.271 1.00 98.19 334 PRO A CA 1
ATOM 2609 C C . PRO A 1 334 ? -11.955 -2.459 -6.566 1.00 98.19 334 PRO A C 1
ATOM 2611 O O . PRO A 1 334 ? -12.729 -3.066 -7.307 1.00 98.19 334 PRO A O 1
ATOM 2614 N N . ILE A 1 335 ? -12.291 -1.301 -6.004 1.00 98.25 335 ILE A N 1
ATOM 2615 C CA . ILE A 1 335 ? -13.580 -0.637 -6.219 1.00 98.25 335 ILE A CA 1
ATOM 2616 C C . ILE A 1 335 ? -13.301 0.810 -6.613 1.00 98.25 335 ILE A C 1
ATOM 2618 O O . ILE A 1 335 ? -12.909 1.622 -5.778 1.00 98.25 335 ILE A O 1
ATOM 2622 N N . LYS A 1 336 ? -13.490 1.146 -7.891 1.00 95.00 336 LYS A N 1
ATOM 2623 C CA . LYS A 1 336 ? -13.204 2.493 -8.393 1.00 95.00 336 LYS A CA 1
ATOM 2624 C C . LYS A 1 336 ? -14.425 3.390 -8.226 1.00 95.00 336 LYS A C 1
ATOM 2626 O O . LYS A 1 336 ? -15.461 3.161 -8.843 1.00 95.00 336 LYS A O 1
ATOM 2631 N N . VAL A 1 337 ? -14.294 4.414 -7.389 1.00 86.25 337 VAL A N 1
ATOM 2632 C CA . VAL A 1 337 ? -15.307 5.458 -7.150 1.00 86.25 337 VAL A CA 1
ATOM 2633 C C . VAL A 1 337 ? -14.778 6.862 -7.436 1.00 86.25 337 VAL A C 1
ATOM 2635 O O . VAL A 1 337 ? -15.579 7.788 -7.575 1.00 86.25 337 VAL A O 1
ATOM 2638 N N . ILE A 1 338 ? -13.451 7.002 -7.541 1.00 74.94 338 ILE A N 1
ATOM 2639 C CA . ILE A 1 338 ? -12.741 8.247 -7.832 1.00 74.94 338 ILE A CA 1
ATOM 2640 C C . ILE A 1 338 ? -12.228 8.199 -9.277 1.00 74.94 338 ILE A C 1
ATOM 2642 O O . ILE A 1 338 ? -11.616 7.223 -9.723 1.00 74.94 338 ILE A O 1
ATOM 2646 N N . SER A 1 339 ? -12.514 9.248 -10.037 1.00 71.12 339 SER A N 1
ATOM 2647 C CA . SER A 1 339 ? -12.047 9.414 -11.416 1.00 71.12 339 SER A CA 1
ATOM 2648 C C . SER A 1 339 ? -10.577 9.842 -11.479 1.00 71.12 339 SER A C 1
ATOM 2650 O O . SER A 1 339 ? -10.003 10.290 -10.487 1.00 71.12 339 SER A O 1
ATOM 2652 N N . ARG A 1 340 ? -9.993 9.786 -12.681 1.00 75.50 340 ARG A N 1
ATOM 2653 C CA . ARG A 1 340 ? -8.632 10.262 -12.970 1.00 75.50 340 ARG A CA 1
ATOM 2654 C C . ARG A 1 340 ? -8.357 11.713 -12.552 1.00 75.50 340 ARG A C 1
ATOM 2656 O O . ARG A 1 340 ? -7.211 12.068 -12.319 1.00 75.50 340 ARG A O 1
ATOM 2663 N N . ASN A 1 341 ? -9.387 12.549 -12.440 1.00 62.66 341 ASN A N 1
ATOM 2664 C CA . ASN A 1 341 ? -9.251 13.966 -12.089 1.00 62.66 341 ASN A CA 1
ATOM 2665 C C . ASN A 1 341 ? -9.544 14.235 -10.601 1.00 62.66 341 ASN A C 1
ATOM 2667 O O . ASN A 1 341 ? -9.965 15.332 -10.251 1.00 62.66 341 ASN A O 1
ATOM 2671 N N . ASN A 1 342 ? -9.386 13.229 -9.730 1.00 68.12 342 ASN A N 1
ATOM 2672 C CA . ASN A 1 342 ? -9.677 13.302 -8.289 1.00 68.12 342 ASN A CA 1
ATOM 2673 C C . ASN A 1 342 ? -11.138 13.622 -7.926 1.00 68.12 342 ASN A C 1
ATOM 2675 O O . ASN A 1 342 ? -11.443 13.972 -6.789 1.00 68.12 342 ASN A O 1
ATOM 2679 N N . TYR A 1 343 ? -12.070 13.454 -8.866 1.00 71.06 343 TYR A N 1
ATOM 2680 C CA . TYR A 1 343 ? -13.494 13.647 -8.603 1.00 71.06 343 TYR A CA 1
ATOM 2681 C C . TYR A 1 343 ? -14.173 12.343 -8.178 1.00 71.06 343 TYR A C 1
ATOM 2683 O O . TYR A 1 343 ? -14.042 11.327 -8.868 1.00 71.06 343 TYR A O 1
ATOM 2691 N N . ALA A 1 344 ? -14.961 12.400 -7.103 1.00 71.81 344 ALA A N 1
ATOM 2692 C CA . ALA A 1 344 ? -15.844 11.332 -6.648 1.00 71.81 344 ALA A CA 1
ATOM 2693 C C . ALA A 1 344 ? -17.182 11.911 -6.172 1.00 71.81 344 ALA A C 1
ATOM 2695 O O . ALA A 1 344 ? -17.218 12.921 -5.473 1.00 71.81 344 ALA A O 1
ATOM 2696 N N . SER A 1 345 ? -18.289 11.252 -6.519 1.00 75.00 345 SER A N 1
ATOM 2697 C CA . SER A 1 345 ? -19.613 11.629 -6.017 1.00 75.00 345 SER A CA 1
ATOM 2698 C C . SER A 1 345 ? -19.966 10.834 -4.758 1.00 75.00 345 SER A C 1
ATOM 2700 O O . SER A 1 345 ? -19.616 9.657 -4.636 1.00 75.00 345 SER A O 1
ATOM 2702 N N . ASN A 1 346 ? -20.749 11.436 -3.857 1.00 73.88 346 ASN A N 1
ATOM 2703 C CA . ASN A 1 346 ? -21.263 10.741 -2.670 1.00 73.88 346 ASN A CA 1
ATOM 2704 C C . ASN A 1 346 ? -22.010 9.447 -3.033 1.00 73.88 346 ASN A C 1
ATOM 2706 O O . ASN A 1 346 ? -21.883 8.439 -2.341 1.00 73.88 346 ASN A O 1
ATOM 2710 N N . SER A 1 347 ? -22.744 9.458 -4.152 1.00 75.06 347 SER A N 1
ATOM 2711 C CA . SER A 1 347 ? -23.469 8.286 -4.649 1.00 75.06 347 SER A CA 1
ATOM 2712 C C . SER A 1 347 ? -22.538 7.136 -5.053 1.00 75.06 347 SER A C 1
ATOM 2714 O O . SER A 1 347 ? -22.833 5.980 -4.753 1.00 75.06 347 SER A O 1
ATOM 2716 N N . ASN A 1 348 ? -21.392 7.431 -5.677 1.00 77.94 348 ASN A N 1
ATOM 2717 C CA . ASN A 1 348 ? -20.407 6.414 -6.041 1.00 77.94 348 ASN A CA 1
ATOM 2718 C C . ASN A 1 348 ? -19.700 5.862 -4.804 1.00 77.94 348 ASN A C 1
ATOM 2720 O O . ASN A 1 348 ? -19.510 4.653 -4.717 1.00 77.94 348 ASN A O 1
ATOM 2724 N N . ILE A 1 349 ? -19.376 6.713 -3.826 1.00 82.00 349 ILE A N 1
ATOM 2725 C CA . ILE A 1 349 ? -18.768 6.280 -2.559 1.00 82.00 349 ILE A CA 1
ATOM 2726 C C . ILE A 1 349 ? -19.719 5.339 -1.804 1.00 82.00 349 ILE A C 1
ATOM 2728 O O . ILE A 1 349 ? -19.315 4.240 -1.426 1.00 82.00 349 ILE A O 1
ATOM 2732 N N . ALA A 1 350 ? -20.996 5.713 -1.653 1.00 83.12 350 ALA A N 1
ATOM 2733 C CA . ALA A 1 350 ? -22.002 4.870 -1.003 1.00 83.12 350 ALA A CA 1
ATOM 2734 C C . ALA A 1 350 ? -22.184 3.523 -1.730 1.00 83.12 350 ALA A C 1
ATOM 2736 O O . ALA A 1 350 ? -22.147 2.465 -1.097 1.00 83.12 350 ALA A O 1
ATOM 2737 N N . LYS A 1 351 ? -22.289 3.537 -3.069 1.00 86.69 351 LYS A N 1
ATOM 2738 C CA . LYS A 1 351 ? -22.329 2.312 -3.888 1.00 86.69 351 LYS A CA 1
ATOM 2739 C C . LYS A 1 351 ? -21.082 1.454 -3.703 1.00 86.69 351 LYS A C 1
ATOM 2741 O O . LYS A 1 351 ? -21.207 0.240 -3.586 1.00 86.69 351 LYS A O 1
ATOM 2746 N N . GLY A 1 352 ? -19.901 2.065 -3.644 1.00 93.00 352 GLY A N 1
ATOM 2747 C CA . GLY A 1 352 ? -18.640 1.361 -3.431 1.00 93.00 352 GLY A CA 1
ATOM 2748 C C . GLY A 1 352 ? -18.585 0.651 -2.078 1.00 93.00 352 GLY A C 1
ATOM 2749 O O . GLY A 1 352 ? -18.211 -0.519 -2.017 1.00 93.00 352 GLY A O 1
ATOM 2750 N N . ILE A 1 353 ? -19.037 1.314 -1.009 1.00 96.50 353 ILE A N 1
ATOM 2751 C CA . ILE A 1 353 ? -19.136 0.716 0.330 1.00 96.50 353 ILE A CA 1
ATOM 2752 C C . ILE A 1 353 ? -20.111 -0.468 0.312 1.00 96.50 353 ILE A C 1
ATOM 2754 O O . ILE A 1 353 ? -19.735 -1.576 0.688 1.00 96.50 353 ILE A O 1
ATOM 2758 N N . LEU A 1 354 ? -21.335 -0.281 -0.191 1.00 96.94 354 LEU A N 1
ATOM 2759 C CA . LEU A 1 354 ? -22.338 -1.354 -0.266 1.00 96.94 354 LEU A CA 1
ATOM 2760 C C . LEU A 1 354 ? -21.893 -2.516 -1.167 1.00 96.94 354 LEU A C 1
ATOM 2762 O O . LEU A 1 354 ? -22.170 -3.682 -0.883 1.00 96.94 354 LEU A O 1
ATOM 2766 N N . PHE A 1 355 ? -21.154 -2.228 -2.236 1.00 98.00 355 PHE A N 1
ATOM 2767 C CA . PHE A 1 355 ? -20.564 -3.256 -3.083 1.00 98.00 355 PHE A CA 1
ATOM 2768 C C . PHE A 1 355 ? -19.499 -4.058 -2.328 1.00 98.00 355 PHE A C 1
ATOM 2770 O O . PHE A 1 355 ? -19.513 -5.286 -2.393 1.00 98.00 355 PHE A O 1
ATOM 2777 N N . ALA A 1 356 ? -18.640 -3.412 -1.533 1.00 98.44 356 ALA A N 1
ATOM 2778 C CA . ALA A 1 356 ? -17.694 -4.111 -0.661 1.00 98.44 356 ALA A CA 1
ATOM 2779 C C . ALA A 1 356 ? -18.403 -5.032 0.350 1.00 98.44 356 ALA A C 1
ATOM 2781 O O . ALA A 1 356 ? -17.957 -6.163 0.575 1.00 98.44 356 ALA A O 1
ATOM 2782 N N . VAL A 1 357 ? -19.539 -4.584 0.905 1.00 98.25 357 VAL A N 1
ATOM 2783 C CA . VAL A 1 357 ? -20.409 -5.412 1.756 1.00 98.25 357 VAL A CA 1
ATOM 2784 C C . VAL A 1 357 ? -20.886 -6.651 0.995 1.00 98.25 357 VAL A C 1
ATOM 2786 O O . VAL A 1 357 ? -20.720 -7.776 1.473 1.00 98.25 357 VAL A O 1
ATOM 2789 N N . LYS A 1 358 ? -21.422 -6.468 -0.219 1.00 97.75 358 LYS A N 1
ATOM 2790 C CA . LYS A 1 358 ? -21.897 -7.563 -1.080 1.00 97.75 358 LYS A CA 1
ATOM 2791 C C . LYS A 1 358 ? -20.785 -8.562 -1.415 1.00 97.75 358 LYS A C 1
ATOM 2793 O O . LYS A 1 358 ? -21.028 -9.767 -1.417 1.00 97.75 358 LYS A O 1
ATOM 2798 N N . GLN A 1 359 ? -19.558 -8.083 -1.623 1.00 97.56 359 GLN A N 1
ATOM 2799 C CA . GLN A 1 359 ? -18.381 -8.924 -1.875 1.00 97.56 359 GLN A CA 1
ATOM 2800 C C . GLN A 1 359 ? -17.821 -9.614 -0.617 1.00 97.56 359 GLN A C 1
ATOM 2802 O O . GLN A 1 359 ? -16.827 -10.351 -0.686 1.00 97.56 359 GLN A O 1
ATOM 2807 N N . LYS A 1 360 ? -18.481 -9.436 0.538 1.00 97.50 360 LYS A N 1
ATOM 2808 C CA . LYS A 1 360 ? -18.105 -10.014 1.835 1.00 97.50 360 LYS A CA 1
ATOM 2809 C C . LYS A 1 360 ? -16.687 -9.607 2.253 1.00 97.50 360 LYS A C 1
ATOM 2811 O O . LYS A 1 360 ? -15.936 -10.427 2.788 1.00 97.50 360 LYS A O 1
ATOM 2816 N N . ALA A 1 361 ? -16.305 -8.358 1.981 1.00 98.50 361 ALA A N 1
ATOM 2817 C CA . ALA A 1 361 ? -15.076 -7.793 2.524 1.00 98.50 361 ALA A CA 1
ATOM 2818 C C . ALA A 1 361 ? -15.115 -7.824 4.062 1.00 98.50 361 ALA A C 1
ATOM 2820 O O . ALA A 1 361 ? -16.180 -7.739 4.666 1.00 98.50 361 ALA A O 1
ATOM 2821 N N . LYS A 1 362 ? -13.956 -7.961 4.708 1.00 98.56 362 LYS A N 1
ATOM 2822 C CA . LYS A 1 362 ? -13.819 -7.823 6.172 1.00 98.56 362 LYS A CA 1
ATOM 2823 C C . LYS A 1 362 ? -13.273 -6.461 6.574 1.00 98.56 362 LYS A C 1
ATOM 2825 O O . LYS A 1 362 ? -13.509 -6.008 7.693 1.00 98.56 362 LYS A O 1
ATOM 2830 N N . VAL A 1 363 ? -12.573 -5.814 5.647 1.00 98.88 363 VAL A N 1
ATOM 2831 C CA . VAL A 1 363 ? -11.992 -4.485 5.807 1.00 98.88 363 VAL A CA 1
ATOM 2832 C C . VAL A 1 363 ? -12.322 -3.646 4.575 1.00 98.88 363 VAL A C 1
ATOM 2834 O O . VAL A 1 363 ? -12.220 -4.149 3.458 1.00 98.88 363 VAL A O 1
ATOM 2837 N N . ILE A 1 364 ? -12.687 -2.382 4.777 1.00 98.94 364 ILE A N 1
ATOM 2838 C CA . ILE A 1 364 ? -12.825 -1.358 3.738 1.00 98.94 364 ILE A CA 1
ATOM 2839 C C . ILE A 1 364 ? -11.818 -0.246 4.042 1.00 98.94 364 ILE A C 1
ATOM 2841 O O . ILE A 1 364 ? -11.795 0.286 5.152 1.00 98.94 364 ILE A O 1
ATOM 2845 N N . ASN A 1 365 ? -10.995 0.101 3.056 1.00 98.81 365 ASN A N 1
ATOM 2846 C CA . ASN A 1 365 ? -10.097 1.249 3.096 1.00 98.81 365 ASN A CA 1
ATOM 2847 C C . ASN A 1 365 ? -10.715 2.415 2.313 1.00 98.81 365 ASN A C 1
ATOM 2849 O O . ASN A 1 365 ? -10.888 2.305 1.097 1.00 98.81 365 ASN A O 1
ATOM 2853 N N . LEU A 1 366 ? -11.005 3.518 3.007 1.00 96.44 366 LEU A N 1
ATOM 2854 C CA . LEU A 1 366 ? -11.504 4.775 2.448 1.00 96.44 366 LEU A CA 1
ATOM 2855 C C . LEU A 1 366 ? -10.425 5.858 2.573 1.00 96.44 366 LEU A C 1
ATOM 2857 O O . LEU A 1 366 ? -10.486 6.727 3.444 1.00 96.44 366 LEU A O 1
ATOM 2861 N N . SER A 1 367 ? -9.425 5.817 1.695 1.00 92.81 367 SER A N 1
ATOM 2862 C CA . SER A 1 367 ? -8.378 6.845 1.603 1.00 92.81 367 SER A CA 1
ATOM 2863 C C . SER A 1 367 ? -8.878 8.100 0.868 1.00 92.81 367 SER A C 1
ATOM 2865 O O . SER A 1 367 ? -8.254 8.588 -0.068 1.00 92.81 367 SER A O 1
ATOM 2867 N N . LEU A 1 368 ? -10.043 8.601 1.276 1.00 80.31 368 LEU A N 1
ATOM 2868 C CA . LEU A 1 368 ? -10.771 9.698 0.647 1.00 80.31 368 LEU A CA 1
ATOM 2869 C C . LEU A 1 368 ? -11.506 10.534 1.698 1.00 80.31 368 LEU A C 1
ATOM 2871 O O . LEU A 1 368 ? -11.797 10.058 2.796 1.00 80.31 368 LEU A O 1
ATOM 2875 N N . GLY A 1 369 ? -11.828 11.775 1.347 1.00 73.56 369 GLY A N 1
ATOM 2876 C CA . GLY A 1 369 ? -12.576 12.700 2.192 1.00 73.56 369 GLY A CA 1
ATOM 2877 C C . GLY A 1 369 ? -12.626 14.099 1.580 1.00 73.56 369 GLY A C 1
ATOM 2878 O O . GLY A 1 369 ? -12.147 14.302 0.470 1.00 73.56 369 GLY A O 1
ATOM 2879 N N . GLY A 1 370 ? -13.207 15.058 2.303 1.00 59.75 370 GLY A N 1
ATOM 2880 C CA . GLY A 1 370 ? -13.237 16.476 1.900 1.00 59.75 370 GLY A CA 1
ATOM 2881 C C . GLY A 1 370 ? -14.635 17.046 1.634 1.00 59.75 370 GLY A C 1
ATOM 2882 O O . GLY A 1 370 ? -14.754 18.190 1.211 1.00 59.75 370 GLY A O 1
ATOM 2883 N N . GLY A 1 371 ? -15.699 16.274 1.891 1.00 60.19 371 GLY A N 1
ATOM 2884 C CA . GLY A 1 371 ? -17.093 16.704 1.720 1.00 60.19 371 GLY A CA 1
ATOM 2885 C C . GLY A 1 371 ? -17.847 16.995 3.026 1.00 60.19 371 GLY A C 1
ATOM 2886 O O . GLY A 1 371 ? -17.389 16.685 4.130 1.00 60.19 371 GLY A O 1
ATOM 2887 N N . GLY A 1 372 ? -19.050 17.563 2.881 1.00 64.12 372 GLY A N 1
ATOM 2888 C CA . GLY A 1 372 ? -20.042 17.686 3.955 1.00 64.12 372 GLY A CA 1
ATOM 2889 C C . GLY A 1 372 ? -20.621 16.334 4.398 1.00 64.12 372 GLY A C 1
ATOM 2890 O O . GLY A 1 372 ? -20.302 15.285 3.840 1.00 64.12 372 GLY A O 1
ATOM 2891 N N . VAL A 1 373 ? -21.483 16.352 5.421 1.00 75.75 373 VAL A N 1
ATOM 2892 C CA . VAL A 1 373 ? -22.189 15.139 5.874 1.00 75.75 373 VAL A CA 1
ATOM 2893 C C . VAL A 1 373 ? -23.044 14.587 4.733 1.00 75.75 373 VAL A C 1
ATOM 2895 O O . VAL A 1 373 ? -23.712 15.344 4.034 1.00 75.75 373 VAL A O 1
ATOM 2898 N N . SER A 1 374 ? -23.039 13.266 4.566 1.00 79.44 374 SER A N 1
ATOM 2899 C CA . SER A 1 374 ? -23.842 12.569 3.564 1.00 79.44 374 SER A CA 1
ATOM 2900 C C . SER A 1 374 ? -24.594 11.421 4.222 1.00 79.44 374 SER A C 1
ATOM 2902 O O . SER A 1 374 ? -23.978 10.436 4.622 1.00 79.44 374 SER A O 1
ATOM 2904 N N . LEU A 1 375 ? -25.924 11.524 4.297 1.00 81.62 375 LEU A N 1
ATOM 2905 C CA . LEU A 1 375 ? -26.772 10.462 4.855 1.00 81.62 375 LEU A CA 1
ATOM 2906 C C . LEU A 1 375 ? -26.627 9.149 4.074 1.00 81.62 375 LEU A C 1
ATOM 2908 O O . LEU A 1 375 ? -26.533 8.087 4.670 1.00 81.62 375 LEU A O 1
ATOM 2912 N N . ALA A 1 376 ? -26.484 9.222 2.747 1.00 77.31 376 ALA A N 1
ATOM 2913 C CA . ALA A 1 376 ? -26.304 8.035 1.912 1.00 77.31 376 ALA A CA 1
ATOM 2914 C C . ALA A 1 376 ? -25.007 7.270 2.227 1.00 77.31 376 ALA A C 1
ATOM 2916 O O . ALA A 1 376 ? -24.970 6.041 2.177 1.00 77.31 376 ALA A O 1
ATOM 2917 N N . ILE A 1 377 ? -23.924 7.990 2.532 1.00 84.19 377 ILE A N 1
ATOM 2918 C CA . ILE A 1 377 ? -22.675 7.354 2.960 1.00 84.19 377 ILE A CA 1
ATOM 2919 C C . ILE A 1 377 ? -22.816 6.860 4.406 1.00 84.19 377 ILE A C 1
ATOM 2921 O O . ILE A 1 377 ? -22.327 5.776 4.706 1.00 84.19 377 ILE A O 1
ATOM 2925 N N . GLU A 1 378 ? -23.515 7.594 5.276 1.00 90.56 378 GLU A N 1
ATOM 2926 C CA . GLU A 1 378 ? -23.756 7.188 6.666 1.00 90.56 378 GLU A CA 1
ATOM 2927 C C . GLU A 1 378 ? -24.517 5.858 6.736 1.00 90.56 378 GLU A C 1
ATOM 2929 O O . GLU A 1 378 ? -24.083 4.950 7.442 1.00 90.56 378 GLU A O 1
ATOM 2934 N N . ASP A 1 379 ? -25.576 5.699 5.939 1.00 84.81 379 ASP A N 1
ATOM 2935 C CA . ASP A 1 379 ? -26.347 4.457 5.835 1.00 84.81 379 ASP A CA 1
ATOM 2936 C C . ASP A 1 379 ? -25.497 3.306 5.284 1.00 84.81 379 ASP A C 1
ATOM 2938 O O . ASP A 1 379 ? -25.544 2.182 5.789 1.00 84.81 379 ASP A O 1
ATOM 2942 N N . ALA A 1 380 ? -24.655 3.579 4.282 1.00 90.12 380 ALA A N 1
ATOM 2943 C CA . ALA A 1 380 ? -23.743 2.577 3.738 1.00 90.12 380 ALA A CA 1
ATOM 2944 C C . ALA A 1 380 ? -22.701 2.118 4.775 1.00 90.12 380 ALA A C 1
ATOM 2946 O O . ALA A 1 380 ? -22.405 0.923 4.876 1.00 90.12 380 ALA A O 1
ATOM 2947 N N . LEU A 1 381 ? -22.160 3.045 5.572 1.00 96.94 381 LEU A N 1
ATOM 2948 C CA . LEU A 1 381 ? -21.244 2.737 6.673 1.00 96.94 381 LEU A CA 1
ATOM 2949 C C . LEU A 1 381 ? -21.953 1.977 7.802 1.00 96.94 381 LEU A C 1
ATOM 2951 O O . LEU A 1 381 ? -21.393 1.021 8.342 1.00 96.94 381 LEU A O 1
ATOM 2955 N N . ALA A 1 382 ? -23.191 2.352 8.131 1.00 96.00 382 ALA A N 1
ATOM 2956 C CA . ALA A 1 382 ? -24.018 1.652 9.108 1.00 96.00 382 ALA A CA 1
ATOM 2957 C C . ALA A 1 382 ? -24.288 0.201 8.678 1.00 96.00 382 ALA A C 1
ATOM 2959 O O . ALA A 1 382 ? -24.174 -0.720 9.491 1.00 96.00 382 ALA A O 1
ATOM 2960 N N . GLU A 1 383 ? -24.570 -0.033 7.394 1.00 97.00 383 GLU A N 1
ATOM 2961 C CA . GLU A 1 383 ? -24.751 -1.382 6.852 1.00 97.00 383 GLU A CA 1
ATOM 2962 C C . GLU A 1 383 ? -23.441 -2.186 6.883 1.00 97.00 383 GLU A C 1
ATOM 2964 O O . GLU A 1 383 ? -23.432 -3.343 7.314 1.00 97.00 383 GLU A O 1
ATOM 2969 N N . ALA A 1 384 ? -22.303 -1.575 6.529 1.00 97.31 384 ALA A N 1
ATOM 2970 C CA . ALA A 1 384 ? -20.994 -2.216 6.674 1.00 97.31 384 ALA A CA 1
ATOM 2971 C C . ALA A 1 384 ? -20.723 -2.623 8.133 1.00 97.31 384 ALA A C 1
ATOM 2973 O O . ALA A 1 384 ? -20.330 -3.763 8.407 1.00 97.31 384 ALA A O 1
ATOM 2974 N N . ARG A 1 385 ? -21.033 -1.737 9.087 1.00 97.62 385 ARG A N 1
ATOM 2975 C CA . ARG A 1 385 ? -20.936 -2.014 10.523 1.00 97.62 385 ARG A CA 1
ATOM 2976 C C . ARG A 1 385 ? -21.841 -3.170 10.947 1.00 97.62 385 ARG A C 1
ATOM 2978 O O . ARG A 1 385 ? -21.372 -4.071 11.644 1.00 97.62 385 ARG A O 1
ATOM 2985 N N . LYS A 1 386 ? -23.104 -3.180 10.510 1.00 97.50 386 LYS A N 1
ATOM 2986 C CA . LYS A 1 386 ? -24.086 -4.243 10.795 1.00 97.50 386 LYS A CA 1
ATOM 2987 C C . LYS A 1 386 ? -23.614 -5.609 10.294 1.00 97.50 386 LYS A C 1
ATOM 2989 O O . LYS A 1 386 ? -23.846 -6.621 10.950 1.00 97.50 386 LYS A O 1
ATOM 2994 N N . LYS A 1 387 ? -22.900 -5.643 9.167 1.00 97.88 387 LYS A N 1
ATOM 2995 C CA . LYS A 1 387 ? -22.292 -6.861 8.602 1.00 97.88 387 LYS A CA 1
ATOM 2996 C C . LYS A 1 387 ? -20.934 -7.218 9.214 1.00 97.88 387 LYS A C 1
ATOM 2998 O O . LYS A 1 387 ? -20.308 -8.190 8.792 1.00 97.88 387 LYS A O 1
ATOM 3003 N N . GLY A 1 388 ? -20.494 -6.478 10.231 1.00 97.75 388 GLY A N 1
ATOM 3004 C CA . GLY A 1 388 ? -19.257 -6.743 10.956 1.00 97.75 388 GLY A CA 1
ATOM 3005 C C . GLY A 1 388 ? -18.000 -6.408 10.155 1.00 97.75 388 GLY A C 1
ATOM 3006 O O . GLY A 1 388 ? -16.978 -7.063 10.340 1.00 97.75 388 GLY A O 1
ATOM 3007 N N . ILE A 1 389 ? -18.078 -5.433 9.251 1.00 98.69 389 ILE A N 1
ATOM 3008 C CA . ILE A 1 389 ? -16.967 -5.009 8.399 1.00 98.69 389 ILE A CA 1
ATOM 3009 C C . ILE A 1 389 ? -16.274 -3.817 9.053 1.00 98.69 389 ILE A C 1
ATOM 3011 O O . ILE A 1 389 ? -16.923 -2.863 9.476 1.00 98.69 389 ILE A O 1
ATOM 3015 N N . PHE A 1 390 ? -14.948 -3.883 9.158 1.00 98.88 390 PHE A N 1
ATOM 3016 C CA . PHE A 1 390 ? -14.136 -2.773 9.650 1.00 98.88 390 PHE A CA 1
ATOM 3017 C C . PHE A 1 390 ? -13.932 -1.742 8.538 1.00 98.88 390 PHE A C 1
ATOM 3019 O O . PHE A 1 390 ? -13.543 -2.116 7.433 1.00 98.88 390 PHE A O 1
ATOM 3026 N N . VAL A 1 391 ? -14.152 -0.459 8.820 1.00 98.88 391 VAL A N 1
ATOM 3027 C CA . VAL A 1 391 ? -13.958 0.623 7.845 1.00 98.88 391 VAL A CA 1
ATOM 3028 C C . VAL A 1 391 ? -12.915 1.591 8.380 1.00 98.88 391 VAL A C 1
ATOM 3030 O O . VAL A 1 391 ? -13.153 2.215 9.404 1.00 98.88 391 VAL A O 1
ATOM 3033 N N . ALA A 1 392 ? -11.780 1.731 7.697 1.00 98.88 392 ALA A N 1
ATOM 3034 C CA . ALA A 1 392 ? -10.788 2.765 7.989 1.00 98.88 392 ALA A CA 1
ATOM 3035 C C . ALA A 1 392 ? -10.980 3.947 7.034 1.00 98.88 392 ALA A C 1
ATOM 3037 O O . ALA A 1 392 ? -11.139 3.726 5.832 1.00 98.88 392 ALA A O 1
ATOM 3038 N N . ALA A 1 393 ? -10.943 5.178 7.546 1.00 98.25 393 ALA A N 1
ATOM 3039 C CA . ALA A 1 393 ? -11.152 6.378 6.738 1.00 98.25 393 ALA A CA 1
ATOM 3040 C C . ALA A 1 393 ? -10.160 7.507 7.063 1.00 98.25 393 ALA A C 1
ATOM 3042 O O . ALA A 1 393 ? -9.879 7.788 8.231 1.00 98.25 393 ALA A O 1
ATOM 3043 N N . ALA A 1 394 ? -9.669 8.170 6.015 1.00 93.38 394 ALA A N 1
ATOM 3044 C CA . ALA A 1 394 ? -8.703 9.264 6.097 1.00 93.38 394 ALA A CA 1
ATOM 3045 C C . ALA A 1 394 ? -9.326 10.547 6.669 1.00 93.38 394 ALA A C 1
ATOM 3047 O O . ALA A 1 394 ? -10.410 10.962 6.257 1.00 93.38 394 ALA A O 1
ATOM 3048 N N . THR A 1 395 ? -8.635 11.211 7.599 1.00 96.25 395 THR A N 1
ATOM 3049 C CA . THR A 1 395 ? -9.195 12.381 8.299 1.00 96.25 395 THR A CA 1
ATOM 3050 C C . THR A 1 395 ? -9.173 13.679 7.496 1.00 96.25 395 THR A C 1
ATOM 3052 O O . THR A 1 395 ? -9.899 14.604 7.862 1.00 96.25 395 THR A O 1
ATOM 3055 N N . GLY A 1 396 ? -8.396 13.756 6.414 1.00 84.19 396 GLY A N 1
ATOM 3056 C CA . GLY A 1 396 ? -8.212 14.961 5.595 1.00 84.19 396 GLY A CA 1
ATOM 3057 C C . GLY A 1 396 ? -6.814 15.573 5.731 1.00 84.19 396 GLY A C 1
ATOM 3058 O O . GLY A 1 396 ? -6.043 15.198 6.619 1.00 84.19 396 GLY A O 1
ATOM 3059 N N . ASN A 1 397 ? -6.470 16.465 4.802 1.00 85.81 397 ASN A N 1
ATOM 3060 C CA . ASN A 1 397 ? -5.103 16.958 4.584 1.00 85.81 397 ASN A CA 1
ATOM 3061 C C . ASN A 1 397 ? -4.986 18.493 4.703 1.00 85.81 397 ASN A C 1
ATOM 3063 O O . ASN A 1 397 ? -4.059 19.092 4.164 1.00 85.81 397 ASN A O 1
ATOM 3067 N N . GLU A 1 398 ? -5.919 19.138 5.402 1.00 85.25 398 GLU A N 1
ATOM 3068 C CA . GLU A 1 398 ? -6.003 20.595 5.537 1.00 85.25 398 GLU A CA 1
ATOM 3069 C C . GLU A 1 398 ? -5.305 21.128 6.803 1.00 85.25 398 GLU A C 1
ATOM 3071 O O . GLU A 1 398 ? -5.240 22.334 7.025 1.00 85.25 398 GLU A O 1
ATOM 3076 N N . GLY A 1 399 ? -4.797 20.244 7.666 1.00 87.62 399 GLY A N 1
ATOM 3077 C CA . GLY A 1 399 ? -4.247 20.605 8.973 1.00 87.62 399 GLY A CA 1
ATOM 3078 C C . GLY A 1 399 ? -5.299 21.183 9.922 1.00 87.62 399 GLY A C 1
ATOM 3079 O O . GLY A 1 399 ? -4.947 21.892 10.862 1.00 87.62 399 GLY A O 1
ATOM 3080 N N . ALA A 1 400 ? -6.578 20.893 9.679 1.00 89.56 400 ALA A N 1
ATOM 3081 C CA . ALA A 1 400 ? -7.704 21.452 10.407 1.00 89.56 400 ALA A CA 1
ATOM 3082 C C . ALA A 1 400 ? -8.008 20.669 11.693 1.00 89.56 400 ALA A C 1
ATOM 3084 O O . ALA A 1 400 ? -7.863 19.446 11.756 1.00 89.56 400 ALA A O 1
ATOM 3085 N N . SER A 1 401 ? -8.529 21.367 12.705 1.00 94.69 401 SER A N 1
ATOM 3086 C CA . SER A 1 401 ? -9.016 20.804 13.977 1.00 94.69 401 SER A CA 1
ATOM 3087 C C . SER A 1 401 ? -10.387 20.114 13.866 1.00 94.69 401 SER A C 1
ATOM 3089 O O . SER A 1 401 ? -11.114 19.976 14.853 1.00 94.69 401 SER A O 1
ATOM 3091 N N . LYS A 1 402 ? -10.753 19.683 12.656 1.00 91.69 402 LYS A N 1
ATOM 3092 C CA . LYS A 1 402 ? -11.998 18.985 12.349 1.00 91.69 402 LYS A CA 1
ATOM 3093 C C . LYS A 1 402 ? -11.733 17.882 11.335 1.00 91.69 402 LYS A C 1
ATOM 3095 O O . LYS A 1 402 ? -11.084 18.109 10.320 1.00 91.69 402 LYS A O 1
ATOM 3100 N N . LEU A 1 403 ? -12.293 16.700 11.586 1.00 92.81 403 LEU A N 1
ATOM 3101 C CA . LEU A 1 403 ? -12.173 15.568 10.672 1.00 92.81 403 LEU A CA 1
ATOM 3102 C C . LEU A 1 403 ? -13.104 15.724 9.466 1.00 92.81 403 LEU A C 1
ATOM 3104 O O . LEU A 1 403 ? -14.281 16.083 9.607 1.00 92.81 403 LEU A O 1
ATOM 3108 N N . SER A 1 404 ? -12.589 15.371 8.295 1.00 87.12 404 SER A N 1
ATOM 3109 C CA . SER A 1 404 ? -13.361 15.250 7.064 1.00 87.12 404 SER A CA 1
ATOM 3110 C C . SER A 1 404 ? -14.347 14.085 7.141 1.00 87.12 404 SER A C 1
ATOM 3112 O O . SER A 1 404 ? -14.183 13.123 7.895 1.00 87.12 404 SER A O 1
ATOM 3114 N N . TYR A 1 405 ? -15.410 14.167 6.348 1.00 79.69 405 TYR A N 1
ATOM 3115 C CA . TYR A 1 405 ? -16.331 13.054 6.150 1.00 79.69 405 TYR A CA 1
ATOM 3116 C C . TYR A 1 405 ? -15.822 12.173 4.989 1.00 79.69 405 TYR A C 1
ATOM 3118 O O . TYR A 1 405 ? -15.361 12.746 3.996 1.00 79.69 405 TYR A O 1
ATOM 3126 N N . PRO A 1 406 ? -15.851 10.823 5.077 1.00 92.25 406 PRO A N 1
ATOM 3127 C CA . PRO A 1 406 ? -16.556 9.980 6.056 1.00 92.25 406 PRO A CA 1
ATOM 3128 C C . PRO A 1 406 ? -15.832 9.679 7.374 1.00 92.25 406 PRO A C 1
ATOM 3130 O O . PRO A 1 406 ? -16.450 9.088 8.252 1.00 92.25 406 PRO A O 1
ATOM 3133 N N . ALA A 1 407 ? -14.569 10.072 7.565 1.00 92.50 407 ALA A N 1
ATOM 3134 C CA . ALA A 1 407 ? -13.821 9.728 8.782 1.00 92.50 407 ALA A CA 1
ATOM 3135 C C . ALA A 1 407 ? -14.460 10.233 10.085 1.00 92.50 407 ALA A C 1
ATOM 3137 O O . ALA A 1 407 ? -14.267 9.636 11.133 1.00 92.50 407 ALA A O 1
ATOM 3138 N N . ARG A 1 408 ? -15.262 11.297 10.029 1.00 92.75 408 ARG A N 1
ATOM 3139 C CA . ARG A 1 408 ? -16.039 11.788 11.177 1.00 92.75 408 ARG A CA 1
ATOM 3140 C C . ARG A 1 408 ? -17.256 10.918 11.550 1.00 92.75 408 ARG A C 1
ATOM 3142 O O . ARG A 1 408 ? -17.852 11.145 12.598 1.00 92.75 408 ARG A O 1
ATOM 3149 N N . SER A 1 409 ? -17.672 9.975 10.702 1.00 95.44 409 SER A N 1
ATOM 3150 C CA . SER A 1 409 ? -18.789 9.069 11.002 1.00 95.44 409 SER A CA 1
ATOM 3151 C C . SER A 1 409 ? -18.449 8.158 12.180 1.00 95.44 409 SER A C 1
ATOM 3153 O O . SER A 1 409 ? -17.358 7.598 12.238 1.00 95.44 409 SER A O 1
ATOM 3155 N N . LYS A 1 410 ? -19.414 7.910 13.072 1.00 95.06 410 LYS A N 1
ATOM 3156 C CA . LYS A 1 410 ? -19.250 6.966 14.196 1.00 95.06 410 LYS A CA 1
ATOM 3157 C C . LYS A 1 410 ? -19.072 5.505 13.755 1.00 95.06 410 LYS A C 1
ATOM 3159 O O . LYS A 1 410 ? -18.725 4.654 14.572 1.00 95.06 410 LYS A O 1
ATOM 3164 N N . TYR A 1 411 ? -19.374 5.203 12.491 1.00 97.25 411 TYR A N 1
ATOM 3165 C CA . TYR A 1 411 ? -19.220 3.878 11.889 1.00 97.25 411 TYR A CA 1
ATOM 3166 C C . TYR A 1 411 ? -17.890 3.711 11.141 1.00 97.25 411 TYR A C 1
ATOM 3168 O O . TYR A 1 411 ? -17.584 2.605 10.693 1.00 97.25 411 TYR A O 1
ATOM 3176 N N . ALA A 1 412 ? -17.110 4.786 11.003 1.00 97.12 412 ALA A N 1
ATOM 3177 C CA . ALA A 1 412 ? -15.774 4.761 10.434 1.00 97.12 412 ALA A CA 1
ATOM 3178 C C . ALA A 1 412 ? -14.724 4.825 11.549 1.00 97.12 412 ALA A C 1
ATOM 3180 O O . ALA A 1 412 ? -14.909 5.490 12.563 1.00 97.12 412 ALA A O 1
ATOM 3181 N N . PHE A 1 413 ? -13.608 4.138 11.337 1.00 98.81 413 PHE A N 1
ATOM 3182 C CA . PHE A 1 413 ? -12.427 4.227 12.177 1.00 98.81 413 PHE A CA 1
ATOM 3183 C C . PHE A 1 413 ? -11.485 5.278 11.587 1.00 98.81 413 PHE A C 1
ATOM 3185 O O . PHE A 1 413 ? -10.932 5.086 10.498 1.00 98.81 413 PHE A O 1
ATOM 3192 N N . SER A 1 414 ? -11.346 6.410 12.267 1.00 98.56 414 SER A N 1
ATOM 3193 C CA . SER A 1 414 ? -10.716 7.605 11.708 1.00 98.56 414 SER A CA 1
ATOM 3194 C C . SER A 1 414 ? -9.189 7.587 11.852 1.00 98.56 414 SER A C 1
ATOM 3196 O O . SER A 1 414 ? -8.640 7.321 12.922 1.00 98.56 414 SER A O 1
ATOM 3198 N N . VAL A 1 415 ? -8.476 7.856 10.754 1.00 98.81 415 VAL A N 1
ATOM 3199 C CA . VAL A 1 415 ? -7.015 7.704 10.690 1.00 98.81 415 VAL A CA 1
ATOM 3200 C C . VAL A 1 415 ? -6.326 9.005 10.290 1.00 98.81 415 VAL A C 1
ATOM 3202 O O . VAL A 1 415 ? -6.410 9.443 9.140 1.00 98.81 415 VAL A O 1
ATOM 3205 N N . GLY A 1 416 ? -5.604 9.599 11.242 1.00 98.25 416 GLY A N 1
ATOM 3206 C CA . GLY A 1 416 ? -4.693 10.719 10.993 1.00 98.25 416 GLY A CA 1
ATOM 3207 C C . GLY A 1 416 ? -3.279 10.262 10.610 1.00 98.25 416 GLY A C 1
ATOM 3208 O O . GLY A 1 416 ? -2.948 9.077 10.674 1.00 98.25 416 GLY A O 1
ATOM 3209 N N . ALA A 1 417 ? -2.420 11.204 10.225 1.00 97.69 417 ALA A N 1
ATOM 3210 C CA . ALA A 1 417 ? -1.077 10.938 9.717 1.00 97.69 417 ALA A CA 1
ATOM 3211 C C . ALA A 1 417 ? 0.034 11.443 10.647 1.00 97.69 417 ALA A C 1
ATOM 3213 O O . ALA A 1 417 ? -0.001 12.574 11.137 1.00 97.69 417 ALA A O 1
ATOM 3214 N N . THR A 1 418 ? 1.079 10.630 10.803 1.00 98.50 418 THR A N 1
ATOM 3215 C CA . THR A 1 418 ? 2.368 11.028 11.385 1.00 98.50 418 THR A CA 1
ATOM 3216 C C . THR A 1 418 ? 3.495 10.996 10.363 1.00 98.50 418 THR A C 1
ATOM 3218 O O . THR A 1 418 ? 3.415 10.352 9.310 1.00 98.50 418 THR A O 1
ATOM 3221 N N . ASN A 1 419 ? 4.577 11.687 10.706 1.00 96.06 419 ASN A N 1
ATOM 3222 C CA . ASN A 1 419 ? 5.860 11.571 10.033 1.00 96.06 419 ASN A CA 1
ATOM 3223 C C . ASN A 1 419 ? 6.806 10.605 10.764 1.00 96.06 419 ASN A C 1
ATOM 3225 O O . ASN A 1 419 ? 6.490 10.055 11.821 1.00 96.06 419 ASN A O 1
ATOM 3229 N N . ARG A 1 420 ? 8.007 10.436 10.202 1.00 96.00 420 ARG A N 1
ATOM 3230 C CA . ARG A 1 420 ? 9.065 9.548 10.715 1.00 96.00 420 ARG A CA 1
ATOM 3231 C C . ARG A 1 420 ? 9.669 9.944 12.063 1.00 96.00 420 ARG A C 1
ATOM 3233 O O . ARG A 1 420 ? 10.614 9.299 12.507 1.00 96.00 420 ARG A O 1
ATOM 3240 N N . SER A 1 421 ? 9.163 10.988 12.700 1.00 96.88 421 SER A N 1
ATOM 3241 C CA . SER A 1 421 ? 9.619 11.468 14.005 1.00 96.88 421 SER A CA 1
ATOM 3242 C C . SER A 1 421 ? 8.487 11.453 15.036 1.00 96.88 421 SER A C 1
ATOM 3244 O O . SER A 1 421 ? 8.558 12.175 16.028 1.00 96.88 421 SER A O 1
ATOM 3246 N N . ASP A 1 422 ? 7.432 10.662 14.784 1.00 97.81 422 ASP A N 1
ATOM 3247 C CA . ASP A 1 422 ? 6.218 10.569 15.610 1.00 97.81 422 ASP A CA 1
ATOM 3248 C C . ASP A 1 422 ? 5.501 11.913 15.817 1.00 97.81 422 ASP A C 1
ATOM 3250 O O . ASP A 1 422 ? 4.719 12.086 16.750 1.00 97.81 422 ASP A O 1
ATOM 3254 N N . LYS A 1 423 ? 5.727 12.887 14.931 1.00 98.19 423 LYS A N 1
ATOM 3255 C CA . LYS A 1 423 ? 4.958 14.132 14.933 1.00 98.19 423 LYS A CA 1
ATOM 3256 C C . LYS A 1 423 ? 3.747 13.971 14.032 1.00 98.19 423 LYS A C 1
ATOM 3258 O O . LYS A 1 423 ? 3.870 13.397 12.946 1.00 98.19 423 LYS A O 1
ATOM 3263 N N . ARG A 1 424 ? 2.592 14.502 14.458 1.00 97.69 424 ARG A N 1
ATOM 3264 C CA . ARG A 1 424 ? 1.444 14.710 13.562 1.00 97.69 424 ARG A CA 1
ATOM 3265 C C . ARG A 1 424 ? 1.958 15.443 12.323 1.00 97.69 424 ARG A C 1
ATOM 3267 O O . ARG A 1 424 ? 2.621 16.472 12.452 1.00 97.69 424 ARG A O 1
ATOM 3274 N N . ALA A 1 425 ? 1.696 14.899 11.140 1.00 88.06 425 ALA A N 1
ATOM 3275 C CA . ALA A 1 425 ? 2.036 15.585 9.903 1.00 88.06 425 ALA A CA 1
ATOM 3276 C C . ALA A 1 425 ? 1.267 16.912 9.858 1.00 88.06 425 ALA A C 1
ATOM 3278 O O . ALA A 1 425 ? 0.091 16.940 10.221 1.00 88.06 425 ALA A O 1
ATOM 3279 N N . SER A 1 426 ? 1.907 18.007 9.439 1.00 89.31 426 SER A N 1
ATOM 3280 C CA .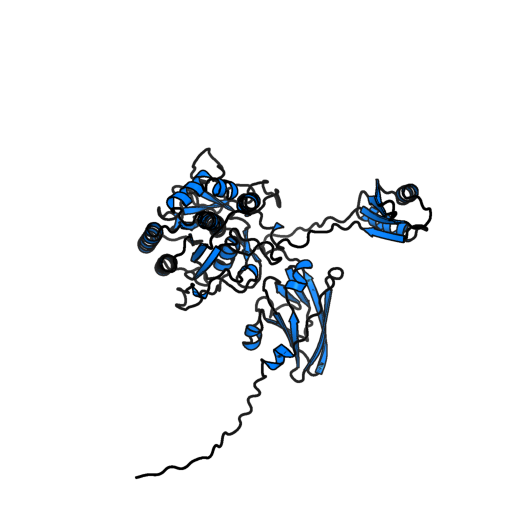 SER A 1 426 ? 1.304 19.350 9.504 1.00 89.31 426 SER A CA 1
ATOM 3281 C C . SER A 1 426 ? -0.065 19.407 8.816 1.00 89.31 426 SER A C 1
ATOM 3283 O O . SER A 1 426 ? -1.004 19.973 9.375 1.00 89.31 426 SER A O 1
ATOM 3285 N N . PHE A 1 427 ? -0.195 18.715 7.681 1.00 85.94 427 PHE A N 1
ATOM 3286 C CA . PHE A 1 427 ? -1.427 18.581 6.904 1.00 85.94 427 PHE A CA 1
ATOM 3287 C C . PHE A 1 427 ? -2.499 17.687 7.549 1.00 85.94 427 PHE A C 1
ATOM 3289 O O . PHE A 1 427 ? -3.652 17.756 7.162 1.00 85.94 427 PHE A O 1
ATOM 3296 N N . SER A 1 428 ? -2.183 16.810 8.505 1.00 93.44 428 SER A N 1
ATOM 3297 C CA . SER A 1 428 ? -3.164 15.827 8.993 1.00 93.44 428 SER A CA 1
ATOM 3298 C C . SER A 1 428 ? -4.295 16.501 9.758 1.00 93.44 428 SER A C 1
ATOM 3300 O O . SER A 1 428 ? -4.044 17.036 10.835 1.00 93.44 428 SER A O 1
ATOM 3302 N N . ASN A 1 429 ? -5.543 16.375 9.319 1.00 94.38 429 ASN A N 1
ATOM 3303 C CA . ASN A 1 429 ? -6.658 16.802 10.163 1.00 94.38 429 ASN A CA 1
ATOM 3304 C C . ASN A 1 429 ? -6.687 16.017 11.476 1.00 94.38 429 ASN A C 1
ATOM 3306 O O . ASN A 1 429 ? -6.312 14.838 11.535 1.00 94.38 429 ASN A O 1
ATOM 3310 N N . TYR A 1 430 ? -7.131 16.701 12.519 1.00 97.88 430 TYR A N 1
ATOM 3311 C CA . TYR A 1 430 ? -7.178 16.236 13.898 1.00 97.88 430 TYR A CA 1
ATOM 3312 C C . TYR A 1 430 ? -8.462 16.756 14.557 1.00 97.88 430 TYR A C 1
ATOM 3314 O O . TYR A 1 430 ? -9.225 17.480 13.927 1.00 97.88 430 TYR A O 1
ATOM 3322 N N . GLY A 1 431 ? -8.744 16.380 15.800 1.00 97.12 431 GLY A N 1
ATOM 3323 C CA . GLY A 1 431 ? -9.916 16.866 16.528 1.00 97.12 431 GLY A CA 1
ATOM 3324 C C . GLY A 1 431 ? -10.743 15.764 17.176 1.00 97.12 431 GLY A C 1
ATOM 3325 O O . GLY A 1 431 ? -10.308 14.623 17.350 1.00 97.12 431 GLY A O 1
ATOM 3326 N N . GLU A 1 432 ? -11.958 16.133 17.568 1.00 96.50 432 GLU A N 1
ATOM 3327 C CA . GLU A 1 432 ? -12.921 15.200 18.139 1.00 96.50 432 GLU A CA 1
ATOM 3328 C C . GLU A 1 432 ? -13.290 14.093 17.138 1.00 96.50 432 GLU A C 1
ATOM 3330 O O . GLU A 1 432 ? -13.401 14.317 15.933 1.00 96.50 432 GLU A O 1
ATOM 3335 N N . GLY A 1 433 ? -13.465 12.877 17.655 1.00 94.75 433 GLY A N 1
ATOM 3336 C CA . GLY A 1 433 ? -13.738 11.685 16.850 1.00 94.75 433 GLY A CA 1
ATOM 3337 C C . GLY A 1 433 ? -12.491 11.004 16.281 1.00 94.75 433 GLY A C 1
ATOM 3338 O O . GLY A 1 433 ? -12.632 9.938 15.691 1.00 94.75 433 GLY A O 1
ATOM 3339 N N . LEU A 1 434 ? -11.284 11.557 16.487 1.00 98.50 434 LEU A N 1
ATOM 3340 C CA . LEU A 1 434 ? -10.044 10.914 16.043 1.00 98.50 434 LEU A CA 1
ATOM 3341 C C . LEU A 1 434 ? -9.819 9.608 16.819 1.00 98.50 434 LEU A C 1
ATOM 3343 O O . LEU A 1 434 ? -9.797 9.618 18.057 1.00 98.50 434 LEU A O 1
ATOM 3347 N N . ASP A 1 435 ? -9.655 8.498 16.096 1.00 98.69 435 ASP A N 1
ATOM 3348 C CA . ASP A 1 435 ? -9.349 7.195 16.672 1.00 98.69 435 ASP A CA 1
ATOM 3349 C C . ASP A 1 435 ? -7.852 7.044 16.885 1.00 98.69 435 ASP A C 1
ATOM 3351 O O . ASP A 1 435 ? -7.414 6.888 18.015 1.00 98.69 435 ASP A O 1
ATOM 3355 N N . LEU A 1 436 ? -7.036 7.095 15.839 1.00 98.75 436 LEU A N 1
ATOM 3356 C CA . LEU A 1 436 ? -5.584 7.016 15.996 1.00 98.75 436 LEU A CA 1
ATOM 3357 C C . LEU A 1 436 ? -4.867 7.629 14.802 1.00 98.75 436 LEU A C 1
ATOM 3359 O O . LEU A 1 436 ? -5.479 8.004 13.800 1.00 98.75 436 LEU A O 1
ATOM 3363 N N . VAL A 1 437 ? -3.546 7.691 14.892 1.00 98.88 437 VAL A N 1
ATOM 3364 C CA . VAL A 1 437 ? -2.695 8.113 13.782 1.00 98.88 437 VAL A CA 1
ATOM 3365 C C . VAL A 1 437 ? -1.797 6.981 13.295 1.00 98.88 437 VAL A C 1
ATOM 3367 O O . VAL A 1 437 ? -1.449 6.063 14.037 1.00 98.88 437 VAL A O 1
ATOM 3370 N N . ALA A 1 438 ? -1.388 7.033 12.035 1.00 98.88 438 ALA A N 1
ATOM 3371 C CA . ALA A 1 438 ? -0.451 6.079 11.450 1.00 98.88 438 ALA A CA 1
ATOM 3372 C C . ALA A 1 438 ? 0.533 6.791 10.503 1.00 98.88 438 ALA A C 1
ATOM 3374 O O . ALA A 1 438 ? 0.304 7.947 10.142 1.00 98.88 438 ALA A O 1
ATOM 3375 N N . PRO A 1 439 ? 1.636 6.140 10.090 1.00 98.75 439 PRO A N 1
ATOM 3376 C CA . PRO A 1 439 ? 2.573 6.713 9.128 1.00 98.75 439 PRO A CA 1
ATOM 3377 C C . PRO A 1 439 ? 1.889 7.196 7.846 1.00 98.75 439 PRO A C 1
ATOM 3379 O O . PRO A 1 439 ? 1.310 6.399 7.115 1.00 98.75 439 PRO A O 1
ATOM 3382 N N . GLY A 1 440 ? 1.970 8.496 7.563 1.00 93.56 440 GLY A N 1
ATOM 3383 C CA . GLY A 1 440 ? 1.299 9.099 6.408 1.00 93.56 440 GLY A CA 1
ATOM 3384 C C . GLY A 1 440 ? 2.116 10.140 5.651 1.00 93.56 440 GLY A C 1
ATOM 3385 O O . GLY A 1 440 ? 1.650 10.610 4.626 1.00 93.56 440 GLY A O 1
ATOM 3386 N N . GLN A 1 441 ? 3.319 10.504 6.103 1.00 90.94 441 GLN A N 1
ATOM 3387 C CA . GLN A 1 441 ? 4.212 11.419 5.378 1.00 90.94 441 GLN A CA 1
ATOM 3388 C C . GLN A 1 441 ? 5.394 10.666 4.752 1.00 90.94 441 GLN A C 1
ATOM 3390 O O . GLN A 1 441 ? 6.039 9.856 5.418 1.00 90.94 441 GLN A O 1
ATOM 3395 N N . ASP A 1 442 ? 5.722 10.971 3.495 1.00 86.25 442 ASP A N 1
ATOM 3396 C CA . ASP A 1 442 ? 6.778 10.311 2.718 1.00 86.25 442 ASP A CA 1
ATOM 3397 C C . ASP A 1 442 ? 6.642 8.779 2.724 1.00 86.25 442 ASP A C 1
ATOM 3399 O O . ASP A 1 442 ? 7.580 8.052 3.076 1.00 86.25 442 ASP A O 1
ATOM 3403 N N . ILE A 1 443 ? 5.460 8.280 2.374 1.00 90.75 443 ILE A N 1
ATOM 3404 C CA . ILE A 1 443 ? 5.181 6.849 2.283 1.00 90.75 443 ILE A CA 1
ATOM 3405 C C . ILE A 1 443 ? 5.475 6.384 0.862 1.00 90.75 443 ILE A C 1
ATOM 3407 O O . ILE A 1 443 ? 4.824 6.804 -0.094 1.00 90.75 443 ILE A O 1
ATOM 3411 N N . ALA A 1 444 ? 6.477 5.517 0.731 1.00 87.75 444 ALA A N 1
ATOM 3412 C CA . ALA A 1 444 ? 6.777 4.860 -0.529 1.00 87.75 444 ALA A CA 1
ATOM 3413 C C . ALA A 1 444 ? 5.735 3.770 -0.814 1.00 87.75 444 ALA A C 1
ATOM 3415 O O . ALA A 1 444 ? 5.469 2.935 0.052 1.00 87.75 444 ALA A O 1
ATOM 3416 N N . SER A 1 445 ? 5.178 3.782 -2.022 1.00 87.00 445 SER A N 1
ATOM 3417 C CA . SER A 1 445 ? 4.382 2.689 -2.590 1.00 87.00 445 SER A CA 1
ATOM 3418 C C . SER A 1 445 ? 4.375 2.798 -4.121 1.00 87.00 445 SER A C 1
ATOM 3420 O O . SER A 1 445 ? 5.120 3.590 -4.706 1.00 87.00 445 SER A O 1
ATOM 3422 N N . TYR A 1 446 ? 3.558 1.984 -4.776 1.00 81.81 446 TYR A N 1
ATOM 3423 C CA . TY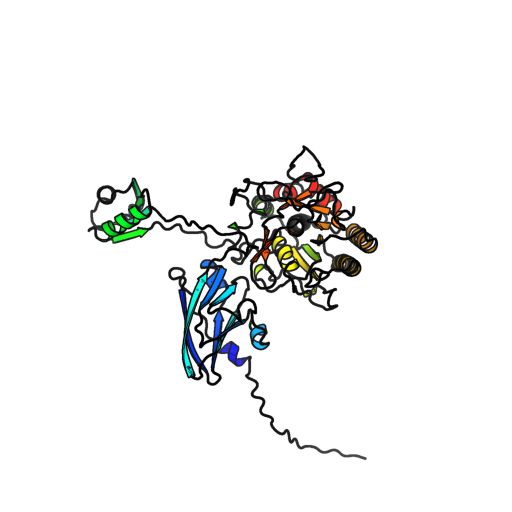R A 1 446 ? 3.431 1.917 -6.227 1.00 81.81 446 TYR A CA 1
ATOM 3424 C C . TYR A 1 446 ? 2.644 3.071 -6.848 1.00 81.81 446 TYR A C 1
ATOM 3426 O O . TYR A 1 446 ? 1.748 3.631 -6.225 1.00 81.81 446 TYR A O 1
ATOM 3434 N N . LEU A 1 447 ? 2.976 3.390 -8.099 1.00 69.56 447 LEU A N 1
ATOM 3435 C CA . LEU A 1 447 ? 2.141 4.170 -9.014 1.00 69.56 447 LEU A CA 1
ATOM 3436 C C . LEU A 1 447 ? 1.265 3.241 -9.864 1.00 69.56 447 LEU A C 1
ATOM 3438 O O . LEU A 1 447 ? 1.275 2.033 -9.690 1.00 69.56 447 LEU A O 1
ATOM 3442 N N . GLN A 1 448 ? 0.475 3.778 -10.790 1.00 65.88 448 GLN A N 1
ATOM 3443 C CA . GLN A 1 448 ? -0.297 2.939 -11.715 1.00 65.88 448 GLN A CA 1
ATOM 3444 C C . GLN A 1 448 ? 0.537 2.344 -12.863 1.00 65.88 448 GLN A C 1
ATOM 3446 O O . GLN A 1 448 ? 0.014 1.556 -13.633 1.00 65.88 448 GLN A O 1
ATOM 3451 N N . ASP A 1 449 ? 1.800 2.718 -13.042 1.00 62.84 449 ASP A N 1
ATOM 3452 C CA . ASP A 1 449 ? 2.552 2.490 -14.286 1.00 62.84 449 ASP A CA 1
ATOM 3453 C C . ASP A 1 449 ? 3.840 1.681 -14.084 1.00 62.84 449 ASP A C 1
ATOM 3455 O O . ASP A 1 449 ? 4.789 1.796 -14.846 1.00 62.84 449 ASP A O 1
ATOM 3459 N N . GLY A 1 450 ? 3.905 0.853 -13.048 1.00 66.56 450 GLY A N 1
ATOM 3460 C CA . GLY A 1 450 ? 5.098 0.059 -12.739 1.00 66.56 450 GLY A CA 1
ATOM 3461 C C . GLY A 1 450 ? 6.113 0.786 -11.855 1.00 66.56 450 GLY A C 1
ATOM 3462 O O . GLY A 1 450 ? 6.920 0.129 -11.202 1.00 66.56 450 GLY A O 1
ATOM 3463 N N . GLU A 1 451 ? 6.054 2.112 -11.744 1.00 73.75 451 GLU A N 1
ATOM 3464 C CA . GLU A 1 451 ? 6.975 2.893 -10.913 1.00 73.75 451 GLU A CA 1
ATOM 3465 C C . GLU A 1 451 ? 6.586 2.886 -9.424 1.00 73.75 451 GLU A C 1
ATOM 3467 O O . GLU A 1 451 ? 5.516 2.406 -9.029 1.00 73.75 451 GLU A O 1
ATOM 3472 N N . SER A 1 452 ? 7.459 3.446 -8.584 1.00 77.56 452 SER A N 1
ATOM 3473 C CA . SER A 1 452 ? 7.184 3.727 -7.170 1.00 77.56 452 SER A CA 1
ATOM 3474 C C . SER A 1 452 ? 7.338 5.220 -6.876 1.00 77.56 452 SER A C 1
ATOM 3476 O O . SER A 1 452 ? 8.191 5.886 -7.462 1.00 77.56 452 SER A O 1
ATOM 3478 N N . ILE A 1 453 ? 6.552 5.745 -5.935 1.00 68.38 453 ILE A N 1
ATOM 3479 C CA . ILE A 1 453 ? 6.550 7.159 -5.530 1.00 68.38 453 ILE A CA 1
ATOM 3480 C C . ILE A 1 453 ? 6.445 7.303 -4.009 1.00 68.38 453 ILE A C 1
ATOM 3482 O O . ILE A 1 453 ? 5.841 6.469 -3.330 1.00 68.38 453 ILE A O 1
ATOM 3486 N N . PHE A 1 454 ? 7.012 8.383 -3.472 1.00 76.25 454 PHE A N 1
ATOM 3487 C CA . PHE A 1 454 ? 6.693 8.867 -2.132 1.00 76.25 454 PHE A CA 1
ATOM 3488 C C . PHE A 1 454 ? 5.471 9.785 -2.183 1.00 76.25 454 PHE A C 1
ATOM 3490 O O . PHE A 1 454 ? 5.533 10.839 -2.811 1.00 76.25 454 PHE A O 1
ATOM 3497 N N . TRP A 1 455 ? 4.412 9.427 -1.457 1.00 79.31 455 TRP A N 1
ATOM 3498 C CA . TRP A 1 455 ? 3.260 10.300 -1.238 1.00 79.31 455 TRP A CA 1
ATOM 3499 C C . TRP A 1 455 ? 3.025 10.588 0.235 1.00 79.31 455 TRP A C 1
ATOM 3501 O O . TRP A 1 455 ? 3.424 9.823 1.119 1.00 79.31 455 TRP A O 1
ATOM 3511 N N . SER A 1 456 ? 2.389 11.729 0.480 1.00 80.62 456 SER A N 1
ATOM 3512 C CA . SER A 1 456 ? 2.057 12.212 1.812 1.00 80.62 456 SER A CA 1
ATOM 3513 C C . SER A 1 456 ? 0.567 12.517 1.899 1.00 80.62 456 SER A C 1
ATOM 3515 O O . SER A 1 456 ? 0.026 13.230 1.063 1.00 80.62 456 SER A O 1
ATOM 3517 N N . GLY A 1 457 ? -0.089 11.985 2.924 1.00 86.12 457 GLY A N 1
ATOM 3518 C CA . GLY A 1 457 ? -1.504 12.194 3.184 1.00 86.12 457 GLY A CA 1
ATOM 3519 C C . GLY A 1 457 ? -2.030 11.266 4.275 1.00 86.12 457 GLY A C 1
ATOM 3520 O O . GLY A 1 457 ? -1.489 10.188 4.535 1.00 86.12 457 GLY A O 1
ATOM 3521 N N . THR A 1 458 ? -3.150 11.641 4.884 1.00 88.25 458 THR A N 1
ATOM 3522 C CA . THR A 1 458 ? -3.955 10.729 5.720 1.00 88.25 458 THR A CA 1
ATOM 3523 C C . THR A 1 458 ? -4.473 9.537 4.907 1.00 88.25 458 THR A C 1
ATOM 3525 O O . THR A 1 458 ? -4.625 8.431 5.433 1.00 88.25 458 THR A O 1
ATOM 3528 N N . SER A 1 459 ? -4.583 9.707 3.588 1.00 89.88 459 SER A N 1
ATOM 3529 C CA . SER A 1 459 ? -4.770 8.639 2.607 1.00 89.88 459 SER A CA 1
ATOM 3530 C C . SER A 1 459 ? -3.690 7.557 2.631 1.00 89.88 459 SER A C 1
ATOM 3532 O O . SER A 1 459 ? -4.014 6.403 2.370 1.00 89.88 459 SER A O 1
ATOM 3534 N N . MET A 1 460 ? -2.440 7.885 2.978 1.00 95.56 460 MET A N 1
ATOM 3535 C CA . MET A 1 460 ? -1.347 6.913 3.115 1.00 95.56 460 MET A CA 1
ATOM 3536 C C . MET A 1 460 ? -1.286 6.313 4.526 1.00 95.56 460 MET A C 1
ATOM 3538 O O . MET A 1 460 ? -0.827 5.186 4.694 1.00 95.56 460 MET A O 1
ATOM 3542 N N . ALA A 1 461 ? -1.806 7.009 5.540 1.00 97.62 461 ALA A N 1
ATOM 3543 C CA . ALA A 1 461 ? -1.935 6.477 6.898 1.00 97.62 461 ALA A CA 1
ATOM 3544 C C . ALA A 1 461 ? -3.043 5.415 7.009 1.00 97.62 461 ALA A C 1
ATOM 3546 O O . ALA A 1 461 ? -2.845 4.357 7.606 1.00 97.62 461 ALA A O 1
ATOM 3547 N N . THR A 1 462 ? -4.189 5.663 6.374 1.00 98.56 462 THR A N 1
ATOM 3548 C CA . THR A 1 462 ? -5.368 4.777 6.366 1.00 98.56 462 THR A CA 1
ATOM 3549 C C . THR A 1 462 ? -5.064 3.318 5.972 1.00 98.56 462 THR A C 1
ATOM 3551 O O . THR A 1 462 ? -5.440 2.421 6.738 1.00 98.56 462 THR A O 1
ATOM 3554 N N . PRO A 1 463 ? -4.318 3.024 4.885 1.00 98.75 463 PRO A N 1
ATOM 3555 C CA . PRO A 1 463 ? -4.004 1.651 4.498 1.00 98.75 463 PRO A CA 1
ATOM 3556 C C . PRO A 1 463 ? -3.084 0.939 5.490 1.00 98.75 463 PRO A C 1
ATOM 3558 O O . PRO A 1 463 ? -3.120 -0.290 5.555 1.00 98.75 463 PRO A O 1
ATOM 3561 N N . HIS A 1 464 ? -2.322 1.661 6.323 1.00 98.88 464 HIS A N 1
ATOM 3562 C CA . HIS A 1 464 ? -1.579 1.013 7.404 1.00 98.88 464 HIS A CA 1
ATOM 3563 C C . HIS A 1 464 ? -2.527 0.382 8.428 1.00 98.88 464 HIS A C 1
ATOM 3565 O O . HIS A 1 464 ? -2.353 -0.769 8.832 1.00 98.88 464 HIS A O 1
ATOM 3571 N N . VAL A 1 465 ? -3.575 1.116 8.806 1.00 98.94 465 VAL A N 1
ATOM 3572 C CA . VAL A 1 465 ? -4.596 0.646 9.749 1.00 98.94 465 VAL A CA 1
ATOM 3573 C C . VAL A 1 465 ? -5.444 -0.457 9.125 1.00 98.94 465 VAL A C 1
ATOM 3575 O O . VAL A 1 465 ? -5.661 -1.484 9.766 1.00 98.94 465 VAL A O 1
ATOM 3578 N N . ALA A 1 466 ? -5.867 -0.297 7.866 1.00 98.88 466 ALA A N 1
ATOM 3579 C CA . ALA A 1 466 ? -6.593 -1.335 7.134 1.00 98.88 466 ALA A CA 1
ATOM 3580 C C . ALA A 1 466 ? -5.768 -2.632 7.011 1.00 98.88 466 ALA A C 1
ATOM 3582 O O . ALA A 1 466 ? -6.287 -3.729 7.239 1.00 98.88 466 ALA A O 1
ATOM 3583 N N . GLY A 1 467 ? -4.466 -2.507 6.732 1.00 98.75 467 GLY A N 1
ATOM 3584 C CA . GLY A 1 467 ? -3.510 -3.610 6.710 1.00 98.75 467 GLY A CA 1
ATOM 3585 C C . GLY A 1 467 ? -3.462 -4.353 8.042 1.00 98.75 467 GLY A C 1
ATOM 3586 O O . GLY A 1 467 ? -3.726 -5.555 8.077 1.00 98.75 467 GLY A O 1
ATOM 3587 N N . VAL A 1 468 ? -3.226 -3.651 9.154 1.00 98.88 468 VAL A N 1
ATOM 3588 C CA . VAL A 1 468 ? -3.175 -4.281 10.487 1.00 98.88 468 VAL A CA 1
ATOM 3589 C C . VAL A 1 468 ? -4.527 -4.884 10.877 1.00 98.88 468 VAL A C 1
ATOM 3591 O O . VAL A 1 468 ? -4.564 -6.019 11.347 1.00 98.88 468 VAL A O 1
ATOM 3594 N N . ALA A 1 469 ? -5.648 -4.206 10.618 1.00 98.88 469 ALA A N 1
ATOM 3595 C CA . ALA A 1 469 ? -6.983 -4.760 10.855 1.00 98.88 469 ALA A CA 1
ATOM 3596 C C . ALA A 1 469 ? -7.200 -6.080 10.094 1.00 98.88 469 ALA A C 1
ATOM 3598 O O . ALA A 1 469 ? -7.742 -7.040 10.645 1.00 98.88 469 ALA A O 1
ATOM 3599 N N . SER A 1 470 ? -6.721 -6.166 8.849 1.00 98.81 470 SER A N 1
ATOM 3600 C CA . SER A 1 470 ? -6.788 -7.402 8.068 1.00 98.81 470 SER A CA 1
ATOM 3601 C C . SER A 1 470 ? -5.904 -8.518 8.643 1.00 98.81 470 SER A C 1
ATOM 3603 O O . SER A 1 470 ? -6.303 -9.680 8.601 1.00 98.81 470 SER A O 1
ATOM 3605 N N . VAL A 1 471 ? -4.760 -8.196 9.265 1.00 98.75 471 VAL A N 1
ATOM 3606 C CA . VAL A 1 471 ? -3.953 -9.182 10.009 1.00 98.75 471 VAL A CA 1
ATOM 3607 C C . VAL A 1 471 ? -4.742 -9.727 11.202 1.00 98.75 471 VAL A C 1
ATOM 3609 O O . VAL A 1 471 ? -4.765 -10.942 11.405 1.00 98.75 471 VAL A O 1
ATOM 3612 N N . LEU A 1 472 ? -5.447 -8.873 11.952 1.00 98.75 472 LEU A N 1
ATOM 3613 C CA . LEU A 1 472 ? -6.265 -9.305 13.095 1.00 98.75 472 LEU A CA 1
ATOM 3614 C C . LEU A 1 472 ? -7.376 -10.276 12.665 1.00 98.75 472 LEU A C 1
ATOM 3616 O O . LEU A 1 472 ? -7.534 -11.331 13.279 1.00 98.75 472 LEU A O 1
ATOM 3620 N N . TYR A 1 473 ? -8.081 -9.981 11.568 1.00 98.69 473 TYR A N 1
ATOM 3621 C CA . TYR A 1 473 ? -9.052 -10.917 10.986 1.00 98.69 473 TYR A CA 1
ATOM 3622 C C . TYR A 1 473 ? -8.404 -12.208 10.478 1.00 98.69 473 TYR A C 1
ATOM 3624 O O . TYR A 1 473 ? -9.011 -13.270 10.593 1.00 98.69 473 TYR A O 1
ATOM 3632 N N . SER A 1 474 ? -7.181 -12.146 9.940 1.00 98.31 474 SER A N 1
ATOM 3633 C CA . SER A 1 474 ? -6.496 -13.339 9.427 1.00 98.31 474 SER A CA 1
ATOM 3634 C C . SER A 1 474 ? -6.192 -14.330 10.549 1.00 98.31 474 SER A C 1
ATOM 3636 O O . SER A 1 474 ? -6.373 -15.532 10.358 1.00 98.31 474 SER A O 1
ATOM 3638 N N . LEU A 1 475 ? -5.800 -13.811 11.720 1.00 98.25 475 LEU A N 1
ATOM 3639 C CA . LEU A 1 475 ? -5.493 -14.573 12.930 1.00 98.25 475 LEU A CA 1
ATOM 3640 C C . LEU A 1 475 ? -6.752 -15.091 13.627 1.00 98.25 475 LEU A C 1
ATOM 3642 O O . LEU A 1 475 ? -6.747 -16.200 14.152 1.00 98.25 475 LEU A O 1
ATOM 3646 N N . LYS A 1 476 ? -7.823 -14.290 13.652 1.00 97.56 476 LYS A N 1
ATOM 3647 C CA . LYS A 1 476 ? -9.079 -14.640 14.320 1.00 97.56 476 LYS A CA 1
ATOM 3648 C C . LYS A 1 476 ? -10.282 -14.261 13.451 1.00 97.56 476 LYS A C 1
ATOM 3650 O O . LYS A 1 476 ? -10.879 -13.211 13.669 1.00 97.56 476 LYS A O 1
ATOM 3655 N N . PRO A 1 477 ? -10.701 -15.117 12.503 1.00 96.31 477 PRO A N 1
ATOM 3656 C CA . PRO A 1 477 ? -11.764 -14.784 11.544 1.00 96.31 477 PRO A CA 1
ATOM 3657 C C . PRO A 1 477 ? -13.130 -14.482 12.175 1.00 96.31 477 PRO A C 1
ATOM 3659 O O . PRO A 1 477 ? -13.953 -13.792 11.572 1.00 96.31 477 PRO A O 1
ATOM 3662 N N . SER A 1 478 ? -13.367 -14.995 13.387 1.00 95.94 478 SER A N 1
ATOM 3663 C CA . SER A 1 478 ? -14.586 -14.798 14.178 1.00 95.94 478 SER A CA 1
ATOM 3664 C C . SER A 1 478 ? -14.578 -13.527 15.034 1.00 95.94 478 SER A C 1
ATOM 3666 O O . SER A 1 478 ? -15.573 -13.243 15.706 1.00 95.94 478 SER A O 1
ATOM 3668 N N . ILE A 1 479 ? -13.480 -12.756 15.051 1.00 97.69 479 ILE A N 1
ATOM 3669 C CA . ILE A 1 479 ? -13.419 -11.517 15.827 1.00 97.69 479 ILE A CA 1
ATOM 3670 C C . ILE A 1 479 ? -14.489 -10.536 15.335 1.00 97.69 479 ILE A C 1
ATOM 3672 O O . ILE A 1 479 ? -14.655 -10.307 14.137 1.00 97.69 479 ILE A O 1
ATOM 3676 N N . LYS A 1 480 ? -15.234 -9.946 16.273 1.00 98.00 480 LYS A N 1
ATOM 3677 C CA . LYS A 1 480 ? -16.192 -8.885 15.954 1.00 98.00 480 LYS A CA 1
ATOM 3678 C C . LYS A 1 480 ? -15.437 -7.605 15.607 1.00 98.00 480 LYS A C 1
ATOM 3680 O O . LYS A 1 480 ? -14.410 -7.304 16.213 1.00 98.00 480 LYS A O 1
ATOM 3685 N N . VAL A 1 481 ? -16.004 -6.801 14.715 1.00 98.25 481 VAL A N 1
ATOM 3686 C CA . VAL A 1 481 ? -15.449 -5.497 14.327 1.00 98.25 481 VAL A CA 1
ATOM 3687 C C . VAL A 1 481 ? -15.196 -4.565 15.526 1.00 98.25 481 VAL A C 1
ATOM 3689 O O . VAL A 1 481 ? -14.150 -3.928 15.590 1.00 98.25 481 VAL A O 1
ATOM 3692 N N . THR A 1 482 ? -16.065 -4.570 16.544 1.00 98.06 482 THR A N 1
ATOM 3693 C CA . THR A 1 482 ? -15.852 -3.841 17.813 1.00 98.06 482 THR A CA 1
ATOM 3694 C C . THR A 1 482 ? -14.594 -4.303 18.554 1.00 98.06 482 THR A C 1
ATOM 3696 O O . THR A 1 482 ? -13.899 -3.503 19.179 1.00 98.06 482 THR A O 1
ATOM 3699 N N . GLY A 1 483 ? -14.283 -5.599 18.481 1.00 98.50 483 GLY A N 1
ATOM 3700 C CA . GLY A 1 483 ? -13.069 -6.184 19.040 1.00 98.50 483 GLY A CA 1
ATOM 3701 C C . GLY A 1 483 ? -11.821 -5.726 18.291 1.00 98.50 483 GLY A C 1
ATOM 3702 O O . GLY A 1 483 ? -10.839 -5.364 18.932 1.00 98.50 483 GLY A O 1
ATOM 3703 N N . VAL A 1 484 ? -11.878 -5.665 16.957 1.00 98.75 484 VAL A N 1
ATOM 3704 C CA . VAL A 1 484 ? -10.794 -5.127 16.115 1.00 98.75 484 VAL A CA 1
ATOM 3705 C C . VAL A 1 484 ? -10.509 -3.668 16.473 1.00 98.75 484 VAL A C 1
ATOM 3707 O O . VAL A 1 484 ? -9.373 -3.332 16.796 1.00 98.75 484 VAL A O 1
ATOM 3710 N N . GLU A 1 485 ? -11.541 -2.822 16.509 1.00 98.69 485 GLU A N 1
ATOM 3711 C CA . GLU A 1 485 ? -11.417 -1.411 16.904 1.00 98.69 485 GLU A CA 1
ATOM 3712 C C . GLU A 1 485 ? -10.833 -1.266 18.311 1.00 98.69 485 GLU A C 1
ATOM 3714 O O . GLU A 1 485 ? -9.909 -0.482 18.529 1.00 98.69 485 GLU A O 1
ATOM 3719 N N . SER A 1 486 ? -11.331 -2.049 19.275 1.00 98.56 486 SER A N 1
ATOM 3720 C CA . SER A 1 486 ? -10.807 -2.018 20.640 1.00 98.56 486 SER A CA 1
ATOM 3721 C C . SER A 1 486 ? -9.343 -2.448 20.707 1.00 98.56 486 SER A C 1
ATOM 3723 O O . SER A 1 486 ? -8.606 -1.868 21.503 1.00 98.56 486 SER A O 1
ATOM 3725 N N . ILE A 1 487 ? -8.922 -3.457 19.939 1.00 98.81 487 ILE A N 1
ATOM 3726 C CA . ILE A 1 487 ? -7.526 -3.906 19.902 1.00 98.81 487 ILE A CA 1
ATOM 3727 C C . ILE A 1 487 ? -6.644 -2.800 19.332 1.00 98.81 487 ILE A C 1
ATOM 3729 O O . ILE A 1 487 ? -5.633 -2.468 19.948 1.00 98.81 487 ILE A O 1
ATOM 3733 N N . LEU A 1 488 ? -7.031 -2.194 18.208 1.00 98.88 488 LEU A N 1
ATOM 3734 C CA . LEU A 1 488 ? -6.271 -1.109 17.582 1.00 98.88 488 LEU A CA 1
ATOM 3735 C C . LEU A 1 488 ? -6.098 0.078 18.541 1.00 98.88 488 LEU A C 1
ATOM 3737 O O . LEU A 1 488 ? -4.974 0.519 18.765 1.00 98.88 488 LEU A O 1
ATOM 3741 N N . ARG A 1 489 ? -7.178 0.519 19.200 1.00 98.69 489 ARG A N 1
ATOM 3742 C CA . ARG A 1 489 ? -7.135 1.609 20.194 1.00 98.69 489 ARG A CA 1
ATOM 3743 C C . ARG A 1 489 ? -6.257 1.267 21.407 1.00 98.69 489 ARG A C 1
ATOM 3745 O O . ARG A 1 489 ? -5.417 2.064 21.799 1.00 98.69 489 ARG A O 1
ATOM 3752 N N . LYS A 1 490 ? -6.399 0.069 21.992 1.00 98.44 490 LYS A N 1
ATOM 3753 C CA . LYS A 1 490 ? -5.640 -0.354 23.196 1.00 98.44 490 LYS A CA 1
ATOM 3754 C C . LYS A 1 490 ? -4.170 -0.682 22.928 1.00 98.44 490 LYS A C 1
ATOM 3756 O O . LYS A 1 490 ? -3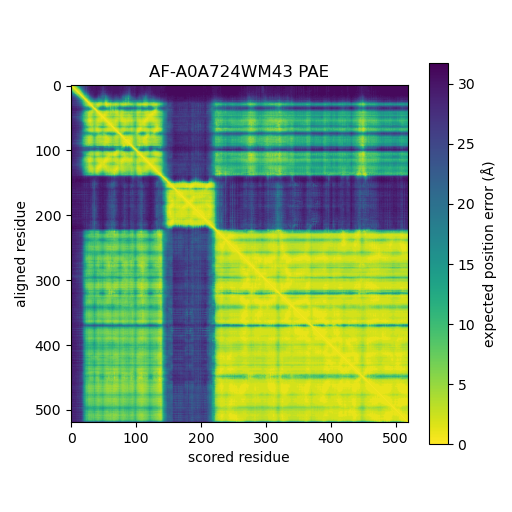.357 -0.723 23.857 1.00 98.44 490 LYS A O 1
ATOM 3761 N N . SER A 1 491 ? -3.844 -1.011 21.683 1.00 98.62 491 SER A N 1
ATOM 3762 C CA . SER A 1 491 ? -2.478 -1.321 21.270 1.00 98.62 491 SER A CA 1
ATOM 3763 C C . SER A 1 491 ? -1.698 -0.102 20.806 1.00 98.62 491 SER A C 1
ATOM 3765 O O . SER A 1 491 ? -0.472 -0.181 20.793 1.00 98.62 491 SER A O 1
ATOM 3767 N N . ALA A 1 492 ? -2.370 1.000 20.464 1.00 98.69 492 ALA A N 1
ATOM 3768 C CA . ALA A 1 492 ? -1.722 2.217 20.008 1.00 98.69 492 ALA A CA 1
ATOM 3769 C C . ALA A 1 492 ? -0.617 2.677 20.978 1.00 98.69 492 ALA A C 1
ATOM 3771 O O . ALA A 1 492 ? -0.725 2.584 22.204 1.00 98.69 492 ALA A O 1
ATOM 3772 N N . LYS A 1 493 ? 0.494 3.139 20.405 1.00 98.50 493 LYS A N 1
ATOM 3773 C CA . LYS A 1 493 ? 1.566 3.800 21.137 1.00 98.50 493 LYS A CA 1
ATOM 3774 C C . LYS A 1 493 ? 1.098 5.216 21.441 1.00 98.50 493 LYS A C 1
ATOM 3776 O O . LYS A 1 493 ? 1.060 6.040 20.536 1.00 98.50 493 LYS A O 1
ATOM 3781 N N . ASP A 1 494 ? 0.768 5.464 22.699 1.00 98.25 494 ASP A N 1
ATOM 3782 C CA . ASP A 1 494 ? 0.385 6.787 23.189 1.00 98.25 494 ASP A CA 1
ATOM 3783 C C . ASP A 1 494 ? 1.455 7.842 22.837 1.00 98.25 494 ASP A C 1
ATOM 3785 O O . ASP A 1 494 ? 2.656 7.610 23.033 1.00 98.25 494 ASP A O 1
ATOM 3789 N N . LEU A 1 495 ? 1.003 8.959 22.269 1.00 97.69 495 LEU A N 1
ATOM 3790 C CA . LEU A 1 495 ? 1.794 10.099 21.811 1.00 97.69 495 LEU A CA 1
ATOM 3791 C C . LEU A 1 495 ? 1.074 11.376 22.240 1.00 97.69 495 LEU A C 1
ATOM 3793 O O . LEU A 1 495 ? -0.147 11.420 22.224 1.00 97.69 495 LEU A O 1
ATOM 3797 N N . GLY A 1 496 ? 1.823 12.443 22.519 1.00 95.94 496 GLY A N 1
ATOM 3798 C CA . GLY A 1 496 ? 1.217 13.704 22.941 1.00 95.94 496 GLY A CA 1
ATOM 3799 C C . GLY A 1 496 ? 0.837 13.679 24.419 1.00 95.94 496 GLY A C 1
ATOM 3800 O O . GLY A 1 496 ? 1.689 13.399 25.266 1.00 95.94 496 GLY A O 1
ATOM 3801 N N . LYS A 1 497 ? -0.407 14.050 24.736 1.00 95.44 497 LYS A N 1
ATOM 3802 C CA . LYS A 1 497 ? -0.892 14.051 26.122 1.00 95.44 497 LYS A CA 1
ATOM 3803 C C . LYS A 1 497 ? -1.233 12.618 26.515 1.00 95.44 497 LYS A C 1
ATOM 3805 O O . LYS A 1 497 ? -1.849 11.912 25.737 1.00 95.44 497 LYS A O 1
ATOM 3810 N N . LYS A 1 498 ? -0.885 12.215 27.742 1.00 96.50 498 LYS A N 1
ATOM 3811 C CA . LYS A 1 498 ? -1.171 10.862 28.241 1.00 96.50 498 LYS A CA 1
ATOM 3812 C C . LYS A 1 498 ? -2.656 10.515 28.073 1.00 96.50 498 LYS A C 1
ATOM 3814 O O . LYS A 1 498 ? -3.517 11.223 28.597 1.00 96.50 498 LYS A O 1
ATOM 3819 N N . GLY A 1 499 ? -2.930 9.374 27.450 1.00 96.12 499 GLY A N 1
ATOM 3820 C CA . GLY A 1 499 ? -4.279 8.904 27.154 1.00 96.12 499 GLY A CA 1
ATOM 3821 C C . GLY A 1 499 ? -4.794 9.394 25.802 1.00 96.12 499 GLY A C 1
ATOM 3822 O O . GLY A 1 499 ? -4.041 9.833 24.946 1.00 96.12 499 GLY A O 1
ATOM 3823 N N . ARG A 1 500 ? -6.107 9.277 25.575 1.00 97.31 500 ARG A N 1
ATOM 3824 C CA . ARG A 1 500 ? -6.688 9.741 24.311 1.00 97.31 500 ARG A CA 1
ATOM 3825 C C . ARG A 1 500 ? -6.649 11.267 24.246 1.00 97.31 500 ARG A C 1
ATOM 3827 O O . ARG A 1 500 ? -7.213 11.922 25.121 1.00 97.31 500 ARG A O 1
ATOM 3834 N N . ASP A 1 501 ? -6.105 11.813 23.163 1.00 98.06 501 ASP A N 1
ATOM 3835 C CA . ASP A 1 501 ? -6.138 13.244 22.868 1.00 98.06 501 ASP A CA 1
ATOM 3836 C C . ASP A 1 501 ? -6.662 13.544 21.453 1.00 98.06 501 ASP A C 1
ATOM 3838 O O . ASP A 1 501 ? -6.882 12.653 20.634 1.00 98.06 501 ASP A O 1
ATOM 3842 N N . THR A 1 502 ? -6.931 14.817 21.164 1.00 97.75 502 THR A N 1
ATOM 3843 C CA . THR A 1 502 ? -7.484 15.242 19.869 1.00 97.75 502 THR A CA 1
ATOM 3844 C C . THR A 1 502 ? -6.433 15.366 18.767 1.00 97.75 502 THR A C 1
ATOM 3846 O O . THR A 1 502 ? -6.805 15.557 17.617 1.00 97.75 502 THR A O 1
ATOM 3849 N N . THR A 1 503 ? -5.138 15.269 19.076 1.00 98.00 503 THR A N 1
ATOM 3850 C CA . THR A 1 503 ? -4.032 15.417 18.113 1.00 98.00 503 THR A CA 1
ATOM 3851 C C . THR A 1 503 ? -3.584 14.069 17.549 1.00 98.00 503 THR A C 1
ATOM 3853 O O . THR A 1 503 ? -3.318 13.964 16.352 1.00 98.00 503 THR A O 1
ATOM 3856 N N . TYR A 1 504 ? -3.510 13.049 18.404 1.00 98.56 504 TYR A N 1
ATOM 3857 C CA . TYR A 1 504 ? -3.022 11.706 18.100 1.00 98.56 504 TYR A CA 1
ATOM 3858 C C . TYR A 1 504 ? -4.095 10.620 18.284 1.00 98.56 504 TYR A C 1
ATOM 3860 O O . TYR A 1 504 ? -3.848 9.459 17.951 1.00 98.56 504 TYR A O 1
ATOM 3868 N N . GLY A 1 505 ? -5.286 10.960 18.788 1.00 98.50 505 GLY A N 1
ATOM 3869 C CA . GLY A 1 505 ? -6.310 9.973 19.125 1.00 98.50 505 GLY A CA 1
ATOM 3870 C C . GLY A 1 505 ? -5.838 9.118 20.299 1.00 98.50 505 GLY A C 1
ATOM 3871 O O . GLY A 1 505 ? -5.359 9.641 21.298 1.00 98.50 505 GLY A O 1
ATOM 3872 N N . TYR A 1 506 ? -5.937 7.797 20.175 1.00 98.62 506 TYR A N 1
ATOM 3873 C CA . TYR A 1 506 ? -5.345 6.832 21.109 1.00 98.62 506 TYR A CA 1
ATOM 3874 C C . TYR A 1 506 ? -3.818 6.677 20.943 1.00 98.62 506 TYR A C 1
ATOM 3876 O O . TYR A 1 506 ? -3.201 5.915 21.686 1.00 98.62 506 TYR A O 1
ATOM 3884 N N . GLY A 1 507 ? -3.205 7.358 19.968 1.00 98.69 507 GLY A N 1
ATOM 3885 C CA . GLY A 1 507 ? -1.771 7.317 19.693 1.00 98.69 507 GLY A CA 1
ATOM 3886 C C . GLY A 1 507 ? -1.442 6.785 18.298 1.00 98.69 507 GLY A C 1
ATOM 3887 O O . GLY A 1 507 ? -2.301 6.675 17.426 1.00 98.69 507 GLY A O 1
ATOM 3888 N N . ARG A 1 508 ? -0.178 6.430 18.063 1.00 98.75 508 ARG A N 1
ATOM 3889 C CA . ARG A 1 508 ? 0.255 5.818 16.800 1.00 98.75 508 ARG A CA 1
ATOM 3890 C C . ARG A 1 508 ? -0.099 4.335 16.743 1.00 98.75 508 ARG A C 1
ATOM 3892 O O . ARG A 1 508 ? 0.157 3.600 17.694 1.00 98.75 508 ARG A O 1
ATOM 3899 N N . LEU A 1 509 ? -0.579 3.862 15.593 1.00 98.88 509 LEU A N 1
ATOM 3900 C CA . LEU A 1 509 ? -0.729 2.439 15.280 1.00 98.88 509 LEU A CA 1
ATOM 3901 C C . LEU A 1 509 ? 0.516 1.622 15.686 1.00 98.88 509 LEU A C 1
ATOM 3903 O O . LEU A 1 509 ? 1.649 1.963 15.337 1.00 98.88 509 LEU A O 1
ATOM 3907 N N . ASN A 1 510 ? 0.289 0.510 16.388 1.00 98.75 510 ASN A N 1
ATOM 3908 C CA . ASN A 1 510 ? 1.324 -0.445 16.778 1.00 98.75 510 ASN A CA 1
ATOM 3909 C C . ASN A 1 510 ? 0.850 -1.869 16.462 1.00 98.75 510 ASN A C 1
ATOM 3911 O O . ASN A 1 510 ? 0.078 -2.478 17.204 1.00 98.75 510 ASN A O 1
ATOM 3915 N N . ALA A 1 511 ? 1.314 -2.383 15.331 1.00 98.62 511 ALA A N 1
ATOM 3916 C CA . ALA A 1 511 ? 0.927 -3.669 14.783 1.00 98.62 511 ALA A CA 1
ATOM 3917 C C . ALA A 1 511 ? 1.376 -4.841 15.669 1.00 98.62 511 ALA A C 1
ATOM 3919 O O . ALA A 1 511 ? 0.603 -5.774 15.878 1.00 98.62 511 ALA A O 1
ATOM 3920 N N . ASP A 1 512 ? 2.586 -4.780 16.241 1.00 98.38 512 ASP A N 1
ATOM 3921 C CA . ASP A 1 512 ? 3.096 -5.839 17.123 1.00 98.38 512 ASP A CA 1
ATOM 3922 C C . ASP A 1 512 ? 2.249 -5.966 18.390 1.00 98.38 512 ASP A C 1
ATOM 3924 O O . ASP A 1 512 ? 1.808 -7.059 18.746 1.00 98.38 512 ASP A O 1
ATOM 3928 N N . ARG A 1 513 ? 1.954 -4.841 19.050 1.00 98.38 513 ARG A N 1
ATOM 3929 C CA . ARG A 1 513 ? 1.090 -4.847 20.233 1.00 98.38 513 ARG A CA 1
ATOM 3930 C C . ARG A 1 513 ? -0.345 -5.240 19.877 1.00 98.38 513 ARG A C 1
ATOM 3932 O O . ARG A 1 513 ? -0.988 -5.917 20.673 1.00 98.38 513 ARG A O 1
ATOM 3939 N N . ALA A 1 514 ? -0.843 -4.889 18.690 1.00 98.62 514 ALA A N 1
ATOM 3940 C CA . ALA A 1 514 ? -2.182 -5.280 18.250 1.00 98.62 514 ALA A CA 1
ATOM 3941 C C . ALA A 1 514 ? -2.332 -6.807 18.169 1.00 98.62 514 ALA A C 1
ATOM 3943 O O . ALA A 1 514 ? -3.268 -7.365 18.742 1.00 98.62 514 ALA A O 1
ATOM 3944 N N . VAL A 1 515 ? -1.386 -7.505 17.530 1.00 98.31 515 VAL A N 1
ATOM 3945 C CA . VAL A 1 515 ? -1.456 -8.971 17.388 1.00 98.31 515 VAL A CA 1
ATOM 3946 C C . VAL A 1 515 ? -1.227 -9.727 18.703 1.00 98.31 515 VAL A C 1
ATOM 3948 O O . VAL A 1 515 ? -1.628 -10.884 18.808 1.00 98.31 515 VAL A O 1
ATOM 3951 N N . GLN A 1 516 ? -0.621 -9.098 19.718 1.00 97.38 516 GLN A N 1
ATOM 3952 C CA . GLN A 1 516 ? -0.521 -9.660 21.076 1.00 97.38 516 GLN A CA 1
ATOM 3953 C C . GLN A 1 516 ? -1.871 -9.687 21.798 1.00 97.38 516 GLN A C 1
ATOM 3955 O O . GLN A 1 516 ? -2.110 -10.568 22.618 1.00 97.38 516 GLN A O 1
ATOM 3960 N N . LEU A 1 517 ? -2.757 -8.733 21.501 1.00 97.50 517 LEU A N 1
ATOM 3961 C CA . LEU A 1 517 ? -4.079 -8.642 22.126 1.00 97.50 517 LEU A CA 1
ATOM 3962 C C . LEU A 1 517 ? -5.120 -9.559 21.464 1.00 97.50 517 LEU A C 1
ATOM 3964 O O . LEU A 1 517 ? -6.253 -9.648 21.943 1.00 97.50 517 LEU A O 1
ATOM 3968 N N . VAL A 1 518 ? -4.753 -10.250 20.380 1.00 93.38 518 VAL A N 1
ATOM 3969 C CA . VAL A 1 518 ? -5.581 -11.299 19.776 1.00 93.38 518 VAL A CA 1
ATOM 3970 C C . VAL A 1 518 ? -5.451 -12.560 20.627 1.00 93.38 518 VAL A C 1
ATOM 3972 O O . VAL A 1 518 ? -4.488 -13.312 20.484 1.00 93.38 518 VAL A O 1
ATOM 3975 N N . LYS A 1 519 ? -6.418 -12.744 21.532 1.00 77.50 519 LYS A N 1
ATOM 3976 C CA . LYS A 1 519 ? -6.575 -13.951 22.352 1.00 77.50 519 LYS A CA 1
ATOM 3977 C C . LYS A 1 519 ? -7.116 -15.121 21.549 1.00 77.50 519 LYS A C 1
ATOM 3979 O O . LYS A 1 519 ? -8.113 -14.898 20.810 1.00 77.50 519 LYS A O 1
#

InterPro domains:
  IPR000209 Peptidase S8/S53 domain [PF00082] (263-507)
  IPR015500 Peptidase S8, subtilisin-related [PR00723] (261-280)
  IPR015500 Peptidase S8, subtilisin-related [PR00723] (301-314)
  IPR015500 Peptidase S8, subtilisin-related [PR00723] (456-472)
  IPR022398 Peptidase S8, subtilisin, His-active site [PS00137] (305-315)
  IPR023828 Peptidase S8, subtilisin, Ser-active site [PS00138] (457-467)
  IPR034084 Thermitase-like, domain [cd07484] (221-496)
  IPR036852 Peptidase S8/S53 domain superfamily [G3DSA:3.40.50.200] (221-518)
  IPR036852 Peptidase S8/S53 domain superfamily [SSF52743] (261-518)
  IPR050131 Subtilisin-like serine protease [PTHR43806] (108-496)

Nearest PDB structures (foldseek):
  1st3-assembly1_A  TM=9.621E-01  e=2.455E-29  Lederbergia lenta
  5ard-assembly1_A  TM=9.618E-01  e=2.455E-29  Lederbergia lenta
  1c9m-assembly1_A  TM=9.620E-01  e=5.852E-29  Lederbergia lenta
  1thm-assembly1_A  TM=9.430E-01  e=1.158E-28  Thermoactinomyces vulgaris
  1c9n-assembly1_A  TM=9.621E-01  e=1.680E-28  Lederbergia lenta

Solvent-accessible surface area (backbone atoms only — not comparable to full-atom values): 26822 Å² total; per-residue (Å²): 131,90,82,92,86,84,89,81,90,82,82,81,83,75,85,73,85,70,76,60,61,68,60,54,64,75,68,35,40,72,56,75,81,58,58,73,88,68,39,49,46,65,51,72,53,58,21,38,91,87,9,38,40,50,29,32,43,49,33,81,81,44,43,91,61,25,45,26,46,36,38,47,45,58,98,76,43,52,66,46,41,18,72,30,67,67,31,53,64,69,69,52,58,58,66,93,46,67,82,86,58,62,47,39,76,42,60,45,27,45,57,60,55,26,35,38,44,36,39,44,60,56,69,35,74,53,75,35,48,31,30,50,36,75,71,75,59,45,65,76,90,75,86,89,87,87,87,79,90,70,59,24,29,33,39,34,33,53,39,89,90,62,57,66,74,59,51,34,59,77,50,62,38,75,41,75,48,77,75,35,80,93,66,38,23,32,36,38,31,33,98,36,44,69,53,32,54,55,30,41,61,55,48,61,72,34,92,41,45,72,46,60,45,71,48,66,86,83,75,87,85,70,57,21,75,43,48,88,62,33,36,51,49,55,25,81,29,66,96,81,26,34,63,67,34,31,28,40,41,62,58,28,50,66,73,46,68,89,52,76,65,47,76,28,39,32,23,40,47,27,30,6,30,48,57,71,38,44,40,28,62,98,22,52,36,48,90,75,18,36,17,61,69,79,71,40,78,51,13,59,28,75,64,15,62,25,20,19,36,46,28,42,20,31,14,33,66,71,77,39,40,49,45,62,24,66,18,82,46,38,33,34,28,26,22,13,26,30,40,69,82,77,49,62,50,68,68,33,48,20,50,40,47,45,48,32,50,73,70,61,31,48,29,35,31,31,56,50,57,74,53,74,92,48,69,64,39,50,54,27,34,46,50,31,42,76,72,45,27,38,36,24,12,5,11,29,63,79,42,37,76,52,46,18,29,59,10,55,39,94,57,31,45,14,16,20,14,17,30,50,61,66,40,66,32,76,38,25,14,24,17,81,72,45,41,28,20,25,58,6,47,66,41,61,31,34,39,46,78,56,46,42,30,41,44,66,34,8,38,48,6,14,21,54,54,35,14,46,53,40,44,52,41,17,64,38,75,84,62,50,35,71,54,52,54,50,34,49,47,72,25,21,46,68,46,87,58,92,54,74,38,46,75,29,8,30,5,35,48,26,42,31,52,28,62,66,68,64,124

Foldseek 3Di:
DDDDDDDDDDDDDDPPVPDPLVVLVVPAAEQDQDDLVVQKDKDKDWAAQQQKHKHKYFLLSCLQNAFKKKKFADPQKFKFKFLDSVCVSVVNTLPPPRPDDRMDIDGSFFGDMIMMMMGGDHGDIDMIMMGHYHDAFDEPDDDDDDDDDDFQKKKWFFDDPDDPVVLLVVLVFPDKDQPDDVRRIIMGGDPDPVSSVSSQVVLCPDHGTPHMDGPDDDDDDFFASNAVVQCQQFPPCPPNFDGPLHQPLVLLCVVCVPFQFAAAEEEEAEQFAQCRGPQNVVQEPLVLEAAPPVGDRGRAHPAFLSNFLCQQQGGHTRPSHHHDHRDVRYRYHTYHQAHNVRDGDPVSLLVSLQSCVVSVGQEYFALDFDDDDDVSNLVSLVVCLVSQHAYEHAQWFQLAQHGTPPLQHPSYQYEFADDSHQAGDSRTHWHPSHAFYGHFFQRWGTGSSSGIHGHGGSSNGRSNLRNLLRRLCRNPVPDGSVNSSVLQLVQADDDDDPAADRRGGSHYNHSSSSNVSND

=== Feature glossary ===
Feature key, reading from the visual/contextual features back to the raw sequence:

Rendered structure images. Structure images are PyMOL renders from six orthogonal camera directions. Cartoon representation draws helices as coils and strands as arrows; sticks shows the backbone as bonds; surface shows the solvent-excluded envelope. Rainbow coloring maps sequence position to hue (blue→red, N→C); chain coloring assigns a distinct color per polypeptide.

Contact-map, Ramachandran, and PAE plots. Three diagnostic plots accompany the record. The Cα contact map visualizes the tertiary structure as a 2D adjacency matrix (8 Å cutoff, sequence-local contacts suppressed). The Ramachandran plot shows the distribution of backbone (φ, ψ) torsions, with points in the α and β basins reflecting secondary structure content. The PAE plot shows AlphaFold's inter-residue confidence as a color matrix.

InterPro / GO / CATH / organism. The annotation block draws on four external resources. InterPro: which protein families and domains the sequence belongs to. GO: standardized terms for what the protein does, what process it participates in, and where in the cell it acts. CATH: which structural fold it has in the CATH hierarchy. Organism: the species of origin.

Nearest PDB structures. Structural nearest neighbors (via Foldseek easy-search vs the PDB). Reported per hit: target PDB id, E-value, and alignment TM-score. A TM-score abo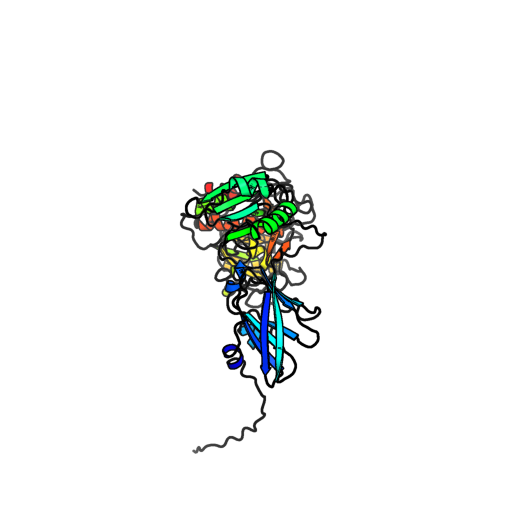ve ~0.5 is the conventional threshold for 'same fold'.

Predicted aligned error. Predicted aligned error is AlphaFold's pairwise confidence. Unlike pLDDT (per-residue), PAE is per-residue-pair and captures whether two parts of the structure are correctly placed relative to each other. Units are ångströms of expected positional error.

Solvent-accessible surface area. SASA measures how much of the protein is reachable by solvent. It is computed by rolling a water-sized probe over the atomic surface and summing the exposed area (Å²). Per-residue SASA distinguishes core (buried, low SASA) from surface (exposed, high SASA) residues; total SASA is a whole-molecule size measure.

B-factor. Crystallographic B-factors measu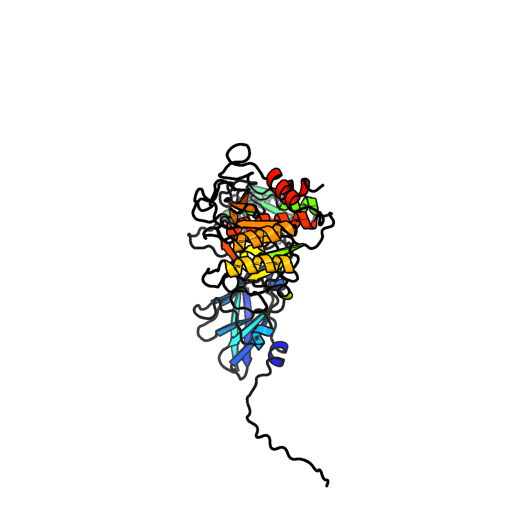re how much each atom's electron density is smeared out, in Å². They rise in mobile loops and surface residues and fall in the buried interior. In AlphaFold models this column is repurposed to hold pLDDT instead.

pLDDT. For AlphaFold models, the B-factor field carries pLDDT — the model's own estimate of local accuracy on a 0–100 scale. Regions with pLDDT<50 should be treated as essentially unmodeled; they often correspond to intrinsically disordered segments.

Backbone torsions (φ/ψ). φ (phi) and ψ (psi) are the two rotatable backbone dihedrals per residue: φ is the C(i-1)–N–Cα–C torsion, ψ is the N–Cα–C–N(i+1) torsion, both in degrees on (−180°, 180°]. α-helical residues cluster near (−60°, −45°); β-strand residues near (−120°, +130°). A Ramachandran plot is simply a scatter of (φ, ψ) for every residue.

Radius of gyration, Cα contacts, bounding box. Radius of gyration (Rg) is the root-mean-square distance of Cα atoms from their centroid — a single number for overall size and compactness. A globular domain of N residues has Rg ≈ 2.2·N^0.38 Å; an extended or disordered chain has a much larger Rg. The Cα contact count is the number of residue pairs whose Cα atoms are within 8 Å and are more than four positions apart in sequence — a standard proxy for tertiary packing density. The bounding box is the smallest axis-aligned box enclosing all Cα atoms.

Secondary structure (3-state, P-SEA). Three-state secondary structure (P-SEA) collapses the eight DSSP classes into helix (a), strand (b), and coil (c). P-SEA assigns these from Cα geometry alone — distances and angles — without requiring backbone oxygens, so it works on any Cα trace.

Secondary structure (8-state, DSSP). Secondary structure is the local, repeating backbone conformation. DSSP classifies it into eight states by reading the hydrogen-bond network: three helix types (H, G, I), two β types (E, B), two non-regular types (T, S), and unstructured coil (-).

Foldseek 3Di. The Foldseek 3Di string encodes local tertiary geometry as a 20-letter alphabet — one character per residue — derived from the relative positions of nearby Cα atoms. Unlike the amino-acid sequence, 3Di is a direct function of the 3D structure, so two proteins with the same fold have similar 3Di strings even at low sequence identity.

mmCIF coordinates. Structure coordinates are given as an mmCIF _atom_site loop: one row per atom with element, residue name, chain id, sequence number, and x/y/z position in Å. Only the four main-chain atoms per residue are included here; side chains are omitted to keep the record compact.

Sequence. This is the polypeptide sequence — one letter per residue, N-terminus first. Length ranges from a few dozen residues for small domains to over a thousand for large multi-domain proteins.